Protein AF-A0A383W580-F1 (afdb_monomer_lite)

Structure (mmCIF, N/CA/C/O backbone):
data_AF-A0A383W580-F1
#
_entry.id   AF-A0A383W580-F1
#
loop_
_atom_site.group_PDB
_atom_site.id
_atom_site.type_symbol
_atom_site.label_atom_id
_atom_site.label_alt_id
_atom_site.label_comp_id
_atom_site.label_asym_id
_atom_site.label_entity_id
_atom_site.label_seq_id
_atom_site.pdbx_PDB_ins_code
_atom_site.Cartn_x
_atom_site.Cartn_y
_atom_site.Cartn_z
_atom_site.occupancy
_atom_site.B_iso_or_equiv
_atom_site.auth_seq_id
_atom_site.auth_comp_id
_atom_site.auth_asym_id
_atom_site.auth_atom_id
_atom_site.pdbx_PDB_model_num
ATOM 1 N N . MET A 1 1 ? 60.296 1.723 54.964 1.00 37.34 1 MET A N 1
ATOM 2 C CA . MET A 1 1 ? 59.946 0.292 55.108 1.00 37.34 1 MET A CA 1
ATOM 3 C C . MET A 1 1 ? 58.555 0.118 54.512 1.00 37.34 1 MET A C 1
ATOM 5 O O . MET A 1 1 ? 57.646 0.773 54.992 1.00 37.34 1 MET A O 1
ATOM 9 N N . GLN A 1 2 ? 58.470 -0.320 53.248 1.00 36.06 2 GLN A N 1
ATOM 10 C CA . GLN A 1 2 ? 58.092 -1.694 52.838 1.00 36.06 2 GLN A CA 1
ATOM 11 C C . GLN A 1 2 ? 56.723 -2.104 53.413 1.00 36.06 2 GLN A C 1
ATOM 13 O O . GLN A 1 2 ? 56.577 -2.118 54.623 1.00 36.06 2 GLN A O 1
ATOM 18 N N . GLY A 1 3 ? 55.685 -2.473 52.664 1.00 35.94 3 GLY A N 1
ATOM 19 C CA . GLY A 1 3 ? 55.455 -2.655 51.231 1.00 35.94 3 GLY A CA 1
ATOM 20 C C . GLY A 1 3 ? 54.046 -3.255 51.081 1.00 35.94 3 GLY A C 1
ATOM 21 O O . GLY A 1 3 ? 53.644 -4.058 51.917 1.00 35.94 3 GLY A O 1
ATOM 22 N N . ALA A 1 4 ? 53.280 -2.865 50.061 1.00 37.25 4 ALA A N 1
ATOM 23 C CA . ALA A 1 4 ? 51.989 -3.485 49.757 1.00 37.25 4 ALA A CA 1
ATOM 24 C C . ALA A 1 4 ? 51.909 -3.774 48.255 1.00 37.25 4 ALA A C 1
ATOM 26 O O . ALA A 1 4 ? 52.107 -2.895 47.417 1.00 37.25 4 ALA A O 1
ATOM 27 N N . ALA A 1 5 ? 51.712 -5.055 47.955 1.00 36.31 5 ALA A N 1
ATOM 28 C CA . ALA A 1 5 ? 51.831 -5.665 46.644 1.00 36.31 5 ALA A CA 1
ATOM 29 C C . ALA A 1 5 ? 50.690 -5.261 45.699 1.00 36.31 5 ALA A C 1
ATOM 31 O O . ALA A 1 5 ? 49.513 -5.302 46.048 1.00 36.31 5 ALA A O 1
ATOM 32 N N . CYS A 1 6 ? 51.072 -4.922 44.470 1.00 36.50 6 CYS A N 1
ATOM 33 C CA . CYS A 1 6 ? 50.187 -4.598 43.363 1.00 36.50 6 CYS A CA 1
ATOM 34 C C . CYS A 1 6 ? 49.924 -5.876 42.541 1.00 36.50 6 CYS A C 1
ATOM 36 O O . CYS A 1 6 ? 50.841 -6.414 41.918 1.00 36.50 6 CYS A O 1
ATOM 38 N N . CYS A 1 7 ? 48.686 -6.381 42.538 1.00 37.62 7 CYS A N 1
ATOM 39 C CA . CYS A 1 7 ? 48.268 -7.486 41.670 1.00 37.62 7 CYS A CA 1
ATOM 40 C C . CYS A 1 7 ? 47.983 -6.968 40.251 1.00 37.62 7 CYS A C 1
ATOM 42 O O . CYS A 1 7 ? 46.919 -6.420 39.972 1.00 37.62 7 CYS A O 1
ATOM 44 N N . SER A 1 8 ? 48.935 -7.175 39.338 1.00 35.12 8 SER A N 1
ATOM 45 C CA . SER A 1 8 ? 48.754 -6.961 37.898 1.00 35.12 8 SER A CA 1
ATOM 46 C C . SER A 1 8 ? 48.022 -8.145 37.261 1.00 35.12 8 SER A C 1
ATOM 48 O O . SER A 1 8 ? 48.615 -9.190 37.003 1.00 35.12 8 SER A O 1
ATOM 50 N N . SER A 1 9 ? 46.735 -7.971 36.960 1.00 36.97 9 SER A N 1
ATOM 51 C CA . SER A 1 9 ? 45.974 -8.899 36.116 1.00 36.97 9 SER A CA 1
ATOM 52 C C . SER A 1 9 ? 46.203 -8.561 34.640 1.00 36.97 9 SER A C 1
ATOM 54 O O . SER A 1 9 ? 45.591 -7.649 34.087 1.00 36.97 9 SER A O 1
ATOM 56 N N . SER A 1 10 ? 47.110 -9.298 33.995 1.00 34.72 10 SER A N 1
ATOM 57 C CA . SER A 1 10 ? 47.351 -9.227 32.549 1.00 34.72 10 SER A CA 1
ATOM 58 C C . SER A 1 10 ? 46.164 -9.799 31.766 1.00 34.72 10 SER A C 1
ATOM 60 O O . SER A 1 10 ? 46.087 -11.000 31.513 1.00 34.72 10 SER A O 1
ATOM 62 N N . SER A 1 11 ? 45.248 -8.931 31.332 1.00 37.31 11 SER A N 1
ATOM 63 C CA . SER A 1 11 ? 44.258 -9.267 30.303 1.00 37.31 11 SER A CA 1
ATOM 64 C C . SER A 1 11 ? 44.947 -9.426 28.945 1.00 37.31 11 SER A C 1
ATOM 66 O O . SER A 1 11 ? 45.274 -8.448 28.269 1.00 37.31 11 SER A O 1
ATOM 68 N N . ARG A 1 12 ? 45.159 -10.678 28.522 1.00 40.41 12 ARG A N 1
ATOM 69 C CA . ARG A 1 12 ? 45.514 -11.019 27.138 1.00 40.41 12 ARG A CA 1
ATOM 70 C C . ARG A 1 12 ? 44.391 -10.551 26.207 1.00 40.41 12 ARG A C 1
ATOM 72 O O . ARG A 1 12 ? 43.343 -11.185 26.127 1.00 40.41 12 ARG A O 1
ATOM 79 N N . ARG A 1 13 ? 44.628 -9.468 25.458 1.00 39.75 13 ARG A N 1
ATOM 80 C CA . ARG A 1 13 ? 43.838 -9.113 24.268 1.00 39.75 13 ARG A CA 1
ATOM 81 C C . ARG A 1 13 ? 44.000 -10.214 23.221 1.00 39.75 13 ARG A C 1
ATOM 83 O O . ARG A 1 13 ? 44.965 -10.224 22.460 1.00 39.75 13 ARG A O 1
ATOM 90 N N . VAL A 1 14 ? 43.039 -11.128 23.170 1.00 43.12 14 VAL A N 1
ATOM 91 C CA . VAL A 1 14 ? 42.831 -12.000 22.013 1.00 43.12 14 VAL A CA 1
ATOM 92 C C . VAL A 1 14 ? 42.316 -11.109 20.883 1.00 43.12 14 VAL A C 1
ATOM 94 O O . VAL A 1 14 ? 41.194 -10.614 20.936 1.00 43.12 14 VAL A O 1
ATOM 97 N N . ARG A 1 15 ? 43.162 -10.838 19.881 1.00 40.84 15 ARG A N 1
ATOM 98 C CA . ARG A 1 15 ? 42.728 -10.175 18.644 1.00 40.84 15 ARG A CA 1
ATOM 99 C C . ARG A 1 15 ? 41.709 -11.094 17.955 1.00 40.84 15 ARG A C 1
ATOM 101 O O . ARG A 1 15 ? 42.068 -12.239 17.668 1.00 40.84 15 ARG A O 1
ATOM 108 N N . PRO A 1 16 ? 40.473 -10.644 17.678 1.00 39.97 16 PRO A N 1
ATOM 109 C CA . PRO A 1 16 ? 39.545 -11.439 16.891 1.00 39.97 16 PRO A CA 1
ATOM 110 C C . PRO A 1 16 ? 40.156 -11.638 15.501 1.00 39.97 16 PRO A C 1
ATOM 112 O O . PRO A 1 16 ? 40.502 -10.675 14.815 1.00 39.97 16 PRO A O 1
ATOM 115 N N . ARG A 1 17 ? 40.343 -12.901 15.100 1.00 38.47 17 ARG A N 1
ATOM 116 C CA . ARG A 1 17 ? 40.681 -13.259 13.719 1.00 38.47 17 ARG A CA 1
ATOM 117 C C . ARG A 1 17 ? 39.559 -12.722 12.832 1.00 38.47 17 ARG A C 1
ATOM 119 O O . ARG A 1 17 ? 38.441 -13.230 12.893 1.00 38.47 17 ARG A O 1
ATOM 126 N N . ALA A 1 18 ? 39.864 -11.697 12.038 1.00 43.09 18 ALA A N 1
ATOM 127 C CA . ALA A 1 18 ? 38.989 -11.203 10.988 1.00 43.09 18 ALA A CA 1
ATOM 128 C C . ALA A 1 18 ? 38.678 -12.372 10.045 1.00 43.09 18 ALA A C 1
ATOM 130 O O . ALA A 1 18 ? 39.543 -12.830 9.298 1.00 43.09 18 ALA A O 1
ATOM 131 N N . ARG A 1 19 ? 37.457 -12.908 10.132 1.00 40.19 19 ARG A N 1
ATOM 132 C CA . ARG A 1 19 ? 36.934 -13.781 9.082 1.00 40.19 19 ARG A CA 1
ATOM 133 C C . ARG A 1 19 ? 36.879 -12.930 7.807 1.00 40.19 19 ARG A C 1
ATOM 135 O O . ARG A 1 19 ? 36.380 -11.807 7.895 1.00 40.19 19 ARG A O 1
ATOM 142 N N . PRO A 1 20 ? 37.395 -13.403 6.660 1.00 41.72 20 PRO A N 1
ATOM 143 C CA . PRO A 1 20 ? 37.205 -12.700 5.399 1.00 41.72 20 PRO A CA 1
ATOM 144 C C . PRO A 1 20 ? 35.697 -12.539 5.192 1.00 41.72 20 PRO A C 1
ATOM 146 O O . PRO A 1 20 ? 34.960 -13.521 5.115 1.00 41.72 20 PRO A O 1
ATOM 149 N N . SER A 1 21 ? 35.234 -11.293 5.246 1.00 45.91 21 SER A N 1
ATOM 150 C CA . SER A 1 21 ? 33.819 -10.961 5.153 1.00 45.91 21 SER A CA 1
ATOM 151 C C . SER A 1 21 ? 33.326 -11.318 3.750 1.00 45.91 21 SER A C 1
ATOM 153 O O . SER A 1 21 ? 33.978 -10.991 2.754 1.00 45.91 21 SER A O 1
ATOM 155 N N . ALA A 1 22 ? 32.167 -11.978 3.672 1.00 47.53 22 ALA A N 1
ATOM 156 C CA . ALA A 1 22 ? 31.481 -12.282 2.417 1.00 47.53 22 ALA A CA 1
ATOM 157 C C . ALA A 1 22 ? 31.261 -11.024 1.543 1.00 47.53 22 ALA A C 1
ATOM 159 O O . ALA A 1 22 ? 31.168 -11.132 0.322 1.00 47.53 22 ALA A O 1
ATOM 160 N N . ALA A 1 23 ? 31.299 -9.822 2.136 1.00 43.28 23 ALA A N 1
ATOM 161 C CA . ALA A 1 23 ? 31.167 -8.553 1.427 1.00 43.28 23 ALA A CA 1
ATOM 162 C C . ALA A 1 23 ? 32.341 -8.258 0.472 1.00 43.28 23 ALA A C 1
ATOM 164 O O . ALA A 1 23 ? 32.135 -7.653 -0.578 1.00 43.28 23 ALA A O 1
ATOM 165 N N . ALA A 1 24 ? 33.565 -8.725 0.761 1.00 44.94 24 ALA A N 1
ATOM 166 C CA . ALA A 1 24 ? 34.710 -8.505 -0.134 1.00 44.94 24 ALA A CA 1
ATOM 167 C C . ALA A 1 24 ? 34.595 -9.302 -1.451 1.00 44.94 24 ALA A C 1
ATOM 169 O O . ALA A 1 24 ? 35.096 -8.866 -2.489 1.00 44.94 24 ALA A O 1
ATOM 170 N N . ALA A 1 25 ? 33.900 -10.446 -1.428 1.00 49.88 25 ALA A N 1
ATOM 171 C CA . ALA A 1 25 ? 33.561 -11.203 -2.633 1.00 49.88 25 ALA A CA 1
ATOM 172 C C . ALA A 1 25 ? 32.428 -10.526 -3.429 1.00 49.88 25 ALA A C 1
ATOM 174 O O . ALA A 1 25 ? 32.484 -10.486 -4.658 1.00 49.88 25 ALA A O 1
ATOM 175 N N . GLY A 1 26 ? 31.454 -9.919 -2.738 1.00 46.12 26 GLY A N 1
ATOM 176 C CA . GLY A 1 26 ? 30.365 -9.151 -3.352 1.00 46.12 26 GLY A CA 1
ATOM 177 C C . GLY A 1 26 ? 30.856 -7.960 -4.182 1.00 46.12 26 GLY A C 1
ATOM 178 O O . GLY A 1 26 ? 30.461 -7.816 -5.336 1.00 46.12 26 GLY A O 1
ATOM 179 N N . VAL A 1 27 ? 31.797 -7.161 -3.662 1.00 47.72 27 VAL A N 1
ATOM 180 C CA . VAL A 1 27 ? 32.308 -5.956 -4.356 1.00 47.72 27 VAL A CA 1
ATOM 181 C C . VAL A 1 27 ? 33.020 -6.291 -5.677 1.00 47.72 27 VAL A C 1
ATOM 183 O O . VAL A 1 27 ? 32.833 -5.592 -6.674 1.00 47.72 27 VAL A O 1
ATOM 186 N N . ARG A 1 28 ? 33.792 -7.388 -5.736 1.00 55.06 28 ARG A N 1
ATOM 187 C 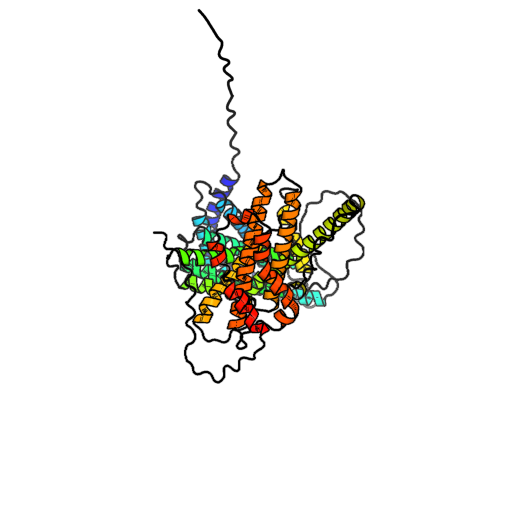CA . ARG A 1 28 ? 34.413 -7.854 -6.993 1.00 55.06 28 ARG A CA 1
ATOM 188 C C . ARG A 1 28 ? 33.378 -8.348 -8.004 1.00 55.06 28 ARG A C 1
ATOM 190 O O . ARG A 1 28 ? 33.523 -8.067 -9.192 1.00 55.06 28 ARG A O 1
ATOM 197 N N . ASN A 1 29 ? 32.334 -9.034 -7.542 1.00 53.81 29 ASN A N 1
ATOM 198 C CA . ASN A 1 29 ? 31.261 -9.514 -8.410 1.00 53.81 29 ASN A CA 1
ATOM 199 C C . ASN A 1 29 ? 30.426 -8.363 -8.976 1.00 53.81 29 ASN A C 1
ATOM 201 O O . ASN A 1 29 ? 30.101 -8.399 -10.153 1.00 53.81 29 ASN A O 1
ATOM 205 N N . VAL A 1 30 ? 30.153 -7.315 -8.194 1.00 47.91 30 VAL A N 1
ATOM 206 C CA . VAL A 1 30 ? 29.422 -6.126 -8.664 1.00 47.91 30 VAL A CA 1
ATOM 207 C C . VAL A 1 30 ? 30.235 -5.326 -9.685 1.00 47.91 30 VAL A C 1
ATOM 209 O O . VAL A 1 30 ? 29.687 -4.906 -10.699 1.00 47.91 30 VAL A O 1
ATOM 212 N N . GLY A 1 31 ? 31.546 -5.159 -9.472 1.00 50.97 31 GLY A N 1
ATOM 213 C CA . GLY A 1 31 ? 32.429 -4.512 -10.448 1.00 50.97 31 GLY A CA 1
ATOM 214 C C . GLY A 1 31 ? 32.525 -5.286 -11.768 1.00 50.97 31 GLY A C 1
ATOM 215 O O . GLY A 1 31 ? 32.418 -4.690 -12.837 1.00 50.97 31 GLY A O 1
ATOM 216 N N . MET A 1 32 ? 32.648 -6.619 -11.709 1.00 55.34 32 MET A N 1
ATOM 217 C CA . MET A 1 32 ? 32.586 -7.459 -12.912 1.00 55.34 32 MET A CA 1
ATOM 218 C C . MET A 1 32 ? 31.206 -7.434 -13.564 1.00 55.34 32 MET A C 1
ATOM 220 O O . MET A 1 32 ? 31.132 -7.403 -14.785 1.00 55.34 32 MET A O 1
ATOM 224 N N . LEU A 1 33 ? 30.127 -7.396 -12.780 1.00 49.31 33 LEU A N 1
ATOM 225 C CA . LEU A 1 33 ? 28.770 -7.284 -13.299 1.00 49.31 33 LEU A CA 1
ATOM 226 C C . LEU A 1 33 ? 28.568 -5.941 -14.010 1.00 49.31 33 LEU A C 1
ATOM 228 O O . LEU A 1 33 ? 28.047 -5.934 -15.110 1.00 49.31 33 LEU A O 1
ATOM 232 N N . LEU A 1 34 ? 29.039 -4.821 -13.457 1.00 50.88 34 LEU A N 1
ATOM 233 C CA . LEU A 1 34 ? 28.965 -3.503 -14.100 1.00 50.88 34 LEU A CA 1
ATOM 234 C C . LEU A 1 34 ? 29.758 -3.440 -15.412 1.00 50.88 34 LEU A C 1
ATOM 236 O O . LEU A 1 34 ? 29.249 -2.924 -16.405 1.00 50.88 34 LEU A O 1
ATOM 240 N N . VAL A 1 35 ? 30.968 -4.009 -15.442 1.00 53.53 35 VAL A N 1
ATOM 241 C CA . VAL A 1 35 ? 31.774 -4.123 -16.672 1.00 53.53 35 VAL A CA 1
ATOM 242 C C . VAL A 1 35 ? 31.092 -5.042 -17.693 1.00 53.53 35 VAL A C 1
ATOM 244 O O . VAL A 1 35 ? 31.034 -4.714 -18.878 1.00 53.53 35 VAL A O 1
ATOM 247 N N . TRP A 1 36 ? 30.517 -6.158 -17.239 1.00 59.47 36 TRP A N 1
ATOM 248 C CA . TRP A 1 36 ? 29.754 -7.091 -18.071 1.00 59.47 36 TRP A CA 1
ATOM 249 C C . TRP A 1 36 ? 28.496 -6.430 -18.658 1.00 59.47 36 TRP A C 1
ATOM 251 O O . TRP A 1 36 ? 28.223 -6.540 -19.851 1.00 59.47 36 TRP A O 1
ATOM 261 N N . LEU A 1 37 ? 27.777 -5.663 -17.843 1.00 48.72 37 LEU A N 1
ATOM 262 C CA . LEU A 1 37 ? 26.560 -4.942 -18.199 1.00 48.72 37 LEU A CA 1
ATOM 263 C C . LEU A 1 37 ? 26.804 -3.770 -19.160 1.00 48.72 37 LEU A C 1
ATOM 265 O O . LEU A 1 37 ? 25.969 -3.524 -20.029 1.00 48.72 37 LEU A O 1
ATOM 269 N N . GLN A 1 38 ? 27.938 -3.071 -19.047 1.00 53.47 38 GLN A N 1
ATOM 270 C CA . GLN A 1 38 ? 28.317 -1.994 -19.971 1.00 53.47 38 GLN A CA 1
ATOM 271 C C . GLN A 1 38 ? 28.732 -2.501 -21.361 1.00 53.47 38 GLN A C 1
ATOM 273 O O . GLN A 1 38 ? 28.515 -1.798 -22.345 1.00 53.47 38 GLN A O 1
ATOM 278 N N . GLN A 1 39 ? 29.317 -3.699 -21.472 1.00 52.50 39 GLN A N 1
ATOM 279 C CA . GLN A 1 39 ? 29.837 -4.215 -22.750 1.00 52.50 39 GLN A CA 1
ATOM 280 C C . GLN A 1 39 ? 28.814 -5.020 -23.571 1.00 52.50 39 GLN A C 1
ATOM 282 O O . GLN A 1 39 ? 28.957 -5.143 -24.786 1.00 52.50 39 GLN A O 1
ATOM 287 N N . GLN A 1 40 ? 27.760 -5.551 -22.950 1.00 51.31 40 GLN A N 1
ATOM 288 C CA . GLN A 1 40 ? 26.873 -6.531 -23.583 1.00 51.31 40 GLN A CA 1
ATOM 289 C C . GLN A 1 40 ? 25.638 -6.030 -24.369 1.00 51.31 40 GLN A C 1
ATOM 291 O O . GLN A 1 40 ? 25.112 -6.846 -25.125 1.00 51.31 40 GLN A O 1
ATOM 296 N N . PRO A 1 41 ? 25.122 -4.781 -24.307 1.00 51.38 41 PRO A N 1
ATOM 297 C CA . PRO A 1 41 ? 23.817 -4.488 -24.919 1.00 51.38 41 PRO A CA 1
ATOM 298 C C . PRO A 1 41 ? 23.826 -4.576 -26.453 1.00 51.38 41 PRO A C 1
ATOM 300 O O . PRO A 1 41 ? 22.803 -4.905 -27.052 1.00 51.38 41 PRO A O 1
ATOM 303 N N . VAL A 1 42 ? 24.971 -4.336 -27.101 1.00 48.66 42 VAL A N 1
ATOM 304 C CA . VAL A 1 42 ? 25.113 -4.474 -28.562 1.00 48.66 42 VAL A CA 1
ATOM 305 C C . VAL A 1 42 ? 25.321 -5.936 -28.957 1.00 48.66 42 VAL A C 1
ATOM 307 O O . VAL A 1 42 ? 24.703 -6.401 -29.911 1.00 48.66 42 VAL A O 1
ATOM 310 N N . GLN A 1 43 ? 26.131 -6.674 -28.194 1.00 51.72 43 GLN A N 1
ATOM 311 C CA . GLN A 1 43 ? 26.477 -8.062 -28.493 1.00 51.72 43 GLN A CA 1
ATOM 312 C C . GLN A 1 43 ? 25.310 -9.011 -28.195 1.00 51.72 43 GLN A C 1
ATOM 314 O O . GLN A 1 43 ? 24.928 -9.766 -29.075 1.00 51.72 43 GLN A O 1
ATOM 319 N N . LEU A 1 44 ? 24.611 -8.853 -27.061 1.00 51.94 44 LEU A N 1
ATOM 320 C CA . LEU A 1 44 ? 23.352 -9.563 -26.790 1.00 51.94 44 LEU A CA 1
ATOM 321 C C . LEU A 1 44 ? 22.271 -9.240 -27.812 1.00 51.94 44 LEU A C 1
ATOM 323 O O . LEU A 1 44 ? 21.483 -10.113 -28.147 1.00 51.94 44 LEU A O 1
ATOM 327 N N . ARG A 1 45 ? 22.192 -7.995 -28.300 1.00 53.25 45 ARG A N 1
ATOM 328 C CA . ARG A 1 45 ? 21.220 -7.627 -29.337 1.00 53.25 45 ARG A CA 1
ATOM 329 C C . ARG A 1 45 ? 21.554 -8.297 -30.665 1.00 53.25 45 ARG A C 1
ATOM 331 O O . ARG A 1 45 ? 20.632 -8.728 -31.351 1.00 53.25 45 ARG A O 1
ATOM 338 N N . PHE A 1 46 ? 22.837 -8.386 -31.011 1.00 69.94 46 PHE A N 1
ATOM 339 C CA . PHE A 1 46 ? 23.297 -9.085 -32.207 1.00 69.94 46 PHE A CA 1
ATOM 340 C C . PHE A 1 46 ? 23.078 -10.595 -32.082 1.00 69.94 46 PHE A C 1
ATOM 342 O O . PHE A 1 46 ? 22.482 -11.186 -32.974 1.00 69.94 46 PHE A O 1
ATOM 349 N N . ASP A 1 47 ? 23.428 -11.186 -30.941 1.00 70.44 47 ASP A N 1
ATOM 350 C CA . ASP A 1 47 ? 23.251 -12.610 -30.658 1.00 70.44 47 ASP A CA 1
ATOM 351 C C . ASP A 1 47 ? 21.765 -12.990 -30.578 1.00 70.44 47 ASP A C 1
ATOM 353 O O . ASP A 1 47 ? 21.376 -14.025 -31.109 1.00 70.44 47 ASP A O 1
ATOM 357 N N . LEU A 1 48 ? 20.896 -12.145 -30.001 1.00 65.12 48 LEU A N 1
ATOM 358 C CA . LEU A 1 48 ? 19.439 -12.353 -30.005 1.00 65.12 48 LEU A CA 1
ATOM 359 C C . LEU A 1 48 ? 18.837 -12.206 -31.401 1.00 65.12 48 LEU A C 1
ATOM 361 O O . LEU A 1 48 ? 17.952 -12.981 -31.751 1.00 65.12 48 LEU A O 1
ATOM 365 N N . LEU A 1 49 ? 19.290 -11.237 -32.204 1.00 70.94 49 LEU A N 1
ATOM 366 C CA . LEU A 1 49 ? 18.855 -11.110 -33.599 1.00 70.94 49 LEU A CA 1
ATOM 367 C C . LEU A 1 49 ? 19.322 -12.305 -34.429 1.00 70.94 49 LEU A C 1
ATOM 369 O O . LEU A 1 49 ? 18.546 -12.848 -35.210 1.00 70.94 49 LEU A O 1
ATOM 373 N N . GLN A 1 50 ? 20.557 -12.756 -34.224 1.00 83.75 50 GLN A N 1
ATOM 374 C CA . GLN A 1 50 ? 21.112 -13.928 -34.885 1.00 83.75 50 GLN A CA 1
ATOM 375 C C . GLN A 1 50 ? 20.385 -15.202 -34.445 1.00 83.75 50 GLN A C 1
ATOM 377 O O . GLN A 1 50 ? 20.038 -16.025 -35.287 1.00 83.75 50 GLN A O 1
ATOM 382 N N . GLN A 1 51 ? 20.069 -15.337 -33.156 1.00 82.12 51 GLN A N 1
ATOM 383 C CA . GLN A 1 51 ? 19.284 -16.443 -32.613 1.00 82.12 51 GLN A CA 1
ATOM 384 C C . GLN A 1 51 ? 17.842 -16.419 -33.133 1.00 82.12 51 GLN A C 1
ATOM 386 O O . GLN A 1 51 ? 17.309 -17.468 -33.491 1.00 82.12 51 GLN A O 1
ATOM 391 N N . GLN A 1 52 ? 17.216 -15.242 -33.232 1.00 78.31 52 GLN A N 1
ATOM 392 C CA . GLN A 1 52 ? 15.888 -15.081 -33.825 1.00 78.31 52 GLN A CA 1
ATOM 393 C C . GLN A 1 52 ? 15.903 -15.453 -35.312 1.00 78.31 52 GLN A C 1
ATOM 395 O O . GLN A 1 52 ? 15.011 -16.161 -35.776 1.00 78.31 52 GLN A O 1
ATOM 400 N N . GLN A 1 53 ? 16.932 -15.037 -36.054 1.00 84.94 53 GLN A N 1
ATOM 401 C CA . GLN A 1 53 ? 17.102 -15.382 -37.464 1.00 84.94 53 GLN A CA 1
ATOM 402 C C . GLN A 1 53 ? 17.340 -16.889 -37.652 1.00 84.94 53 GLN A C 1
ATOM 404 O O . GLN A 1 53 ? 16.738 -17.503 -38.534 1.00 84.94 53 GLN A O 1
ATOM 409 N N . GLN A 1 54 ? 18.143 -17.514 -36.784 1.00 88.81 54 GLN A N 1
ATOM 410 C CA . GLN A 1 54 ? 18.328 -18.967 -36.765 1.00 88.81 54 GLN A CA 1
ATOM 411 C C . GLN A 1 54 ? 17.031 -19.707 -36.425 1.00 88.81 54 GLN A C 1
ATOM 413 O O . GLN A 1 54 ? 16.722 -20.712 -37.064 1.00 88.81 54 GLN A O 1
ATOM 418 N N . GLN A 1 55 ? 16.240 -19.205 -35.472 1.00 81.62 55 GLN A N 1
ATOM 419 C CA . GLN A 1 55 ? 14.924 -19.767 -35.164 1.00 81.62 55 GLN A CA 1
ATOM 420 C C . GLN A 1 55 ? 13.957 -19.644 -36.341 1.00 81.62 55 GLN A C 1
ATOM 422 O O . GLN A 1 55 ? 13.224 -20.593 -36.610 1.00 81.62 55 GLN A O 1
ATOM 427 N N . GLN A 1 56 ? 13.971 -18.528 -37.074 1.00 85.06 56 GLN A N 1
ATOM 428 C CA . GLN A 1 56 ? 13.152 -18.364 -38.278 1.00 85.06 56 GLN A CA 1
ATOM 429 C C . GLN A 1 56 ? 13.545 -19.362 -39.375 1.00 85.06 56 GLN A C 1
ATOM 431 O O . GLN A 1 56 ? 12.670 -19.981 -39.982 1.00 85.06 56 GLN A O 1
ATOM 436 N N . GLN A 1 57 ? 14.846 -19.577 -39.592 1.00 89.50 57 GLN A N 1
ATOM 437 C CA . GLN A 1 57 ? 15.327 -20.584 -40.544 1.00 89.50 57 GLN A CA 1
ATOM 438 C C . GLN A 1 57 ? 14.969 -22.010 -40.109 1.00 89.50 57 GLN A C 1
ATOM 440 O O . GLN A 1 57 ? 14.524 -22.809 -40.934 1.00 89.50 57 GLN A O 1
ATOM 445 N N . GLN A 1 58 ? 15.093 -22.331 -38.817 1.00 89.69 58 GLN A N 1
ATOM 446 C CA . GLN A 1 58 ? 14.669 -23.631 -38.295 1.00 89.69 58 GLN A CA 1
ATOM 447 C C . GLN A 1 58 ? 13.153 -23.828 -38.391 1.00 89.69 58 GLN A C 1
ATOM 449 O O . GLN A 1 58 ? 12.718 -24.927 -38.725 1.00 89.69 58 GLN A O 1
ATOM 454 N N . GLN A 1 59 ? 12.341 -22.789 -38.168 1.00 83.69 59 GLN A N 1
ATOM 455 C CA . GLN A 1 59 ? 10.892 -22.868 -38.370 1.00 83.69 59 GLN A CA 1
ATOM 456 C C . GLN A 1 59 ? 10.527 -23.099 -39.836 1.00 83.69 59 GLN A C 1
ATOM 458 O O . GLN A 1 59 ? 9.648 -23.914 -40.104 1.00 83.69 59 GLN A O 1
ATOM 463 N N . GLN A 1 60 ? 11.208 -22.453 -40.789 1.00 88.31 60 GLN A N 1
ATOM 464 C CA . GLN A 1 60 ? 10.983 -22.723 -42.214 1.00 88.31 60 GLN A CA 1
ATOM 465 C C . GLN A 1 60 ? 11.367 -24.158 -42.595 1.00 88.31 60 GLN A C 1
ATOM 467 O O . GLN A 1 60 ? 10.606 -24.824 -43.299 1.00 88.31 60 GLN A O 1
ATOM 472 N N . GLN A 1 61 ? 12.493 -24.673 -42.090 1.00 88.44 61 GLN A N 1
ATOM 473 C CA . GLN A 1 61 ? 12.871 -26.073 -42.317 1.00 88.44 61 GLN A CA 1
ATOM 474 C C . GLN A 1 61 ? 11.893 -27.051 -41.657 1.00 88.44 61 GLN A C 1
ATOM 476 O O . GLN A 1 61 ? 11.522 -28.052 -42.268 1.00 88.44 61 GLN A O 1
ATOM 481 N N . GLN A 1 62 ? 11.421 -26.758 -40.442 1.00 83.50 62 GLN A N 1
ATOM 482 C CA . GLN A 1 62 ? 10.412 -27.582 -39.781 1.00 83.50 62 GLN A CA 1
ATOM 483 C C . GLN A 1 62 ? 9.064 -27.527 -40.495 1.00 83.50 62 GLN A C 1
ATOM 485 O O . GLN A 1 62 ? 8.426 -28.566 -40.596 1.00 83.50 62 GLN A O 1
ATOM 490 N N . GLN A 1 63 ? 8.633 -26.385 -41.038 1.00 83.44 63 GLN A N 1
ATOM 491 C CA . GLN A 1 63 ? 7.408 -26.320 -41.842 1.00 83.44 63 GLN A CA 1
ATOM 492 C C . GLN A 1 63 ? 7.525 -27.154 -43.122 1.00 83.44 63 GLN A C 1
ATOM 494 O O . GLN A 1 63 ? 6.581 -27.867 -43.462 1.00 83.44 63 GLN A O 1
ATOM 499 N N . GLN A 1 64 ? 8.685 -27.144 -43.788 1.00 83.12 64 GLN A N 1
ATOM 500 C CA . GLN A 1 64 ? 8.921 -28.012 -44.947 1.00 83.12 64 GLN A CA 1
ATOM 501 C C . GLN A 1 64 ? 8.916 -29.501 -44.569 1.00 83.12 64 GLN A C 1
ATOM 503 O O . GLN A 1 64 ? 8.334 -30.313 -45.286 1.00 83.12 64 GLN A O 1
ATOM 508 N N . GLN A 1 65 ? 9.488 -29.873 -43.420 1.00 77.75 65 GLN A N 1
ATOM 509 C CA . GLN A 1 65 ? 9.443 -31.260 -42.940 1.00 77.75 65 GLN A CA 1
ATOM 510 C C . GLN A 1 65 ? 8.055 -31.671 -42.424 1.00 77.75 65 GLN A C 1
ATOM 512 O O . GLN A 1 65 ? 7.639 -32.812 -42.619 1.00 77.75 65 GLN A O 1
ATOM 517 N N . GLN A 1 66 ? 7.298 -30.758 -41.812 1.00 67.31 66 GLN A N 1
ATOM 518 C CA . GLN A 1 66 ? 5.939 -31.022 -41.334 1.00 67.31 66 GLN A CA 1
ATOM 519 C C . GLN A 1 66 ? 4.942 -31.160 -42.485 1.00 67.31 66 GLN A C 1
ATOM 521 O O . GLN A 1 66 ? 4.068 -32.019 -42.394 1.00 67.31 66 GLN A O 1
ATOM 526 N N . GLN A 1 67 ? 5.101 -30.426 -43.594 1.00 72.06 67 GLN A N 1
ATOM 527 C CA . GLN A 1 67 ? 4.310 -30.682 -44.806 1.00 72.06 67 GLN A CA 1
ATOM 528 C C . GLN A 1 67 ? 4.543 -32.095 -45.363 1.00 72.06 67 GLN A C 1
ATOM 530 O O . GLN A 1 67 ? 3.619 -32.687 -45.913 1.00 72.06 67 GLN A O 1
ATOM 535 N N . GLN A 1 68 ? 5.728 -32.682 -45.158 1.00 65.00 68 GLN A N 1
ATOM 536 C CA . GLN A 1 68 ? 6.001 -34.072 -45.545 1.00 65.00 68 GLN A CA 1
ATOM 537 C C . GLN A 1 68 ? 5.515 -35.112 -44.517 1.00 65.00 68 GLN A C 1
ATOM 539 O O . GLN A 1 68 ? 5.346 -36.276 -44.867 1.00 65.00 68 GLN A O 1
ATOM 544 N N . GLN A 1 69 ? 5.262 -34.724 -43.260 1.00 58.59 69 GLN A N 1
ATOM 545 C CA . GLN A 1 69 ? 4.854 -35.642 -42.179 1.00 58.59 69 GLN A CA 1
ATOM 546 C C . GLN A 1 69 ? 3.387 -35.495 -41.733 1.00 58.59 69 GLN A C 1
ATOM 548 O O . GLN A 1 69 ? 2.911 -36.285 -40.912 1.00 58.59 69 GLN A O 1
ATOM 553 N N . GLN A 1 70 ? 2.636 -34.543 -42.296 1.00 53.72 70 GLN A N 1
ATOM 554 C CA . GLN A 1 70 ? 1.238 -34.260 -41.941 1.00 53.72 70 GLN A CA 1
ATOM 555 C C . GLN A 1 70 ? 0.233 -35.381 -42.255 1.00 53.72 70 GLN A C 1
ATOM 557 O O . GLN A 1 70 ? -0.946 -35.237 -41.945 1.00 53.72 70 GLN A O 1
ATOM 562 N N . THR A 1 71 ? 0.655 -36.537 -42.776 1.00 54.47 71 THR A N 1
ATOM 563 C CA . THR A 1 71 ? -0.258 -37.680 -42.912 1.00 54.47 71 THR A CA 1
ATOM 564 C C . THR A 1 71 ? -0.446 -38.475 -41.618 1.00 54.47 71 THR A C 1
ATOM 566 O O . THR A 1 71 ? -1.431 -39.198 -41.527 1.00 54.47 71 THR A O 1
ATOM 569 N N . ARG A 1 72 ? 0.421 -38.390 -40.593 1.00 56.00 72 ARG A N 1
ATOM 570 C CA . ARG A 1 72 ? 0.209 -39.188 -39.361 1.00 56.00 72 ARG A CA 1
ATOM 571 C C . ARG A 1 72 ? 1.138 -38.791 -38.207 1.00 56.00 72 ARG A C 1
ATOM 573 O O . ARG A 1 72 ? 2.139 -39.459 -37.970 1.00 56.00 72 ARG A O 1
ATOM 580 N N . ARG A 1 73 ? 0.790 -37.780 -37.404 1.00 45.41 73 ARG A N 1
ATOM 581 C CA . ARG A 1 73 ? 1.164 -37.794 -35.974 1.00 45.41 73 ARG A CA 1
ATOM 582 C C . ARG A 1 73 ? 0.350 -36.806 -35.131 1.00 45.41 73 ARG A C 1
ATOM 584 O O . ARG A 1 73 ? 0.031 -35.728 -35.624 1.00 45.41 73 ARG A O 1
ATOM 591 N N . PRO A 1 74 ? 0.022 -37.158 -33.874 1.00 53.66 74 PRO A N 1
ATOM 592 C CA . PRO A 1 74 ? -0.684 -36.273 -32.962 1.00 53.66 74 PRO A CA 1
ATOM 593 C C . PRO A 1 74 ? 0.228 -35.129 -32.503 1.00 53.66 74 PRO A C 1
ATOM 595 O O . PRO A 1 74 ? 1.447 -35.287 -32.422 1.00 53.66 74 PRO A O 1
ATOM 598 N N . ALA A 1 75 ? -0.398 -33.989 -32.214 1.00 52.50 75 ALA A N 1
ATOM 599 C CA . ALA A 1 75 ? 0.225 -32.722 -31.858 1.00 52.50 75 ALA A CA 1
ATOM 600 C C . ALA A 1 75 ? 1.235 -32.863 -30.706 1.00 52.50 75 ALA A C 1
ATOM 602 O O . ALA A 1 75 ? 0.864 -33.106 -29.559 1.00 52.50 75 ALA A O 1
ATOM 603 N N . ALA A 1 76 ? 2.520 -32.693 -31.023 1.00 52.50 76 ALA A N 1
ATOM 604 C CA . ALA A 1 76 ? 3.562 -32.519 -30.024 1.00 52.50 76 ALA A CA 1
ATOM 605 C C . ALA A 1 76 ? 3.424 -31.125 -29.399 1.00 52.50 76 ALA A C 1
ATOM 607 O O . ALA A 1 76 ? 3.346 -30.117 -30.103 1.00 52.50 76 ALA A O 1
ATOM 608 N N . THR A 1 77 ? 3.388 -31.083 -28.073 1.00 53.94 77 THR A N 1
ATOM 609 C CA . THR A 1 77 ? 3.341 -29.862 -27.270 1.00 53.94 77 THR A CA 1
ATOM 610 C C . THR A 1 77 ? 4.556 -28.983 -27.603 1.00 53.94 77 THR A C 1
ATOM 612 O O . THR A 1 77 ? 5.684 -29.482 -27.550 1.00 53.94 77 THR A O 1
ATOM 615 N N . PRO A 1 78 ? 4.376 -27.698 -27.966 1.00 56.56 78 PRO A N 1
ATOM 616 C CA . PRO A 1 78 ? 5.495 -26.816 -28.279 1.00 56.56 78 PRO A CA 1
ATOM 617 C C . PRO A 1 78 ? 6.396 -26.661 -27.049 1.00 56.56 78 PRO A C 1
ATOM 619 O O . PRO A 1 78 ? 5.914 -26.413 -25.943 1.00 56.56 78 PRO A O 1
ATOM 622 N N . ALA A 1 79 ? 7.707 -26.823 -27.243 1.00 54.03 79 ALA A N 1
ATOM 623 C CA . ALA A 1 79 ? 8.688 -26.588 -26.192 1.00 54.03 79 ALA A CA 1
ATOM 624 C C . ALA A 1 79 ? 8.537 -25.151 -25.652 1.00 54.03 79 ALA A C 1
ATOM 626 O O . ALA A 1 79 ? 8.325 -24.227 -26.447 1.00 54.03 79 ALA A O 1
ATOM 627 N N . PRO A 1 80 ? 8.635 -24.940 -24.326 1.00 56.41 80 PRO A N 1
ATOM 628 C CA . PRO A 1 80 ? 8.532 -23.608 -23.752 1.00 56.41 80 PRO A CA 1
ATOM 629 C C . PRO A 1 80 ? 9.606 -22.698 -24.367 1.00 56.41 80 PRO A C 1
ATOM 631 O O . PRO A 1 80 ? 10.742 -23.134 -24.581 1.00 56.41 80 PRO A O 1
ATOM 634 N N . PRO A 1 81 ? 9.270 -21.439 -24.679 1.00 67.25 81 PRO A N 1
ATOM 635 C CA . PRO A 1 81 ? 10.178 -20.558 -25.390 1.00 67.25 81 PRO A CA 1
ATOM 636 C C . PRO A 1 81 ? 11.398 -20.245 -24.511 1.00 67.25 81 PRO A C 1
ATOM 638 O O . PRO A 1 81 ? 11.264 -19.798 -23.373 1.00 67.25 81 PRO A O 1
ATOM 641 N N . VAL A 1 82 ? 12.600 -20.457 -25.058 1.00 72.94 82 VAL A N 1
ATOM 642 C CA . VAL A 1 82 ? 13.911 -20.190 -24.421 1.00 72.94 82 VAL A CA 1
ATOM 643 C C . VAL A 1 82 ? 13.980 -18.791 -23.782 1.00 72.94 82 VAL A C 1
ATOM 645 O O . VAL A 1 82 ? 14.626 -18.598 -22.753 1.00 72.94 82 VAL A O 1
ATOM 648 N N . THR A 1 83 ? 13.251 -17.825 -24.342 1.00 66.31 83 THR A N 1
ATOM 649 C CA . THR A 1 83 ? 13.138 -16.450 -23.841 1.00 66.31 83 THR A CA 1
ATOM 650 C C . THR A 1 83 ? 12.582 -16.359 -22.420 1.00 66.31 83 THR A C 1
ATOM 652 O O . THR A 1 83 ? 13.076 -15.548 -21.639 1.00 66.31 83 THR A O 1
ATOM 655 N N . ALA A 1 84 ? 11.618 -17.205 -22.042 1.00 64.88 84 ALA A N 1
ATOM 656 C CA . ALA A 1 84 ? 11.036 -17.188 -20.700 1.00 64.88 84 ALA A CA 1
ATOM 657 C C . ALA A 1 84 ? 12.067 -17.587 -19.633 1.00 64.88 84 ALA A C 1
ATOM 659 O O . ALA A 1 84 ? 12.159 -16.948 -18.591 1.00 64.88 84 ALA A O 1
ATOM 660 N N . HIS A 1 85 ? 12.901 -18.593 -19.913 1.00 68.56 85 HIS A N 1
ATOM 661 C CA . HIS A 1 85 ? 13.928 -19.039 -18.971 1.00 68.56 85 HIS A CA 1
ATOM 662 C C . HIS A 1 85 ? 15.035 -17.989 -18.786 1.00 68.56 85 HIS A C 1
ATOM 664 O O . HIS A 1 85 ? 15.486 -17.750 -17.664 1.00 68.56 85 HIS A O 1
ATOM 670 N N . VAL A 1 86 ? 15.486 -17.350 -19.872 1.00 72.94 86 VAL A N 1
ATOM 671 C CA . VAL A 1 86 ? 16.480 -16.263 -19.794 1.00 72.94 86 VAL A CA 1
ATOM 672 C C . VAL A 1 86 ? 15.922 -15.089 -18.990 1.00 72.94 86 VAL A C 1
ATOM 674 O O . VAL A 1 86 ? 16.614 -14.557 -18.123 1.00 72.94 86 VAL A O 1
ATOM 677 N N . TRP A 1 87 ? 14.654 -14.735 -19.216 1.00 71.38 87 TRP A N 1
ATOM 678 C CA . TRP A 1 87 ? 13.974 -13.690 -18.457 1.00 71.38 87 TRP A CA 1
ATOM 679 C C . TRP A 1 87 ? 13.901 -14.018 -16.964 1.00 71.38 87 TRP A C 1
ATOM 681 O O . TRP A 1 87 ? 14.309 -13.199 -16.143 1.00 71.38 87 TRP A O 1
ATOM 691 N N . THR A 1 88 ? 13.461 -15.224 -16.597 1.00 69.38 88 THR A N 1
ATOM 692 C CA . THR A 1 88 ? 13.402 -15.659 -15.194 1.00 69.38 88 THR A CA 1
ATOM 693 C C . THR A 1 88 ? 14.772 -15.566 -14.521 1.00 69.38 88 THR A C 1
ATOM 695 O O . THR A 1 88 ? 14.874 -14.998 -13.435 1.00 69.38 88 THR A O 1
ATOM 698 N N . ARG A 1 89 ? 15.847 -16.017 -15.185 1.00 75.44 89 ARG A N 1
ATOM 699 C CA . ARG A 1 89 ? 17.215 -15.881 -14.655 1.00 75.44 89 ARG A CA 1
ATOM 700 C C . ARG A 1 89 ? 17.645 -14.425 -14.483 1.00 75.44 89 ARG A C 1
ATOM 702 O O . ARG A 1 89 ? 18.244 -14.091 -13.466 1.00 75.44 89 ARG A O 1
ATOM 709 N N . ALA A 1 90 ? 17.323 -13.546 -15.430 1.00 75.00 90 ALA A N 1
ATOM 710 C CA . ALA A 1 90 ? 17.605 -12.118 -15.289 1.00 75.00 90 ALA A CA 1
ATOM 711 C C . ALA A 1 90 ? 16.864 -11.504 -14.085 1.00 75.00 90 ALA A C 1
ATOM 713 O O . ALA A 1 90 ? 17.437 -10.701 -13.351 1.00 75.00 90 ALA A O 1
ATOM 714 N N . CYS A 1 91 ? 15.620 -11.924 -13.840 1.00 71.75 91 CYS A N 1
ATOM 715 C CA . CYS A 1 91 ? 14.836 -11.485 -12.685 1.00 71.75 91 CYS A CA 1
ATOM 716 C C . CYS A 1 91 ? 15.446 -11.962 -11.362 1.00 71.75 91 CYS A C 1
ATOM 718 O O . CYS A 1 91 ? 15.531 -11.178 -10.422 1.00 71.75 91 CYS A O 1
ATOM 720 N N . GLU A 1 92 ? 15.925 -13.208 -11.294 1.00 76.25 92 GLU A N 1
ATOM 721 C CA . GLU A 1 92 ? 16.652 -13.727 -10.126 1.00 76.25 92 GLU A CA 1
ATOM 722 C C . GLU A 1 92 ? 17.906 -12.895 -9.822 1.00 76.25 92 GLU A C 1
ATOM 724 O O . GLU A 1 92 ? 18.138 -12.528 -8.670 1.00 76.25 92 GLU A O 1
ATOM 729 N N . PHE A 1 93 ? 18.689 -12.531 -10.843 1.00 80.19 93 PHE A N 1
ATOM 730 C CA . PHE A 1 93 ? 19.848 -11.656 -10.649 1.00 80.19 93 PHE A CA 1
ATOM 731 C C . PHE A 1 93 ? 19.448 -10.263 -10.163 1.00 80.19 93 PHE A C 1
ATOM 733 O O . PHE A 1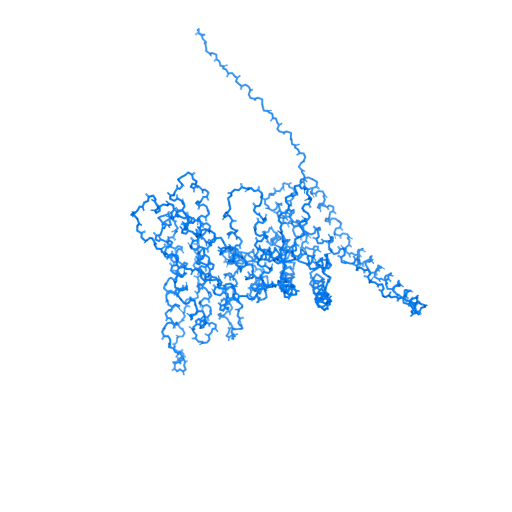 93 ? 20.080 -9.740 -9.247 1.00 80.19 93 PHE A O 1
ATOM 740 N N . LEU A 1 94 ? 18.389 -9.671 -10.722 1.00 79.62 94 LEU A N 1
ATOM 741 C CA . LEU A 1 94 ? 17.880 -8.380 -10.253 1.00 79.62 94 LEU A CA 1
ATOM 742 C C . LEU A 1 94 ? 17.419 -8.442 -8.793 1.00 79.62 94 LEU A C 1
ATOM 744 O O . LEU A 1 94 ? 17.696 -7.511 -8.042 1.00 79.62 94 LEU A O 1
ATOM 748 N N . ILE A 1 95 ? 16.777 -9.537 -8.373 1.00 75.38 95 ILE A N 1
ATOM 749 C CA . ILE A 1 95 ? 16.395 -9.760 -6.972 1.00 75.38 95 ILE A CA 1
ATOM 750 C C . ILE A 1 95 ? 17.633 -9.746 -6.077 1.00 75.38 95 ILE A C 1
ATOM 752 O O . ILE A 1 95 ? 17.672 -8.966 -5.126 1.00 75.38 95 ILE A O 1
ATOM 756 N N . ILE A 1 96 ? 18.651 -10.547 -6.405 1.00 82.62 96 ILE A N 1
ATOM 757 C CA . ILE A 1 96 ? 19.891 -10.632 -5.619 1.00 82.62 96 ILE A CA 1
ATOM 758 C C . ILE A 1 96 ? 20.562 -9.256 -5.537 1.00 82.62 96 ILE A C 1
ATOM 760 O O . ILE A 1 96 ? 20.935 -8.800 -4.460 1.00 82.62 96 ILE A O 1
ATOM 764 N N . LEU A 1 97 ? 20.671 -8.547 -6.660 1.00 81.75 97 LEU A N 1
ATOM 765 C CA . LEU A 1 97 ? 21.289 -7.221 -6.677 1.00 81.75 97 LEU A CA 1
ATOM 766 C C . LEU A 1 97 ? 20.492 -6.206 -5.863 1.00 81.75 97 LEU A C 1
ATOM 768 O O . LEU A 1 97 ? 21.082 -5.413 -5.137 1.00 81.75 97 LEU A O 1
ATOM 772 N N . SER A 1 98 ? 19.163 -6.244 -5.947 1.00 79.38 98 SER A N 1
ATOM 773 C CA . SER A 1 98 ? 18.302 -5.361 -5.163 1.00 79.38 98 SER A CA 1
ATOM 774 C C . SER A 1 98 ? 18.418 -5.631 -3.660 1.00 79.38 98 SER A C 1
ATOM 776 O O . SER A 1 98 ? 18.464 -4.680 -2.881 1.00 79.38 98 SER A O 1
ATOM 778 N N . SER A 1 99 ? 18.551 -6.896 -3.236 1.00 78.56 99 SER A N 1
ATOM 779 C CA . SER A 1 99 ? 18.739 -7.224 -1.820 1.00 78.56 99 SER A CA 1
ATOM 780 C C . SER A 1 99 ? 20.097 -6.756 -1.310 1.00 78.56 99 SER A C 1
ATOM 782 O O . SER A 1 99 ? 20.166 -6.154 -0.240 1.00 78.56 99 SER A O 1
ATOM 784 N N . GLU A 1 100 ? 21.157 -6.968 -2.093 1.00 83.94 100 GLU A N 1
ATOM 785 C CA . GLU A 1 100 ? 22.505 -6.489 -1.763 1.00 83.94 100 GLU A CA 1
ATOM 786 C C . GLU A 1 100 ? 22.548 -4.958 -1.704 1.00 83.94 100 GLU A C 1
ATOM 788 O O . GLU A 1 100 ? 23.155 -4.386 -0.800 1.00 83.94 100 GLU A O 1
ATOM 793 N N . LEU A 1 101 ? 21.844 -4.275 -2.611 1.00 84.56 101 LEU A N 1
ATOM 794 C CA . LEU A 1 101 ? 21.751 -2.817 -2.632 1.00 84.56 101 LEU A CA 1
ATOM 795 C C . LEU A 1 101 ? 21.039 -2.272 -1.380 1.00 84.56 101 LEU A C 1
ATOM 797 O O . LEU A 1 101 ? 21.532 -1.335 -0.750 1.00 84.56 101 LEU A O 1
ATOM 801 N N . VAL A 1 102 ? 19.919 -2.885 -0.979 1.00 79.62 102 VAL A N 1
ATOM 802 C CA . VAL A 1 102 ? 19.182 -2.539 0.253 1.00 79.62 102 VAL A CA 1
ATOM 803 C C . VAL A 1 102 ? 20.005 -2.846 1.507 1.00 79.62 102 VAL A C 1
ATOM 805 O O . VAL A 1 102 ? 19.940 -2.116 2.499 1.00 79.62 102 VAL A O 1
ATOM 808 N N . GLN A 1 103 ? 20.782 -3.928 1.503 1.00 83.19 103 GLN A N 1
ATOM 809 C CA . GLN A 1 103 ? 21.666 -4.249 2.619 1.00 83.19 103 GLN A CA 1
ATOM 810 C C . GLN A 1 103 ? 22.811 -3.236 2.716 1.00 83.19 103 GLN A C 1
ATOM 812 O O . GLN A 1 103 ? 23.053 -2.682 3.789 1.00 83.19 103 GLN A O 1
ATOM 817 N N . ALA A 1 104 ? 23.452 -2.918 1.593 1.00 83.81 104 ALA A N 1
ATOM 818 C CA . ALA A 1 104 ? 24.522 -1.934 1.535 1.00 83.81 104 ALA A CA 1
ATOM 819 C C . ALA A 1 104 ? 24.037 -0.526 1.926 1.00 83.81 104 ALA A C 1
ATOM 821 O O . ALA A 1 104 ? 24.792 0.226 2.539 1.00 83.81 104 ALA A O 1
ATOM 822 N N . SER A 1 105 ? 22.775 -0.168 1.645 1.00 82.31 105 SER A N 1
ATOM 823 C CA . SER A 1 105 ? 22.206 1.112 2.092 1.00 82.31 105 SER A CA 1
ATOM 824 C C . SER A 1 105 ? 22.006 1.190 3.609 1.00 82.31 105 SER A C 1
ATOM 826 O O . SER A 1 105 ? 22.017 2.283 4.168 1.00 82.31 105 SER A O 1
ATOM 828 N N . LYS A 1 106 ? 21.804 0.048 4.280 1.00 82.69 106 LYS A N 1
ATOM 829 C CA . LYS A 1 106 ? 21.676 -0.031 5.746 1.00 82.69 106 LYS A CA 1
ATOM 830 C C . LYS A 1 106 ? 23.036 -0.053 6.439 1.00 82.69 106 LYS A C 1
ATOM 832 O O . LYS A 1 106 ? 23.175 0.508 7.521 1.00 82.69 106 LYS A O 1
ATOM 837 N N . GLU A 1 107 ? 24.024 -0.683 5.812 1.00 87.12 107 GLU A N 1
ATOM 838 C CA . GLU A 1 107 ? 25.381 -0.839 6.337 1.00 87.12 107 GLU A CA 1
ATOM 839 C C . GLU A 1 107 ? 26.406 -0.320 5.316 1.00 87.12 107 GLU A C 1
ATOM 841 O O . GLU A 1 107 ? 26.971 -1.113 4.554 1.00 87.12 107 GLU A O 1
ATOM 846 N N . PRO A 1 108 ? 26.665 1.004 5.278 1.00 82.25 108 PRO A N 1
ATOM 847 C CA . PRO A 1 108 ? 27.586 1.594 4.315 1.00 82.25 108 PRO A CA 1
ATOM 848 C C . PRO A 1 108 ? 28.984 0.989 4.462 1.00 82.25 108 PRO A C 1
ATOM 850 O O . PRO A 1 108 ? 29.655 1.168 5.480 1.00 82.25 108 PRO A O 1
ATOM 853 N N . GLN A 1 109 ? 29.434 0.265 3.438 1.00 85.25 109 GLN A N 1
ATOM 854 C CA . GLN A 1 109 ? 30.767 -0.331 3.418 1.00 85.25 109 GLN A CA 1
ATOM 855 C C . GLN A 1 109 ? 31.798 0.689 2.905 1.00 85.25 109 GLN A C 1
ATOM 857 O O . GLN A 1 109 ? 31.552 1.357 1.893 1.00 85.25 109 GLN A O 1
ATOM 862 N N . PRO A 1 110 ? 32.981 0.806 3.537 1.00 86.50 110 PRO A N 1
ATOM 863 C CA . PRO A 1 110 ? 34.035 1.688 3.051 1.00 86.50 110 PRO A CA 1
ATOM 864 C C . PRO A 1 110 ? 34.498 1.245 1.655 1.00 86.50 110 PRO A C 1
ATOM 866 O O . PRO A 1 110 ? 34.887 0.097 1.450 1.00 86.50 110 PRO A O 1
ATOM 869 N N . GLY A 1 111 ? 34.454 2.166 0.689 1.00 85.88 111 GLY A N 1
ATOM 870 C CA . GLY A 1 111 ? 34.860 1.922 -0.701 1.00 85.88 111 GLY A CA 1
ATOM 871 C C . GLY A 1 111 ? 33.739 1.491 -1.654 1.00 85.88 111 GLY A C 1
ATOM 872 O O . GLY A 1 111 ? 33.986 1.413 -2.854 1.00 85.88 111 GLY A O 1
ATOM 873 N N . CYS A 1 112 ? 32.511 1.269 -1.172 1.00 83.75 112 CYS A N 1
ATOM 874 C CA . CYS A 1 112 ? 31.349 1.017 -2.026 1.00 83.75 112 CYS A CA 1
ATOM 875 C C . CYS A 1 112 ? 30.368 2.191 -1.936 1.00 83.75 112 CYS A C 1
ATOM 877 O O . CYS A 1 112 ? 29.669 2.358 -0.938 1.00 83.75 112 CYS A O 1
ATOM 879 N N . SER A 1 113 ? 30.295 3.008 -2.989 1.00 89.69 113 SER A N 1
ATOM 880 C CA . SER A 1 113 ? 29.272 4.053 -3.087 1.00 89.69 113 SER A CA 1
ATOM 881 C C . SER A 1 113 ? 27.948 3.423 -3.520 1.00 89.69 113 SER A C 1
ATOM 883 O O . SER A 1 113 ? 27.710 3.220 -4.710 1.00 89.69 113 SER A O 1
ATOM 885 N N . VAL A 1 114 ? 27.087 3.102 -2.546 1.00 86.94 114 VAL A N 1
ATOM 886 C CA . VAL A 1 114 ? 25.703 2.641 -2.785 1.00 86.94 114 VAL A CA 1
ATOM 887 C C . VAL A 1 114 ? 24.958 3.568 -3.751 1.00 86.94 114 VAL A C 1
ATOM 889 O O . VAL A 1 114 ? 24.347 3.052 -4.687 1.00 86.94 114 VAL A O 1
ATOM 892 N N . PRO A 1 115 ? 25.074 4.908 -3.629 1.00 85.50 115 PRO A N 1
ATOM 893 C CA . PRO A 1 115 ? 24.458 5.816 -4.585 1.00 85.50 115 PRO A CA 1
ATOM 894 C C . PRO A 1 115 ? 24.948 5.621 -6.027 1.00 85.50 115 PRO A C 1
ATOM 896 O O . PRO A 1 115 ? 24.148 5.594 -6.959 1.00 85.50 115 PRO A O 1
ATOM 899 N N . ALA A 1 116 ? 26.260 5.453 -6.223 1.00 86.06 116 ALA A N 1
ATOM 900 C CA . ALA A 1 116 ? 26.829 5.256 -7.556 1.00 86.06 116 ALA A CA 1
ATOM 901 C C . ALA A 1 116 ? 26.404 3.912 -8.164 1.00 86.06 116 ALA A C 1
ATOM 903 O O . ALA A 1 116 ? 26.108 3.844 -9.355 1.00 86.06 116 ALA A O 1
ATOM 904 N N . LEU A 1 117 ? 26.330 2.858 -7.344 1.00 87.44 117 LEU A N 1
ATOM 905 C CA . LEU A 1 117 ? 25.835 1.554 -7.777 1.00 87.44 117 LEU A CA 1
ATOM 906 C C . LEU A 1 117 ? 24.361 1.627 -8.193 1.00 87.44 117 LEU A C 1
ATOM 908 O O . LEU A 1 117 ? 24.015 1.158 -9.274 1.00 87.44 117 LEU A O 1
ATOM 912 N N . ALA A 1 118 ? 23.509 2.255 -7.378 1.00 86.88 118 ALA A N 1
ATOM 913 C CA . ALA A 1 118 ? 22.094 2.431 -7.698 1.00 86.88 118 ALA A CA 1
ATOM 914 C C . ALA A 1 118 ? 21.901 3.239 -8.993 1.00 86.88 118 ALA A C 1
ATOM 916 O O . ALA A 1 118 ? 21.118 2.844 -9.856 1.00 86.88 118 ALA A O 1
ATOM 917 N N . ALA A 1 119 ? 22.660 4.327 -9.169 1.00 85.81 119 ALA A N 1
ATOM 918 C CA . ALA A 1 119 ? 22.633 5.133 -10.388 1.00 85.81 119 ALA A CA 1
ATOM 919 C C . ALA A 1 119 ? 23.068 4.329 -11.625 1.00 85.81 119 ALA A C 1
ATOM 921 O O . ALA A 1 119 ? 22.403 4.386 -12.658 1.00 85.81 119 ALA A O 1
ATOM 922 N N . ALA A 1 120 ? 24.134 3.530 -11.516 1.00 87.31 120 ALA A N 1
ATOM 923 C CA . ALA A 1 120 ? 24.604 2.689 -12.613 1.00 87.31 120 ALA A CA 1
ATOM 924 C C . ALA A 1 120 ? 23.598 1.582 -12.972 1.00 87.31 120 ALA A C 1
ATOM 926 O O . ALA A 1 120 ? 23.364 1.324 -14.153 1.00 87.31 120 ALA A O 1
ATOM 927 N N . MET A 1 121 ? 22.951 0.969 -11.974 1.00 87.75 121 MET A N 1
ATOM 928 C CA . MET A 1 121 ? 21.873 0.002 -12.201 1.00 87.75 121 MET A CA 1
ATOM 929 C C . MET A 1 121 ? 20.676 0.648 -12.907 1.00 87.75 121 MET A C 1
ATOM 931 O O . MET A 1 121 ? 20.152 0.079 -13.861 1.00 87.75 121 MET A O 1
ATOM 935 N N . LEU A 1 122 ? 20.264 1.848 -12.490 1.00 87.00 122 LEU A N 1
ATOM 936 C CA . LEU A 1 122 ? 19.183 2.589 -13.145 1.00 87.00 122 LEU A CA 1
ATOM 937 C C . LEU A 1 122 ? 19.522 2.953 -14.591 1.00 87.00 122 LEU A C 1
ATOM 939 O O . LEU A 1 122 ? 18.712 2.718 -15.486 1.00 87.00 122 LEU A O 1
ATOM 943 N N . GLN A 1 123 ? 20.734 3.452 -14.830 1.00 88.44 123 GLN A N 1
ATOM 944 C CA . GLN A 1 123 ? 21.211 3.774 -16.171 1.00 88.44 123 GLN A CA 1
ATOM 945 C C . GLN A 1 123 ? 21.225 2.533 -17.069 1.00 88.44 123 GLN A C 1
ATOM 947 O O . GLN A 1 123 ? 20.832 2.596 -18.230 1.00 88.44 123 GLN A O 1
ATOM 952 N N . GLN A 1 124 ? 21.633 1.382 -16.540 1.00 88.19 124 GLN A N 1
ATOM 953 C CA . GLN A 1 124 ? 21.640 0.133 -17.290 1.00 88.19 124 GLN A CA 1
ATOM 954 C C . GLN A 1 124 ? 20.221 -0.403 -17.563 1.00 88.19 124 GLN A C 1
ATOM 956 O O . GLN A 1 124 ? 19.947 -0.922 -18.652 1.00 88.19 124 GLN A O 1
ATOM 961 N N . LEU A 1 125 ? 19.292 -0.259 -16.614 1.00 85.38 125 LEU A N 1
ATOM 962 C CA . LEU A 1 125 ? 17.877 -0.576 -16.831 1.00 85.38 125 LEU A CA 1
ATOM 963 C C . LEU A 1 125 ? 17.275 0.298 -17.943 1.00 85.38 125 LEU A C 1
ATOM 965 O O . LEU A 1 125 ? 16.543 -0.214 -18.793 1.00 85.38 125 LEU A O 1
ATOM 969 N N . GLU A 1 126 ? 17.634 1.579 -18.000 1.00 87.00 126 GLU A N 1
ATOM 970 C CA . GLU A 1 126 ? 17.223 2.483 -19.079 1.00 87.00 126 GLU A CA 1
ATOM 971 C C . GLU A 1 126 ? 17.866 2.097 -20.424 1.00 87.00 126 GLU A C 1
ATOM 973 O O . GLU A 1 126 ? 17.160 1.848 -21.400 1.00 87.00 126 GLU A O 1
ATOM 978 N N . GLN A 1 127 ? 19.194 1.949 -20.473 1.00 86.69 127 GLN A N 1
ATOM 979 C CA . GLN A 1 127 ? 19.947 1.647 -21.702 1.00 86.69 127 GLN A CA 1
ATOM 980 C C . GLN A 1 127 ? 19.585 0.300 -22.333 1.00 86.69 127 GLN A C 1
ATOM 982 O O . GLN A 1 127 ? 19.648 0.138 -23.551 1.00 86.69 127 GLN A O 1
ATOM 987 N N . SER A 1 128 ? 19.188 -0.679 -21.522 1.00 83.88 128 SER A N 1
ATOM 988 C CA . SER A 1 128 ? 18.715 -1.974 -22.023 1.00 83.88 128 SER A CA 1
ATOM 989 C C . SER A 1 128 ? 17.340 -1.894 -22.707 1.00 83.88 128 SER A C 1
ATOM 991 O O . SER A 1 128 ? 16.870 -2.893 -23.265 1.00 83.88 128 SER A O 1
ATOM 993 N N . GLY A 1 129 ? 16.678 -0.729 -22.664 1.00 81.69 129 GLY A N 1
ATOM 994 C CA . GLY A 1 129 ? 15.279 -0.575 -23.052 1.00 81.69 129 GLY A CA 1
ATOM 995 C C . GLY A 1 129 ? 14.362 -1.435 -22.185 1.00 81.69 129 GLY A C 1
ATOM 996 O O . GLY A 1 129 ? 13.261 -1.784 -22.612 1.00 81.69 129 GLY A O 1
ATOM 997 N N . SER A 1 130 ? 14.827 -1.848 -20.995 1.00 76.12 130 SER A N 1
ATOM 998 C CA . SER A 1 130 ? 14.066 -2.745 -20.126 1.00 76.12 130 SER A CA 1
ATOM 999 C C . SER A 1 130 ? 12.795 -2.082 -19.623 1.00 76.12 130 SER A C 1
ATOM 1001 O O . SER A 1 130 ? 11.847 -2.788 -19.318 1.00 76.12 130 SER A O 1
ATOM 1003 N N . ASN A 1 131 ? 12.728 -0.750 -19.589 1.00 72.81 131 ASN A N 1
ATOM 1004 C CA . ASN A 1 131 ? 11.532 -0.045 -19.149 1.00 72.81 131 ASN A CA 1
ATOM 1005 C C . ASN A 1 131 ? 10.339 -0.347 -20.065 1.00 72.81 131 ASN A C 1
ATOM 1007 O O . ASN A 1 131 ? 9.355 -0.924 -19.598 1.00 72.81 131 ASN A O 1
ATOM 1011 N N . ASP A 1 132 ? 10.494 -0.083 -21.361 1.00 78.56 132 ASP A N 1
ATOM 1012 C CA . ASP A 1 132 ? 9.455 -0.324 -22.366 1.00 78.56 132 ASP A CA 1
ATOM 1013 C C . ASP A 1 132 ? 9.259 -1.821 -22.623 1.00 78.56 132 ASP A C 1
ATOM 1015 O O . ASP A 1 132 ? 8.134 -2.320 -22.704 1.00 78.56 132 ASP A O 1
ATOM 1019 N N . ARG A 1 133 ? 10.364 -2.577 -22.701 1.00 78.25 133 ARG A N 1
ATOM 1020 C CA . ARG A 1 133 ? 10.315 -4.018 -22.969 1.00 78.25 133 ARG A CA 1
ATOM 1021 C C . ARG A 1 133 ? 9.749 -4.811 -21.807 1.00 78.25 133 ARG A C 1
ATOM 1023 O O . ARG A 1 133 ? 9.058 -5.782 -22.068 1.00 78.25 133 ARG A O 1
ATOM 1030 N N . ALA A 1 134 ? 10.016 -4.442 -20.554 1.00 70.56 134 ALA A N 1
ATOM 1031 C CA . ALA A 1 134 ? 9.438 -5.134 -19.405 1.00 70.56 134 ALA A CA 1
ATOM 1032 C C . ALA A 1 134 ? 7.950 -4.846 -19.282 1.00 70.56 134 ALA A C 1
ATOM 1034 O O . ALA A 1 134 ? 7.210 -5.772 -18.984 1.00 70.56 134 ALA A O 1
ATOM 1035 N N . ALA A 1 135 ? 7.494 -3.622 -19.563 1.00 73.75 135 ALA A N 1
ATOM 1036 C CA . ALA A 1 135 ? 6.063 -3.339 -19.616 1.00 73.75 135 ALA A CA 1
ATOM 1037 C C . ALA A 1 135 ? 5.382 -4.166 -20.722 1.00 73.75 135 ALA A C 1
ATOM 1039 O O . ALA A 1 135 ? 4.375 -4.827 -20.466 1.00 73.75 135 ALA A O 1
ATOM 1040 N N . ALA A 1 136 ? 5.973 -4.213 -21.921 1.00 77.62 136 ALA A N 1
ATOM 1041 C CA . ALA A 1 136 ? 5.466 -5.022 -23.028 1.00 77.62 136 ALA A CA 1
ATOM 1042 C C . ALA A 1 136 ? 5.530 -6.535 -22.744 1.00 77.62 136 ALA A C 1
ATOM 1044 O O . ALA A 1 136 ? 4.582 -7.257 -23.037 1.00 77.62 136 ALA A O 1
ATOM 1045 N N . ALA A 1 137 ? 6.619 -7.024 -22.148 1.00 72.69 137 ALA A N 1
ATOM 1046 C CA . ALA A 1 137 ? 6.799 -8.429 -21.790 1.00 72.69 137 ALA A CA 1
ATOM 1047 C C . ALA A 1 137 ? 5.876 -8.844 -20.643 1.00 72.69 137 ALA A C 1
ATOM 1049 O O . ALA A 1 137 ? 5.313 -9.931 -20.697 1.00 72.69 137 ALA A O 1
ATOM 1050 N N . ALA A 1 138 ? 5.672 -7.983 -19.642 1.00 70.25 138 ALA A N 1
ATOM 1051 C CA . ALA A 1 138 ? 4.697 -8.191 -18.578 1.00 70.25 138 ALA A CA 1
ATOM 1052 C C . ALA A 1 138 ? 3.282 -8.260 -19.154 1.00 70.25 138 ALA A C 1
ATOM 1054 O O . ALA A 1 138 ? 2.561 -9.202 -18.849 1.00 70.25 138 ALA A O 1
ATOM 1055 N N . ALA A 1 139 ? 2.916 -7.338 -20.051 1.00 75.31 139 ALA A N 1
ATOM 1056 C CA . ALA A 1 139 ? 1.627 -7.363 -20.737 1.00 75.31 139 ALA A CA 1
ATOM 1057 C C . ALA A 1 139 ? 1.453 -8.628 -21.599 1.00 75.31 139 ALA A C 1
ATOM 1059 O O . ALA A 1 139 ? 0.395 -9.253 -21.573 1.00 75.31 139 ALA A O 1
ATOM 1060 N N . ALA A 1 140 ? 2.492 -9.048 -22.326 1.00 77.31 140 ALA A N 1
ATOM 1061 C CA . ALA A 1 140 ? 2.465 -10.265 -23.135 1.00 77.31 140 ALA A CA 1
ATOM 1062 C C . ALA A 1 140 ? 2.386 -11.536 -22.274 1.00 77.31 140 ALA A C 1
ATOM 1064 O O . ALA A 1 140 ? 1.624 -12.443 -22.595 1.00 77.31 140 ALA A O 1
ATOM 1065 N N . ALA A 1 141 ? 3.134 -11.601 -21.170 1.00 72.00 141 ALA A N 1
ATOM 1066 C CA . ALA A 1 141 ? 3.090 -12.707 -20.219 1.00 72.00 141 ALA A CA 1
ATOM 1067 C C . ALA A 1 141 ? 1.729 -12.782 -19.518 1.00 72.00 141 ALA A C 1
ATOM 1069 O O . ALA A 1 141 ? 1.167 -13.866 -19.404 1.00 72.00 141 ALA A O 1
ATOM 1070 N N . ALA A 1 142 ? 1.174 -11.635 -19.123 1.00 70.88 142 ALA A N 1
ATOM 1071 C CA . ALA A 1 142 ? -0.170 -11.509 -18.578 1.00 70.88 142 ALA A CA 1
ATOM 1072 C C . ALA A 1 142 ? -1.225 -12.006 -19.580 1.00 70.88 142 ALA A C 1
ATOM 1074 O O . ALA A 1 142 ? -2.048 -12.847 -19.230 1.00 70.88 142 ALA A O 1
ATOM 1075 N N . ALA A 1 143 ? -1.160 -11.575 -20.844 1.00 78.50 143 ALA A N 1
ATOM 1076 C CA . ALA A 1 143 ? -2.074 -12.024 -21.895 1.00 78.50 143 ALA A CA 1
ATOM 1077 C C . ALA A 1 143 ? -1.938 -13.527 -22.196 1.00 78.50 143 ALA A C 1
ATOM 1079 O O . ALA A 1 143 ? -2.940 -14.237 -22.290 1.00 78.50 143 ALA A O 1
ATOM 1080 N N . ALA A 1 144 ? -0.706 -14.032 -22.305 1.00 75.38 144 ALA A N 1
ATOM 1081 C CA . ALA A 1 144 ? -0.442 -15.452 -22.520 1.00 75.38 144 ALA A CA 1
ATOM 1082 C C . ALA A 1 144 ? -0.980 -16.294 -21.363 1.00 75.38 144 ALA A C 1
ATOM 1084 O O . ALA A 1 144 ? -1.556 -17.357 -21.578 1.00 75.38 144 ALA A O 1
ATOM 1085 N N . ALA A 1 145 ? -0.824 -15.807 -20.139 1.00 70.44 145 ALA A N 1
ATOM 1086 C CA . ALA A 1 145 ? -1.234 -16.545 -18.970 1.00 70.44 145 ALA A CA 1
ATOM 1087 C C . ALA A 1 145 ? -2.746 -16.416 -18.680 1.00 70.44 145 ALA A C 1
ATOM 1089 O O . ALA A 1 145 ? -3.355 -17.359 -18.187 1.00 70.44 145 ALA A O 1
ATOM 1090 N N . ALA A 1 146 ? -3.399 -15.338 -19.126 1.00 75.19 146 ALA A N 1
ATOM 1091 C CA . ALA A 1 146 ? -4.857 -15.264 -19.215 1.00 75.19 146 ALA A CA 1
ATOM 1092 C C . ALA A 1 146 ? -5.408 -16.298 -20.216 1.00 75.19 146 ALA A C 1
ATOM 1094 O O . ALA A 1 146 ? -6.402 -16.979 -19.948 1.00 75.19 146 ALA A O 1
ATOM 1095 N N . ALA A 1 147 ? -4.733 -16.470 -21.357 1.00 80.00 147 ALA A N 1
ATOM 1096 C CA . ALA A 1 147 ? -5.082 -17.494 -22.338 1.00 80.00 147 ALA A CA 1
ATOM 1097 C C . ALA A 1 147 ? -4.871 -18.918 -21.788 1.00 80.00 147 ALA A C 1
ATOM 1099 O O . ALA A 1 147 ? -5.706 -19.793 -22.012 1.00 80.00 147 ALA A O 1
ATOM 1100 N N . THR A 1 148 ? -3.805 -19.172 -21.017 1.00 76.75 148 THR A N 1
ATOM 1101 C CA . THR A 1 148 ? -3.632 -20.481 -20.366 1.00 76.75 148 THR A CA 1
ATOM 1102 C C . THR A 1 148 ? -4.612 -20.695 -19.219 1.00 76.75 148 THR A C 1
ATOM 1104 O O . THR A 1 148 ? -5.091 -21.812 -19.066 1.00 76.75 148 THR A O 1
ATOM 1107 N N . ALA A 1 149 ? -4.960 -19.664 -18.445 1.00 72.81 149 ALA A N 1
ATOM 1108 C CA . ALA A 1 149 ? -5.946 -19.758 -17.371 1.00 72.81 149 ALA A CA 1
ATOM 1109 C C . ALA A 1 149 ? -7.347 -20.069 -17.917 1.00 72.81 149 ALA A C 1
ATOM 1111 O O . ALA A 1 149 ? -8.022 -20.953 -17.397 1.00 72.81 149 ALA A O 1
ATOM 1112 N N . THR A 1 150 ? -7.760 -19.412 -19.004 1.00 78.75 150 THR A N 1
ATOM 1113 C CA . THR A 1 150 ? -9.032 -19.705 -19.689 1.00 78.75 150 THR A CA 1
ATOM 1114 C C . THR A 1 150 ? -9.042 -21.107 -20.302 1.00 78.75 150 THR A C 1
ATOM 1116 O O . THR A 1 150 ? -10.018 -21.839 -20.137 1.00 78.75 150 THR A O 1
ATOM 1119 N N . ALA A 1 151 ? -7.938 -21.538 -20.923 1.00 79.25 151 ALA A N 1
ATOM 1120 C CA . ALA A 1 151 ? -7.798 -22.903 -21.431 1.00 79.25 151 ALA A CA 1
ATOM 1121 C C . ALA A 1 151 ? -7.803 -23.959 -20.307 1.00 79.25 151 ALA A C 1
ATOM 1123 O O . ALA A 1 151 ? -8.435 -25.004 -20.441 1.00 79.25 151 ALA A O 1
ATOM 1124 N N . ALA A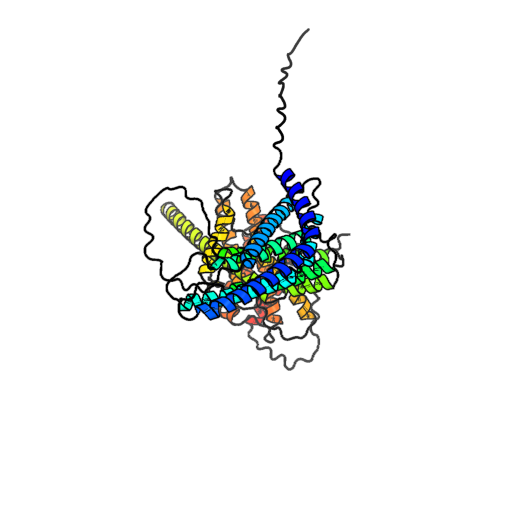 1 152 ? -7.139 -23.688 -19.180 1.00 71.69 152 ALA A N 1
ATOM 1125 C CA . ALA A 1 152 ? -7.104 -24.574 -18.018 1.00 71.69 152 ALA A CA 1
ATOM 1126 C C . ALA A 1 152 ? -8.466 -24.654 -17.313 1.00 71.69 152 ALA A C 1
ATOM 1128 O O . ALA A 1 152 ? -8.876 -25.743 -16.914 1.00 71.69 152 ALA A O 1
ATOM 1129 N N . ALA A 1 153 ? -9.192 -23.535 -17.214 1.00 72.62 153 ALA A N 1
ATOM 1130 C CA . ALA A 1 153 ? -10.562 -23.507 -16.707 1.00 72.62 153 ALA A CA 1
ATOM 1131 C C . ALA A 1 153 ? -11.498 -24.354 -17.584 1.00 72.62 153 ALA A C 1
ATOM 1133 O O . ALA A 1 153 ? -12.325 -25.097 -17.060 1.00 72.62 153 ALA A O 1
ATOM 1134 N N . ALA A 1 154 ? -11.316 -24.317 -18.909 1.00 77.38 154 ALA A N 1
ATOM 1135 C CA . ALA A 1 154 ? -12.051 -25.176 -19.836 1.00 77.38 154 ALA A CA 1
ATOM 1136 C C . ALA A 1 154 ? -11.656 -26.664 -19.728 1.00 77.38 154 ALA A C 1
ATOM 1138 O O . ALA A 1 154 ? -12.478 -27.539 -19.992 1.00 77.38 154 ALA A O 1
ATOM 1139 N N . ALA A 1 155 ? -10.420 -26.968 -19.321 1.00 75.31 155 ALA A N 1
ATOM 1140 C CA . ALA A 1 155 ? -9.896 -28.333 -19.238 1.00 75.31 155 ALA A CA 1
ATOM 1141 C C . ALA A 1 155 ? -10.195 -29.072 -17.914 1.00 75.31 155 ALA A C 1
ATOM 1143 O O . ALA A 1 155 ? -9.782 -30.221 -17.775 1.00 75.31 155 ALA A O 1
ATOM 1144 N N . ALA A 1 156 ? -10.894 -28.435 -16.966 1.00 56.94 156 ALA A N 1
ATOM 1145 C CA . ALA A 1 156 ? -11.574 -28.950 -15.762 1.00 56.94 156 ALA A CA 1
ATOM 1146 C C . ALA A 1 156 ? -10.909 -30.000 -14.826 1.00 56.94 156 ALA A C 1
ATOM 1148 O O . ALA A 1 156 ? -11.468 -30.239 -13.760 1.00 56.94 156 ALA A O 1
ATOM 1149 N N . ALA A 1 157 ? -9.763 -30.629 -15.118 1.00 55.78 157 ALA A N 1
ATOM 1150 C CA . ALA A 1 157 ? -9.352 -31.826 -14.364 1.00 55.78 157 ALA A CA 1
ATOM 1151 C C . ALA A 1 157 ? -7.851 -32.018 -14.095 1.00 55.78 157 ALA A C 1
ATOM 1153 O O . ALA A 1 157 ? -7.503 -32.920 -13.337 1.00 55.78 157 ALA A O 1
ATOM 1154 N N . VAL A 1 158 ? -6.942 -31.209 -14.648 1.00 62.81 158 VAL A N 1
ATOM 1155 C CA . VAL A 1 158 ? -5.500 -31.418 -14.411 1.00 62.81 158 VAL A CA 1
ATOM 1156 C C . VAL A 1 158 ? -4.817 -30.103 -14.057 1.00 62.81 158 VAL A C 1
ATOM 1158 O O . VAL A 1 158 ? -4.345 -29.367 -14.921 1.00 62.81 158 VAL A O 1
ATOM 1161 N N . GLN A 1 159 ? -4.745 -29.808 -12.756 1.00 60.97 159 GLN A N 1
ATOM 1162 C CA . GLN A 1 159 ? -3.829 -28.789 -12.252 1.00 60.97 159 GLN A CA 1
ATOM 1163 C C . GLN A 1 159 ? -2.401 -29.310 -12.420 1.00 60.97 159 GLN A C 1
ATOM 1165 O O . GLN A 1 159 ? -1.951 -30.150 -11.647 1.00 60.97 159 GLN A O 1
ATOM 1170 N N . VAL A 1 160 ? -1.689 -28.836 -13.443 1.00 60.03 160 VAL A N 1
ATOM 1171 C CA . VAL A 1 160 ? -0.255 -29.108 -13.594 1.00 60.03 160 VAL A CA 1
ATOM 1172 C C . VAL A 1 160 ? 0.505 -28.177 -12.640 1.00 60.03 160 VAL A C 1
ATOM 1174 O O . VAL A 1 160 ? 0.475 -26.954 -12.835 1.00 60.03 160 VAL A O 1
ATOM 1177 N N . PRO A 1 161 ? 1.193 -28.702 -11.609 1.00 58.53 161 PRO A N 1
ATOM 1178 C CA . PRO A 1 161 ? 2.022 -27.891 -10.727 1.00 58.53 161 PRO A CA 1
ATOM 1179 C C . PRO A 1 161 ? 3.145 -27.249 -11.555 1.00 58.53 161 PRO A C 1
ATOM 1181 O O . PRO A 1 161 ? 3.974 -27.952 -12.125 1.00 58.53 161 PRO A O 1
ATOM 1184 N N . GLY A 1 162 ? 3.149 -25.917 -11.671 1.00 64.44 162 GLY A N 1
ATOM 1185 C CA . GLY A 1 162 ? 4.182 -25.167 -12.405 1.00 64.44 162 GLY A CA 1
ATOM 1186 C C . GLY A 1 162 ? 3.674 -24.186 -13.466 1.00 64.44 162 GLY A C 1
ATOM 1187 O O . GLY A 1 162 ? 4.442 -23.330 -13.903 1.00 64.44 162 GLY A O 1
ATOM 1188 N N . ALA A 1 163 ? 2.384 -24.216 -13.823 1.00 61.88 163 ALA A N 1
ATOM 1189 C CA . ALA A 1 163 ? 1.801 -23.281 -14.801 1.00 61.88 163 ALA A CA 1
ATOM 1190 C C . ALA A 1 163 ? 1.871 -21.790 -14.382 1.00 61.88 163 ALA A C 1
ATOM 1192 O O . ALA A 1 163 ? 1.693 -20.903 -15.213 1.00 61.88 163 ALA A O 1
ATOM 1193 N N . TRP A 1 164 ? 2.183 -21.506 -13.112 1.00 65.62 164 TRP A N 1
ATOM 1194 C CA . TRP A 1 164 ? 2.270 -20.157 -12.530 1.00 65.62 164 TRP A CA 1
ATOM 1195 C C . TRP A 1 164 ? 3.621 -19.458 -12.724 1.00 65.62 164 TRP A C 1
ATOM 1197 O O . TRP A 1 164 ? 3.742 -18.271 -12.428 1.00 65.62 164 TRP A O 1
ATOM 1207 N N . CYS A 1 165 ? 4.633 -20.169 -13.235 1.00 67.81 165 CYS A N 1
ATOM 1208 C CA . CYS A 1 165 ? 5.997 -19.659 -13.386 1.00 67.81 165 CYS A CA 1
ATOM 1209 C C . CYS A 1 165 ? 6.108 -18.269 -14.065 1.00 67.81 165 CYS A C 1
ATOM 1211 O O . CYS A 1 165 ? 6.847 -17.433 -13.536 1.00 67.81 165 CYS A O 1
ATOM 1213 N N . PRO A 1 166 ? 5.381 -17.950 -15.162 1.00 70.56 166 PRO A N 1
ATOM 1214 C CA . PRO A 1 166 ? 5.539 -16.650 -15.818 1.00 70.56 166 PRO A CA 1
ATOM 1215 C C . PRO A 1 166 ? 4.991 -15.478 -14.990 1.00 70.56 166 PRO A C 1
ATOM 1217 O O . PRO A 1 166 ? 5.637 -14.432 -14.942 1.00 70.56 166 PRO A O 1
ATOM 1220 N N . TYR A 1 167 ? 3.860 -15.641 -14.289 1.00 74.50 167 TYR A N 1
ATOM 1221 C CA . TYR A 1 167 ? 3.317 -14.591 -13.413 1.00 74.50 167 TYR A CA 1
ATOM 1222 C C . TYR A 1 167 ? 4.282 -14.270 -12.282 1.00 74.50 167 TYR A C 1
ATOM 1224 O O . TYR A 1 167 ? 4.622 -13.111 -12.052 1.00 74.50 167 TYR A O 1
ATOM 1232 N N . THR A 1 168 ? 4.762 -15.313 -11.607 1.00 79.56 168 THR A N 1
ATOM 1233 C CA . THR A 1 168 ? 5.696 -15.174 -10.495 1.00 79.56 168 THR A CA 1
ATOM 1234 C C . THR A 1 168 ? 6.968 -14.456 -10.949 1.00 79.56 168 THR A C 1
ATOM 1236 O O . THR A 1 168 ? 7.405 -13.524 -10.279 1.00 79.56 168 THR A O 1
ATOM 1239 N N . ALA A 1 169 ? 7.510 -14.786 -12.128 1.00 78.00 169 ALA A N 1
ATOM 1240 C CA . ALA A 1 169 ? 8.672 -14.095 -12.688 1.00 78.00 169 ALA A CA 1
ATOM 1241 C C . ALA A 1 169 ? 8.414 -12.598 -12.952 1.00 78.00 169 ALA A C 1
ATOM 1243 O O . ALA A 1 169 ? 9.238 -11.769 -12.569 1.00 78.00 169 ALA A O 1
ATOM 1244 N N . VAL A 1 170 ? 7.273 -12.228 -13.550 1.00 78.94 170 VAL A N 1
ATOM 1245 C CA . VAL A 1 170 ? 6.905 -10.818 -13.804 1.00 78.94 170 VAL A CA 1
ATOM 1246 C C . VAL A 1 170 ? 6.751 -10.034 -12.502 1.00 78.94 170 VAL A C 1
ATOM 1248 O O . VAL A 1 170 ? 7.253 -8.913 -12.380 1.00 78.94 170 VAL A O 1
ATOM 1251 N N . ILE A 1 171 ? 6.092 -10.629 -11.510 1.00 84.00 171 ILE A N 1
ATOM 1252 C CA . ILE A 1 171 ? 5.881 -10.026 -10.194 1.00 84.00 171 ILE A CA 1
ATOM 1253 C C . ILE A 1 171 ? 7.226 -9.801 -9.488 1.00 84.00 171 ILE A C 1
ATOM 1255 O O . ILE A 1 171 ? 7.487 -8.707 -8.989 1.00 84.00 171 ILE A O 1
ATOM 1259 N N . HIS A 1 172 ? 8.117 -10.794 -9.507 1.00 81.81 172 HIS A N 1
ATOM 1260 C CA . HIS A 1 172 ? 9.456 -10.676 -8.931 1.00 81.81 172 HIS A CA 1
ATOM 1261 C C . HIS A 1 172 ? 10.332 -9.647 -9.654 1.00 81.81 172 HIS A C 1
ATOM 1263 O O . HIS A 1 172 ? 11.040 -8.886 -8.996 1.00 81.81 172 HIS A O 1
ATOM 1269 N N . ALA A 1 173 ? 10.257 -9.577 -10.985 1.00 80.44 173 ALA A N 1
ATOM 1270 C CA . ALA A 1 173 ? 10.941 -8.552 -11.771 1.00 80.44 173 ALA A CA 1
ATOM 1271 C C . ALA A 1 173 ? 10.476 -7.146 -11.378 1.00 80.44 173 ALA A C 1
ATOM 1273 O O . ALA A 1 173 ? 11.287 -6.239 -11.187 1.00 80.44 173 ALA A O 1
ATOM 1274 N N . THR A 1 174 ? 9.157 -6.986 -11.237 1.00 84.75 174 THR A N 1
ATOM 1275 C CA . THR A 1 174 ? 8.521 -5.728 -10.845 1.00 84.75 174 THR A CA 1
ATOM 1276 C C . THR A 1 174 ? 8.975 -5.317 -9.450 1.00 84.75 174 THR A C 1
ATOM 1278 O O . THR A 1 174 ? 9.440 -4.195 -9.268 1.00 84.75 174 THR A O 1
ATOM 1281 N N . TRP A 1 175 ? 8.937 -6.244 -8.491 1.00 85.38 175 TRP A N 1
ATOM 1282 C CA . TRP A 1 175 ? 9.443 -6.039 -7.134 1.00 85.38 175 TRP A CA 1
ATOM 1283 C C . TRP A 1 175 ? 10.916 -5.604 -7.125 1.00 85.38 175 TRP A C 1
ATOM 1285 O O . TRP A 1 175 ? 11.245 -4.564 -6.559 1.00 85.38 175 TRP A O 1
ATOM 1295 N N . ALA A 1 176 ? 11.795 -6.341 -7.811 1.00 82.88 176 ALA A N 1
ATOM 1296 C CA . ALA A 1 176 ? 13.226 -6.044 -7.830 1.00 82.88 176 ALA A CA 1
ATOM 1297 C C . ALA A 1 176 ? 13.512 -4.664 -8.436 1.00 82.88 176 ALA A C 1
ATOM 1299 O O . ALA A 1 176 ? 14.327 -3.902 -7.914 1.00 82.88 176 ALA A O 1
ATOM 1300 N N . ARG A 1 177 ? 12.803 -4.306 -9.513 1.00 84.88 177 ARG A N 1
ATOM 1301 C CA . ARG A 1 177 ? 12.935 -2.992 -10.144 1.00 84.88 177 ARG A CA 1
ATOM 1302 C C . ARG A 1 177 ? 12.437 -1.869 -9.237 1.00 84.88 177 ARG A C 1
ATOM 1304 O O . ARG A 1 177 ? 13.139 -0.871 -9.116 1.00 84.88 177 ARG A O 1
ATOM 1311 N N . LEU A 1 178 ? 11.303 -2.042 -8.556 1.00 86.50 178 LEU A N 1
ATOM 1312 C CA . LEU A 1 178 ? 10.817 -1.080 -7.559 1.00 86.50 178 LEU A CA 1
ATOM 1313 C C . LEU A 1 178 ? 11.853 -0.847 -6.453 1.00 86.50 178 LEU A C 1
ATOM 1315 O O . LEU A 1 178 ? 12.086 0.298 -6.082 1.00 86.50 178 LEU A O 1
ATOM 1319 N N . CYS A 1 179 ? 12.529 -1.898 -5.981 1.00 82.75 179 CYS A N 1
ATOM 1320 C CA . CYS A 1 179 ? 13.598 -1.769 -4.989 1.00 82.75 179 CYS A CA 1
ATOM 1321 C C . CYS A 1 179 ? 14.811 -0.985 -5.515 1.00 82.75 179 CYS A C 1
ATOM 1323 O O . CYS A 1 179 ? 15.329 -0.121 -4.813 1.00 82.75 179 CYS A O 1
ATOM 1325 N N . VAL A 1 180 ? 15.263 -1.250 -6.746 1.00 85.56 180 VAL A N 1
ATOM 1326 C CA . VAL A 1 180 ? 16.391 -0.514 -7.351 1.00 85.56 180 VAL A CA 1
ATOM 1327 C C . VAL A 1 180 ? 16.047 0.964 -7.533 1.00 85.56 180 VAL A C 1
ATOM 1329 O O . VAL A 1 180 ? 16.860 1.829 -7.207 1.00 85.56 180 VAL A O 1
ATOM 1332 N N . VAL A 1 181 ? 14.836 1.254 -8.016 1.00 87.75 181 VAL A N 1
ATOM 1333 C CA . VAL A 1 181 ? 14.347 2.625 -8.185 1.00 87.75 181 VAL A CA 1
ATOM 1334 C C . VAL A 1 181 ? 14.233 3.318 -6.826 1.00 87.75 181 VAL A C 1
ATOM 1336 O O . VAL A 1 181 ? 14.791 4.399 -6.668 1.00 87.75 181 VAL A O 1
ATOM 1339 N N . ASP A 1 182 ? 13.630 2.685 -5.817 1.00 86.75 182 ASP A N 1
ATOM 1340 C CA . ASP A 1 182 ? 13.522 3.234 -4.456 1.00 86.75 182 ASP A CA 1
ATOM 1341 C C . ASP A 1 182 ? 14.884 3.606 -3.866 1.00 86.75 182 ASP A C 1
ATOM 1343 O O . ASP A 1 182 ? 15.094 4.745 -3.442 1.00 86.75 182 ASP A O 1
ATOM 1347 N N . VAL A 1 183 ? 15.846 2.679 -3.893 1.00 83.81 183 VAL A N 1
ATOM 1348 C CA . VAL A 1 183 ? 17.184 2.954 -3.358 1.00 83.81 183 VAL A CA 1
ATOM 1349 C C . VAL A 1 183 ? 17.882 4.042 -4.173 1.00 83.81 183 VAL A C 1
ATOM 1351 O O . VAL A 1 183 ? 18.524 4.915 -3.586 1.00 83.81 183 VAL A O 1
ATOM 1354 N N . GLY A 1 184 ? 17.723 4.049 -5.499 1.00 86.00 184 GLY A N 1
ATOM 1355 C CA . GLY A 1 184 ? 18.245 5.103 -6.365 1.00 86.00 184 GLY A CA 1
ATOM 1356 C C . GLY A 1 184 ? 17.715 6.486 -5.990 1.00 86.00 184 GLY A C 1
ATOM 1357 O O . GLY A 1 184 ? 18.508 7.395 -5.750 1.00 86.00 184 GLY A O 1
ATOM 1358 N N . PHE A 1 185 ? 16.399 6.638 -5.841 1.00 86.44 185 PHE A N 1
ATOM 1359 C CA . PHE A 1 185 ? 15.788 7.909 -5.445 1.00 86.44 185 PHE A CA 1
ATOM 1360 C C . PHE A 1 185 ? 16.208 8.355 -4.041 1.00 86.44 185 PHE A C 1
ATOM 1362 O O . PHE A 1 185 ? 16.546 9.521 -3.844 1.00 86.44 185 PHE A O 1
ATOM 1369 N N . ARG A 1 186 ? 16.247 7.435 -3.070 1.00 84.62 186 ARG A N 1
ATOM 1370 C CA . ARG A 1 186 ? 16.587 7.764 -1.675 1.00 84.62 186 ARG A CA 1
ATOM 1371 C C . ARG A 1 186 ? 18.062 8.091 -1.467 1.00 84.62 186 ARG A C 1
ATOM 1373 O O . ARG A 1 186 ? 18.385 8.943 -0.647 1.00 84.62 186 ARG A O 1
ATOM 1380 N N . THR A 1 187 ? 18.959 7.383 -2.151 1.00 83.38 187 THR A N 1
ATOM 1381 C CA . THR A 1 187 ? 20.404 7.450 -1.862 1.00 83.38 187 THR A CA 1
ATOM 1382 C C . THR A 1 187 ? 21.196 8.219 -2.911 1.00 83.38 187 THR A C 1
ATOM 1384 O O . THR A 1 187 ? 22.223 8.809 -2.584 1.00 83.38 187 THR A O 1
ATOM 1387 N N . ALA A 1 188 ? 20.726 8.248 -4.158 1.00 82.19 188 ALA A N 1
ATOM 1388 C CA . ALA A 1 188 ? 21.462 8.774 -5.301 1.00 82.19 188 ALA A CA 1
ATOM 1389 C C . ALA A 1 188 ? 20.762 9.940 -6.003 1.00 82.19 188 ALA A C 1
ATOM 1391 O O . ALA A 1 188 ? 21.201 10.326 -7.082 1.00 82.19 188 ALA A O 1
ATOM 1392 N N . GLY A 1 189 ? 19.725 10.539 -5.406 1.00 76.81 189 GLY A N 1
ATOM 1393 C CA . GLY A 1 189 ? 18.957 11.620 -6.037 1.00 76.81 189 GLY A CA 1
ATOM 1394 C C . GLY A 1 189 ? 19.814 12.780 -6.571 1.00 76.81 189 GLY A C 1
ATOM 1395 O O . GLY A 1 189 ? 19.502 13.337 -7.616 1.00 76.81 189 GLY A O 1
ATOM 1396 N N . ALA A 1 190 ? 20.941 13.096 -5.924 1.00 80.00 190 ALA A N 1
ATOM 1397 C CA . ALA A 1 190 ? 21.877 14.124 -6.399 1.00 80.00 190 ALA A CA 1
ATOM 1398 C C . ALA A 1 190 ? 22.818 13.662 -7.535 1.00 80.00 190 ALA A C 1
ATOM 1400 O O . ALA A 1 190 ? 23.403 14.496 -8.220 1.00 80.00 190 ALA A O 1
ATOM 1401 N N . LEU A 1 191 ? 23.003 12.352 -7.719 1.00 84.44 191 LEU A N 1
ATOM 1402 C CA . LEU A 1 191 ? 23.905 11.763 -8.717 1.00 84.44 191 LEU A CA 1
ATOM 1403 C C . LEU A 1 191 ? 23.177 11.310 -9.987 1.00 84.44 191 LEU A C 1
ATOM 1405 O O . LEU A 1 191 ? 23.800 11.200 -11.040 1.00 84.44 191 LEU A O 1
ATOM 1409 N N . ILE A 1 192 ? 21.880 11.009 -9.891 1.00 85.25 192 ILE A N 1
ATOM 1410 C CA . ILE A 1 192 ? 21.081 10.531 -11.020 1.00 85.25 192 ILE A CA 1
ATOM 1411 C C . ILE A 1 192 ? 20.668 11.736 -11.882 1.00 85.25 192 ILE A C 1
ATOM 1413 O O . ILE A 1 192 ? 20.006 12.640 -11.367 1.00 85.25 192 ILE A O 1
ATOM 1417 N N . PRO A 1 193 ? 20.979 11.756 -13.191 1.00 88.75 193 PRO A N 1
ATOM 1418 C CA . PRO A 1 193 ? 20.503 12.799 -14.094 1.00 88.75 193 PRO A CA 1
ATOM 1419 C C . PRO A 1 193 ? 18.972 12.900 -14.111 1.00 88.75 193 PRO A C 1
ATOM 1421 O O . PRO A 1 193 ? 18.280 11.883 -14.109 1.00 88.75 193 PRO A O 1
ATOM 1424 N N . VAL A 1 194 ? 18.441 14.123 -14.207 1.00 90.75 194 VAL A N 1
ATOM 1425 C CA . VAL A 1 194 ? 16.989 14.398 -14.262 1.00 90.75 194 VAL A CA 1
ATOM 1426 C C . VAL A 1 194 ? 16.244 13.534 -15.296 1.00 90.75 194 VAL A C 1
ATOM 1428 O O . VAL A 1 194 ? 15.215 12.969 -14.926 1.00 90.75 194 VAL A O 1
ATOM 1431 N N . PRO A 1 195 ? 16.744 13.332 -16.537 1.00 90.62 195 PRO A N 1
ATOM 1432 C CA . PRO A 1 195 ? 16.061 12.474 -17.509 1.00 90.62 195 PRO A CA 1
ATOM 1433 C C . PRO A 1 195 ? 15.902 11.025 -17.037 1.00 90.62 195 PRO A C 1
ATOM 1435 O O . PRO A 1 195 ? 14.837 10.441 -17.209 1.00 90.62 195 PRO A O 1
ATOM 1438 N N . LEU A 1 196 ? 16.919 10.471 -16.366 1.00 89.81 196 LEU A N 1
ATOM 1439 C CA . LEU A 1 196 ? 16.879 9.108 -15.836 1.00 89.81 196 LEU A CA 1
ATOM 1440 C C . LEU A 1 196 ? 15.923 9.002 -14.632 1.00 89.81 196 LEU A C 1
ATOM 1442 O O . LEU A 1 196 ? 15.235 7.992 -14.470 1.00 89.81 196 LEU A O 1
ATOM 1446 N N . GLN A 1 197 ? 15.812 10.053 -13.808 1.00 91.25 197 GLN A N 1
ATOM 1447 C CA . GLN A 1 197 ? 14.784 10.125 -12.757 1.00 91.25 197 GLN A CA 1
ATOM 1448 C C . GLN A 1 197 ? 13.374 10.139 -13.365 1.00 91.25 197 GLN A C 1
ATOM 1450 O O . GLN A 1 197 ? 12.507 9.375 -12.948 1.00 91.25 197 GLN A O 1
ATOM 1455 N N . LEU A 1 198 ? 13.148 10.945 -14.403 1.00 92.12 198 LEU A N 1
ATOM 1456 C CA . LEU A 1 198 ? 11.852 11.010 -15.075 1.00 92.12 198 LEU A CA 1
ATOM 1457 C C . LEU A 1 198 ? 11.491 9.673 -15.746 1.00 92.12 198 LEU A C 1
ATOM 1459 O O . LEU A 1 198 ? 10.400 9.147 -15.524 1.00 92.12 198 LEU A O 1
ATOM 1463 N N . ALA A 1 199 ? 12.427 9.076 -16.490 1.00 89.25 199 ALA A N 1
ATOM 1464 C CA . ALA A 1 199 ? 12.241 7.786 -17.152 1.00 89.25 199 ALA A CA 1
ATOM 1465 C C . ALA A 1 199 ? 11.982 6.648 -16.149 1.00 89.25 199 ALA A C 1
ATOM 1467 O O . ALA A 1 199 ? 11.163 5.759 -16.401 1.00 89.25 199 ALA A O 1
ATOM 1468 N N . SER A 1 200 ? 12.651 6.669 -14.992 1.00 90.44 200 SER A N 1
ATOM 1469 C CA . SER A 1 200 ? 12.422 5.682 -13.932 1.00 90.44 200 SER A CA 1
ATOM 1470 C C . SER A 1 200 ? 11.076 5.870 -13.232 1.00 90.44 200 SER A C 1
ATOM 1472 O O . SER A 1 200 ? 10.402 4.864 -13.004 1.00 90.44 200 SER A O 1
ATOM 1474 N N . LEU A 1 201 ? 10.625 7.103 -12.971 1.00 92.44 201 LEU A N 1
ATOM 1475 C CA . LEU A 1 201 ? 9.272 7.365 -12.461 1.00 92.44 201 LEU A CA 1
ATOM 1476 C C . LEU A 1 201 ? 8.203 6.901 -13.450 1.00 92.44 201 LEU A C 1
ATOM 1478 O O . LEU A 1 201 ? 7.338 6.111 -13.079 1.00 92.44 201 LEU A O 1
ATOM 1482 N N . GLN A 1 202 ? 8.300 7.314 -14.715 1.00 92.31 202 GLN A N 1
ATOM 1483 C CA . GLN A 1 202 ? 7.343 6.932 -15.755 1.00 92.31 202 GLN A CA 1
ATOM 1484 C C . GLN A 1 202 ? 7.291 5.410 -15.939 1.00 92.31 202 GLN A C 1
ATOM 1486 O O . GLN A 1 202 ? 6.215 4.808 -15.957 1.00 92.31 202 GLN A O 1
ATOM 1491 N N . GLY A 1 203 ? 8.460 4.768 -16.018 1.00 88.31 203 GLY A N 1
ATOM 1492 C CA . GLY A 1 203 ? 8.559 3.317 -16.102 1.00 88.31 203 GLY A CA 1
ATOM 1493 C C . GLY A 1 203 ? 7.989 2.616 -14.867 1.00 88.31 203 GLY A C 1
ATOM 1494 O O . GLY A 1 203 ? 7.431 1.529 -14.989 1.00 88.31 203 GLY A O 1
ATOM 1495 N N . THR A 1 204 ? 8.086 3.234 -13.689 1.00 90.38 204 THR A N 1
ATOM 1496 C CA . THR A 1 204 ? 7.510 2.691 -12.456 1.00 90.38 204 THR A CA 1
ATOM 1497 C C . THR A 1 204 ? 5.990 2.793 -12.441 1.00 90.38 204 THR A C 1
ATOM 1499 O O . THR A 1 204 ? 5.333 1.808 -12.115 1.00 90.38 204 THR A O 1
ATOM 1502 N N . THR A 1 205 ? 5.415 3.919 -12.869 1.00 91.81 205 THR A N 1
ATOM 1503 C CA . THR A 1 205 ? 3.958 4.056 -13.028 1.00 91.81 205 THR A CA 1
ATOM 1504 C C . THR A 1 205 ? 3.402 2.951 -13.925 1.00 91.81 205 THR A C 1
ATOM 1506 O O . THR A 1 205 ? 2.455 2.262 -13.550 1.00 91.81 205 THR A O 1
ATOM 1509 N N . GLN A 1 206 ? 4.042 2.705 -15.073 1.00 91.06 206 GLN A N 1
ATOM 1510 C CA . GLN A 1 206 ? 3.633 1.633 -15.984 1.00 91.06 206 GLN A CA 1
ATOM 1511 C C . GLN A 1 206 ? 3.730 0.249 -15.336 1.00 91.06 206 GLN A C 1
ATOM 1513 O O . GLN A 1 206 ? 2.820 -0.563 -15.493 1.00 91.06 206 GLN A O 1
ATOM 1518 N N . LEU A 1 207 ? 4.805 -0.031 -14.593 1.00 88.94 207 LEU A N 1
ATOM 1519 C CA . LEU A 1 207 ? 4.955 -1.300 -13.880 1.00 88.94 207 LEU A CA 1
ATOM 1520 C C . LEU A 1 207 ? 3.866 -1.515 -12.831 1.00 88.94 207 LEU A C 1
ATOM 1522 O O . LEU A 1 207 ? 3.350 -2.622 -12.729 1.00 88.94 207 LEU A O 1
ATOM 1526 N N . LEU A 1 208 ? 3.498 -0.483 -12.072 1.00 91.69 208 LEU A N 1
ATOM 1527 C CA . LEU A 1 208 ? 2.430 -0.574 -11.075 1.00 91.69 208 LEU A CA 1
ATOM 1528 C C . LEU A 1 208 ? 1.063 -0.791 -11.729 1.00 91.69 208 LEU A C 1
ATOM 1530 O O . LEU A 1 208 ? 0.274 -1.601 -11.247 1.00 91.69 208 LEU A O 1
ATOM 1534 N N . GLN A 1 209 ? 0.817 -0.156 -12.875 1.00 91.75 209 GLN A N 1
ATOM 1535 C CA . GLN A 1 209 ? -0.375 -0.425 -13.676 1.00 91.75 209 GLN A CA 1
ATOM 1536 C C . GLN A 1 209 ? -0.404 -1.872 -14.195 1.00 91.75 209 GLN A C 1
ATOM 1538 O O . GLN A 1 209 ? -1.453 -2.514 -14.161 1.00 91.75 209 GLN A O 1
ATOM 1543 N N . GLN A 1 210 ? 0.733 -2.418 -14.646 1.00 88.38 210 GLN A N 1
ATOM 1544 C CA . GLN A 1 210 ? 0.815 -3.831 -15.042 1.00 88.38 210 GLN A CA 1
ATOM 1545 C C . GLN A 1 210 ? 0.656 -4.772 -13.851 1.00 88.38 210 GLN A C 1
ATOM 1547 O O . GLN A 1 210 ? -0.006 -5.796 -13.983 1.00 88.38 210 GLN A O 1
ATOM 1552 N N . LEU A 1 211 ? 1.228 -4.433 -12.692 1.00 90.50 211 LEU A N 1
ATOM 1553 C CA . LEU A 1 211 ? 1.054 -5.205 -11.468 1.00 90.50 211 LEU A CA 1
ATOM 1554 C C . LEU A 1 211 ? -0.438 -5.311 -11.141 1.00 90.50 211 LEU A C 1
ATOM 1556 O O . LEU A 1 211 ? -0.935 -6.420 -10.996 1.00 90.50 211 LEU A O 1
ATOM 1560 N N . GLN A 1 212 ? -1.172 -4.197 -11.147 1.00 92.12 212 GLN A N 1
ATOM 1561 C CA . GLN A 1 212 ? -2.617 -4.219 -10.915 1.00 92.12 212 GLN A CA 1
ATOM 1562 C C . GLN A 1 212 ? -3.358 -5.129 -11.907 1.00 92.12 212 GLN A C 1
ATOM 1564 O O . GLN A 1 212 ? -4.137 -5.978 -11.484 1.00 92.12 212 GLN A O 1
ATOM 1569 N N . ARG A 1 213 ? -3.052 -5.028 -13.209 1.00 88.56 213 ARG A N 1
ATOM 1570 C CA . ARG A 1 213 ? -3.645 -5.903 -14.240 1.00 88.56 213 ARG A CA 1
ATOM 1571 C C . ARG A 1 213 ? -3.308 -7.376 -14.024 1.00 88.56 213 ARG A C 1
ATOM 1573 O O . ARG A 1 213 ? -4.143 -8.236 -14.275 1.00 88.56 213 ARG A O 1
ATOM 1580 N N . CYS A 1 214 ? -2.096 -7.688 -13.566 1.00 87.44 214 CYS A N 1
ATOM 1581 C CA . CYS A 1 214 ? -1.733 -9.052 -13.191 1.00 87.44 214 CYS A CA 1
ATOM 1582 C C . CYS A 1 214 ? -2.616 -9.560 -12.048 1.00 87.44 214 CYS A C 1
ATOM 1584 O O . CYS A 1 214 ? -2.989 -10.726 -12.080 1.00 87.44 214 CYS A O 1
ATOM 1586 N N . GLY A 1 215 ? -2.980 -8.697 -11.093 1.00 89.44 215 GLY A N 1
ATOM 1587 C CA . GLY A 1 215 ? -3.940 -9.006 -10.033 1.00 89.44 215 GLY A CA 1
ATOM 1588 C C . GLY A 1 215 ? -5.300 -9.438 -10.585 1.00 89.44 215 GLY A C 1
ATOM 1589 O O . GLY A 1 215 ? -5.806 -10.485 -10.192 1.00 89.44 215 GLY A O 1
ATOM 1590 N N . ASP A 1 216 ? -5.843 -8.705 -11.557 1.00 88.25 216 ASP A N 1
ATOM 1591 C CA . ASP A 1 216 ? -7.140 -9.023 -12.183 1.00 88.25 216 ASP A CA 1
ATOM 1592 C C . ASP A 1 216 ? -7.137 -10.368 -12.931 1.00 88.25 216 ASP A C 1
ATOM 1594 O O . ASP A 1 216 ? -8.179 -10.996 -13.116 1.00 88.25 216 ASP A O 1
ATOM 1598 N N . LEU A 1 217 ? -5.956 -10.816 -13.364 1.00 85.12 217 LEU A 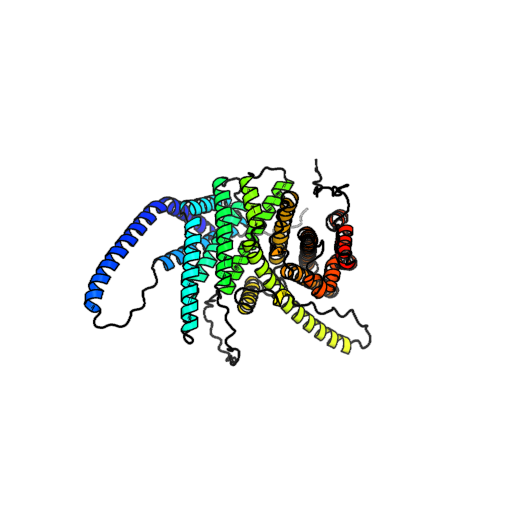N 1
ATOM 1599 C CA . LEU A 1 217 ? -5.755 -12.085 -14.061 1.00 85.12 217 LEU A CA 1
ATOM 1600 C C . LEU A 1 217 ? -5.410 -13.248 -13.133 1.00 85.12 217 LEU A C 1
ATOM 1602 O O . LEU A 1 217 ? -5.413 -14.397 -13.585 1.00 85.12 217 LEU A O 1
ATOM 1606 N N . LEU A 1 218 ? -5.084 -12.981 -11.864 1.00 84.88 218 LEU A N 1
ATOM 1607 C CA . LEU A 1 218 ? -4.924 -14.058 -10.899 1.00 84.88 218 LEU A CA 1
ATOM 1608 C C . LEU A 1 218 ? -6.266 -14.787 -10.815 1.00 84.88 218 LEU A C 1
ATOM 1610 O O . LEU A 1 218 ? -7.303 -14.139 -10.660 1.00 84.88 218 LEU A O 1
ATOM 1614 N N . PRO A 1 219 ? -6.271 -16.123 -10.950 1.00 76.94 219 PRO A N 1
ATOM 1615 C CA . PRO A 1 219 ? -7.509 -16.879 -10.979 1.00 76.94 219 PRO A CA 1
ATOM 1616 C C . PRO A 1 219 ? -8.328 -16.526 -9.744 1.00 76.94 219 PRO A C 1
ATOM 1618 O O . PRO A 1 219 ? -7.828 -16.590 -8.616 1.00 76.94 219 PRO A O 1
ATOM 1621 N N . SER A 1 220 ? -9.608 -16.225 -9.936 1.00 69.38 220 SER A N 1
ATOM 1622 C CA . SER A 1 220 ? -10.564 -16.436 -8.863 1.00 69.38 220 SER A CA 1
ATOM 1623 C C . SER A 1 220 ? -10.604 -17.941 -8.643 1.00 69.38 220 SER A C 1
ATOM 1625 O O . SER A 1 220 ? -11.347 -18.680 -9.284 1.00 69.38 220 SER A O 1
ATOM 1627 N N . VAL A 1 221 ? -9.706 -18.440 -7.792 1.00 58.56 221 VAL A N 1
ATOM 1628 C CA . VAL A 1 221 ? -9.803 -19.808 -7.315 1.00 58.56 221 VAL A CA 1
ATOM 1629 C C . VAL A 1 221 ? -11.087 -19.818 -6.508 1.00 58.56 221 VAL A C 1
ATOM 1631 O O . VAL A 1 221 ? -11.094 -19.463 -5.332 1.00 58.56 221 VAL A O 1
ATOM 1634 N N . THR A 1 222 ? -12.202 -20.180 -7.147 1.00 55.34 222 THR A N 1
ATOM 1635 C CA . THR A 1 222 ? -13.351 -20.688 -6.410 1.00 55.34 222 THR A CA 1
ATOM 1636 C C . THR A 1 222 ? -12.772 -21.776 -5.527 1.00 55.34 222 THR A C 1
ATOM 1638 O O . THR A 1 222 ? -12.117 -22.664 -6.085 1.00 55.34 222 THR A O 1
ATOM 1641 N N . PRO A 1 223 ? -12.904 -21.678 -4.194 1.00 54.66 223 PRO A N 1
ATOM 1642 C CA . PRO A 1 223 ? -12.355 -22.662 -3.284 1.00 54.66 223 PRO A CA 1
ATOM 1643 C C . PRO A 1 223 ? -13.004 -23.996 -3.636 1.00 54.66 223 PRO A C 1
ATOM 1645 O O . PRO A 1 223 ? -14.102 -24.311 -3.186 1.00 54.66 223 PRO A O 1
ATOM 1648 N N . ALA A 1 224 ? -12.353 -24.759 -4.516 1.00 50.28 224 ALA A N 1
ATOM 1649 C CA . ALA A 1 224 ? -12.718 -26.125 -4.794 1.00 50.28 224 ALA A CA 1
ATOM 1650 C C . ALA A 1 224 ? -12.617 -26.794 -3.434 1.00 50.28 224 ALA A C 1
ATOM 1652 O O . ALA A 1 224 ? -11.548 -26.755 -2.824 1.00 50.28 224 ALA A O 1
ATOM 1653 N N . THR A 1 225 ? -13.758 -27.272 -2.946 1.00 51.81 225 THR A N 1
ATOM 1654 C CA . THR A 1 225 ? -14.091 -27.825 -1.626 1.00 51.81 225 THR A CA 1
ATOM 1655 C C . THR A 1 225 ? -13.173 -28.972 -1.192 1.00 51.81 225 THR A C 1
ATOM 1657 O O . THR A 1 225 ? -13.605 -30.074 -0.881 1.00 51.81 225 THR A O 1
ATOM 1660 N N . SER A 1 226 ? -11.876 -28.701 -1.127 1.00 49.25 226 SER A N 1
ATOM 1661 C CA . SER A 1 226 ? -10.802 -29.613 -0.739 1.00 49.25 226 SER A CA 1
ATOM 1662 C C . SER A 1 226 ? -10.653 -29.657 0.787 1.00 49.25 226 SER A C 1
ATOM 1664 O O . SER A 1 226 ? -9.734 -30.274 1.309 1.00 49.25 226 SER A O 1
ATOM 1666 N N . ALA A 1 227 ? -11.569 -29.006 1.515 1.00 46.25 227 ALA A N 1
ATOM 1667 C CA . ALA A 1 227 ? -11.596 -28.896 2.971 1.00 46.25 227 ALA A CA 1
ATOM 1668 C C . ALA A 1 227 ? -11.958 -30.206 3.702 1.00 46.25 227 ALA A C 1
ATOM 1670 O O . ALA A 1 227 ? -12.112 -30.199 4.919 1.00 46.25 227 ALA A O 1
ATOM 1671 N N . ALA A 1 228 ? -12.077 -31.338 3.008 1.00 45.00 228 ALA A N 1
ATOM 1672 C CA . ALA A 1 228 ? -12.371 -32.618 3.636 1.00 45.00 228 ALA A CA 1
ATOM 1673 C C . ALA A 1 228 ? -11.208 -33.598 3.432 1.00 45.00 228 ALA A C 1
ATOM 1675 O O . ALA A 1 228 ? -11.159 -34.299 2.426 1.00 45.00 228 ALA A O 1
ATOM 1676 N N . GLY A 1 229 ? -10.295 -33.686 4.407 1.00 45.59 229 GLY A N 1
ATOM 1677 C CA . GLY A 1 229 ? -9.582 -34.952 4.628 1.00 45.59 229 GLY A CA 1
ATOM 1678 C C . GLY A 1 229 ? -8.067 -34.944 4.819 1.00 45.59 229 GLY A C 1
ATOM 1679 O O . GLY A 1 229 ? -7.475 -36.014 4.712 1.00 45.59 229 GLY A O 1
ATOM 1680 N N . SER A 1 230 ? -7.415 -33.828 5.153 1.00 42.84 230 SER A N 1
ATOM 1681 C CA . SER A 1 230 ? -6.006 -33.873 5.586 1.00 42.84 230 SER A CA 1
ATOM 1682 C C . SER A 1 230 ? -5.898 -34.363 7.035 1.00 42.84 230 SER A C 1
ATOM 1684 O O . SER A 1 230 ? -5.571 -33.603 7.944 1.00 42.84 230 SER A O 1
ATOM 1686 N N . ASN A 1 231 ? -6.214 -35.641 7.260 1.00 47.50 231 ASN A N 1
ATOM 1687 C CA . ASN A 1 231 ? -5.943 -36.307 8.526 1.00 47.50 231 ASN A CA 1
ATOM 1688 C C . ASN A 1 231 ? -4.428 -36.411 8.725 1.00 47.50 231 ASN A C 1
ATOM 1690 O O . ASN A 1 231 ? -3.693 -36.984 7.925 1.00 47.50 231 ASN A O 1
ATOM 1694 N N . SER A 1 232 ? -3.993 -35.836 9.835 1.00 46.91 232 SER A N 1
ATOM 1695 C CA . SER A 1 232 ? -2.643 -35.820 10.370 1.00 46.91 232 SER A CA 1
ATOM 1696 C C . SER A 1 232 ? -2.077 -37.227 10.586 1.00 46.91 232 SER A C 1
ATOM 1698 O O . SER A 1 232 ? -2.342 -37.862 11.607 1.00 46.91 232 SER A O 1
ATOM 1700 N N . SER A 1 233 ? -1.233 -37.694 9.671 1.00 45.69 233 SER A N 1
ATOM 1701 C CA . SER A 1 233 ? -0.270 -38.762 9.945 1.00 45.69 233 SER A CA 1
ATOM 1702 C C . SER A 1 233 ? 1.109 -38.146 10.190 1.00 45.69 233 SER A C 1
ATOM 1704 O O . SER A 1 233 ? 1.818 -37.775 9.255 1.00 45.69 233 SER A O 1
ATOM 1706 N N . ASN A 1 234 ? 1.464 -38.036 11.476 1.00 51.81 234 ASN A N 1
ATOM 1707 C CA . ASN A 1 234 ? 2.790 -37.683 11.985 1.00 51.81 234 ASN A CA 1
ATOM 1708 C C . ASN A 1 234 ? 3.878 -38.519 11.296 1.00 51.81 234 ASN A C 1
ATOM 1710 O O . ASN A 1 234 ? 4.090 -39.675 11.649 1.00 51.81 234 ASN A O 1
ATOM 1714 N N . SER A 1 235 ? 4.586 -37.924 10.341 1.00 45.09 235 SER A N 1
ATOM 1715 C CA . SER A 1 235 ? 5.816 -38.481 9.778 1.00 45.09 235 SER A CA 1
ATOM 1716 C C . SER A 1 235 ? 6.861 -37.376 9.760 1.00 45.09 235 SER A C 1
ATOM 1718 O O . SER A 1 235 ? 6.917 -36.546 8.858 1.00 45.09 235 SER A O 1
ATOM 1720 N N . SER A 1 236 ? 7.664 -37.336 10.817 1.00 51.78 236 SER A N 1
ATOM 1721 C CA . SER A 1 236 ? 8.857 -36.508 10.957 1.00 51.78 236 SER A CA 1
ATOM 1722 C C . SER A 1 236 ? 9.891 -36.918 9.907 1.00 51.78 236 SER A C 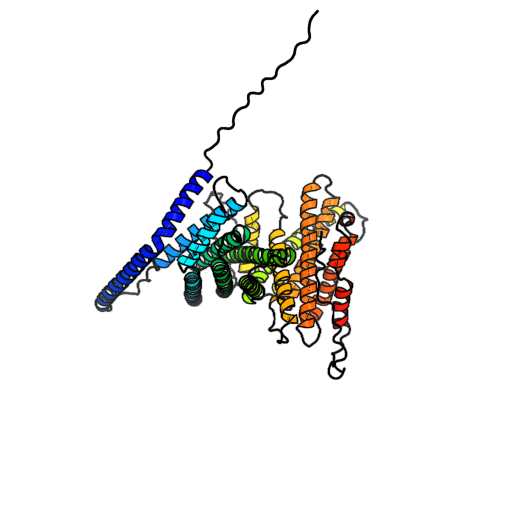1
ATOM 1724 O O . SER A 1 236 ? 10.668 -37.844 10.119 1.00 51.78 236 SER A O 1
ATOM 1726 N N . SER A 1 237 ? 9.876 -36.270 8.748 1.00 46.78 237 SER A N 1
ATOM 1727 C CA . SER A 1 237 ? 10.921 -36.408 7.732 1.00 46.78 237 SER A CA 1
ATOM 1728 C C . SER A 1 237 ? 11.312 -35.020 7.255 1.00 46.78 237 SER A C 1
ATOM 1730 O O . SER A 1 237 ? 10.549 -34.355 6.556 1.00 46.78 237 SER A O 1
ATOM 1732 N N . SER A 1 238 ? 12.495 -34.587 7.690 1.00 50.22 238 SER A N 1
ATOM 1733 C CA . SER A 1 238 ? 13.194 -33.356 7.326 1.00 50.22 238 SER A CA 1
ATOM 1734 C C . SER A 1 238 ? 13.259 -33.202 5.808 1.00 50.22 238 SER A C 1
ATOM 1736 O O . SER A 1 238 ? 14.177 -33.695 5.161 1.00 50.22 238 SER A O 1
ATOM 1738 N N . SER A 1 239 ? 12.251 -32.557 5.235 1.00 39.44 239 SER A N 1
ATOM 1739 C CA . SER A 1 239 ? 12.121 -32.397 3.793 1.00 39.44 239 SER A CA 1
ATOM 1740 C C . SER A 1 239 ? 12.317 -30.930 3.477 1.00 39.44 239 SER A C 1
ATOM 1742 O O . SER A 1 239 ? 11.609 -30.076 4.006 1.00 39.44 239 SER A O 1
ATOM 1744 N N . SER A 1 240 ? 13.337 -30.664 2.669 1.00 45.78 240 SER A N 1
ATOM 1745 C CA . SER A 1 240 ? 13.725 -29.359 2.158 1.00 45.78 240 SER A CA 1
ATOM 1746 C C . SER A 1 240 ? 12.495 -28.535 1.810 1.00 45.78 240 SER A C 1
ATOM 1748 O O . SER A 1 240 ? 11.730 -28.905 0.921 1.00 45.78 240 SER A O 1
ATOM 1750 N N . SER A 1 241 ? 12.303 -27.440 2.543 1.00 45.59 241 SER A N 1
ATOM 1751 C CA . SER A 1 241 ? 11.227 -26.476 2.354 1.00 45.59 241 SER A CA 1
ATOM 1752 C C . SER A 1 241 ? 11.398 -25.783 1.004 1.00 45.59 241 SER A C 1
ATOM 1754 O O . SER A 1 241 ? 11.837 -24.638 0.918 1.00 45.59 241 SER A O 1
ATOM 1756 N N . SER A 1 242 ? 11.076 -26.484 -0.080 1.00 48.44 242 SER A N 1
ATOM 1757 C CA . SER A 1 242 ? 10.753 -25.876 -1.361 1.00 48.44 242 SER A CA 1
ATOM 1758 C C . SER A 1 242 ? 9.413 -25.183 -1.170 1.00 48.44 242 SER A C 1
ATOM 1760 O O . SER A 1 242 ? 8.368 -25.684 -1.573 1.00 48.44 242 SER A O 1
ATOM 1762 N N . SER A 1 243 ? 9.460 -24.055 -0.462 1.00 55.56 243 SER A N 1
ATOM 1763 C CA . SER A 1 243 ? 8.362 -23.127 -0.268 1.00 55.56 243 SER A CA 1
ATOM 1764 C C . SER A 1 243 ? 7.989 -22.600 -1.642 1.00 55.56 243 SER A C 1
ATOM 1766 O O . SER A 1 243 ? 8.507 -21.580 -2.088 1.00 55.56 243 SER A O 1
ATOM 1768 N N . SER A 1 244 ? 7.140 -23.331 -2.358 1.00 56.75 244 SER A N 1
ATOM 1769 C CA . SER A 1 244 ? 6.473 -22.814 -3.539 1.00 56.75 244 SER A CA 1
ATOM 1770 C C . SER A 1 244 ? 5.607 -21.659 -3.053 1.00 56.75 244 SER A C 1
ATOM 1772 O O . SER A 1 244 ? 4.497 -21.873 -2.560 1.00 56.75 244 SER A O 1
ATOM 1774 N N . SER A 1 245 ? 6.155 -20.443 -3.085 1.00 66.44 245 SER A N 1
ATOM 1775 C CA . SER A 1 245 ? 5.407 -19.244 -2.747 1.00 66.44 245 SER A CA 1
ATOM 1776 C C . SER A 1 245 ? 4.206 -19.196 -3.677 1.00 66.44 245 SER A C 1
ATOM 1778 O O . SER A 1 245 ? 4.342 -19.318 -4.899 1.00 66.44 245 SER A O 1
ATOM 1780 N N . SER A 1 246 ? 3.010 -19.088 -3.101 1.00 85.81 246 SER A N 1
ATOM 1781 C CA . SER A 1 246 ? 1.815 -18.936 -3.917 1.00 85.81 246 SER A CA 1
ATOM 1782 C C . SER A 1 246 ? 1.963 -17.667 -4.771 1.00 85.81 246 SER A C 1
ATOM 1784 O O . SER A 1 246 ? 2.570 -16.689 -4.317 1.00 85.81 246 SER A O 1
ATOM 1786 N N . PRO A 1 247 ? 1.428 -17.640 -6.004 1.00 86.06 247 PRO A N 1
ATOM 1787 C CA . PRO A 1 247 ? 1.486 -16.444 -6.846 1.00 86.06 247 PRO A CA 1
ATOM 1788 C C . PRO A 1 247 ? 0.869 -15.227 -6.140 1.00 86.06 247 PRO A C 1
ATOM 1790 O O . PRO A 1 247 ? 1.377 -14.119 -6.282 1.00 86.06 247 PRO A O 1
ATOM 1793 N N . PHE A 1 248 ? -0.147 -15.445 -5.298 1.00 90.81 248 PHE A N 1
ATOM 1794 C CA . PHE A 1 248 ? -0.731 -14.426 -4.426 1.00 90.81 248 PHE A CA 1
ATOM 1795 C C . PHE A 1 248 ? 0.253 -13.868 -3.388 1.00 90.81 248 PHE A C 1
ATOM 1797 O O . PHE A 1 248 ? 0.287 -12.660 -3.186 1.00 90.81 248 PHE A O 1
ATOM 1804 N N . ALA A 1 249 ? 1.084 -14.706 -2.759 1.00 90.19 249 ALA A N 1
ATOM 1805 C CA . ALA A 1 249 ? 2.097 -14.234 -1.814 1.00 90.19 249 ALA A CA 1
ATOM 1806 C C . ALA A 1 249 ? 3.173 -13.395 -2.521 1.00 90.19 249 ALA A C 1
ATOM 1808 O O . ALA A 1 249 ? 3.553 -12.331 -2.033 1.00 90.19 249 ALA A O 1
ATOM 1809 N N . SER A 1 250 ? 3.634 -13.832 -3.699 1.00 87.94 250 SER A N 1
ATOM 1810 C CA . SER A 1 250 ? 4.548 -13.029 -4.521 1.00 87.94 250 SER A CA 1
ATOM 1811 C C . SER A 1 250 ? 3.899 -11.702 -4.927 1.00 87.94 250 SER A C 1
ATOM 1813 O O . SER A 1 250 ? 4.547 -10.659 -4.838 1.00 87.94 250 SER A O 1
ATOM 1815 N N . PHE A 1 251 ? 2.625 -11.727 -5.338 1.00 91.69 251 PHE A N 1
ATOM 1816 C CA . PHE A 1 251 ? 1.861 -10.539 -5.718 1.00 91.69 251 PHE A CA 1
ATOM 1817 C C . PHE A 1 251 ? 1.762 -9.538 -4.563 1.00 91.69 251 PHE A C 1
ATOM 1819 O O . PHE A 1 251 ? 2.175 -8.389 -4.714 1.00 91.69 251 PHE A O 1
ATOM 1826 N N . PHE A 1 252 ? 1.336 -9.997 -3.386 1.00 92.88 252 PHE A N 1
ATOM 1827 C CA . PHE A 1 252 ? 1.287 -9.194 -2.167 1.00 92.88 252 PHE A CA 1
ATOM 1828 C C . PHE A 1 252 ? 2.650 -8.563 -1.837 1.00 92.88 252 PHE A C 1
ATOM 1830 O O . PHE A 1 252 ? 2.742 -7.359 -1.602 1.00 92.88 252 PHE A O 1
ATOM 1837 N N . ASN A 1 253 ? 3.739 -9.337 -1.900 1.00 89.31 253 ASN A N 1
ATOM 1838 C CA . ASN A 1 253 ? 5.088 -8.821 -1.652 1.00 89.31 253 ASN A CA 1
ATOM 1839 C C . ASN A 1 253 ? 5.489 -7.715 -2.643 1.00 89.31 253 ASN A C 1
ATOM 1841 O O . ASN A 1 253 ? 6.112 -6.725 -2.244 1.00 89.31 253 ASN A O 1
ATOM 1845 N N . ALA A 1 254 ? 5.108 -7.840 -3.918 1.00 89.75 254 ALA A N 1
ATOM 1846 C CA . ALA A 1 254 ? 5.309 -6.782 -4.905 1.00 89.75 254 ALA A CA 1
ATOM 1847 C C . ALA A 1 254 ? 4.516 -5.512 -4.561 1.00 89.75 254 ALA A C 1
ATOM 1849 O O . ALA A 1 254 ? 5.069 -4.417 -4.653 1.00 89.75 254 ALA A O 1
ATOM 1850 N N . GLN A 1 255 ? 3.275 -5.636 -4.082 1.00 93.69 255 GLN A N 1
ATOM 1851 C CA . GLN A 1 255 ? 2.476 -4.486 -3.642 1.00 93.69 255 GLN A CA 1
ATOM 1852 C C . GLN A 1 255 ? 3.039 -3.812 -2.382 1.00 93.69 255 GLN A C 1
ATOM 1854 O O . GLN A 1 255 ? 3.022 -2.585 -2.263 1.00 93.69 255 GLN A O 1
ATOM 1859 N N . VAL A 1 256 ? 3.601 -4.581 -1.447 1.00 90.81 256 VAL A N 1
ATOM 1860 C CA . VAL A 1 256 ? 4.278 -4.025 -0.264 1.00 90.81 256 VAL A CA 1
ATOM 1861 C C . VAL A 1 256 ? 5.537 -3.242 -0.662 1.00 90.81 256 VAL A C 1
ATOM 1863 O O . VAL A 1 256 ? 5.786 -2.154 -0.129 1.00 90.81 256 VAL A O 1
ATOM 1866 N N . ALA A 1 257 ? 6.315 -3.741 -1.627 1.00 88.31 257 ALA A N 1
ATOM 1867 C CA . ALA A 1 257 ? 7.458 -3.000 -2.162 1.00 88.31 257 ALA A CA 1
ATOM 1868 C C . ALA A 1 257 ? 7.027 -1.745 -2.926 1.00 88.31 257 ALA A C 1
ATOM 1870 O O . ALA A 1 257 ? 7.606 -0.683 -2.709 1.00 88.31 257 ALA A O 1
ATOM 1871 N N . ALA A 1 258 ? 5.969 -1.839 -3.737 1.00 92.50 258 ALA A N 1
ATOM 1872 C CA . ALA A 1 258 ? 5.355 -0.690 -4.396 1.00 92.50 258 ALA A CA 1
ATOM 1873 C C . ALA A 1 258 ? 4.960 0.390 -3.386 1.00 92.50 258 ALA A C 1
ATOM 1875 O O . ALA A 1 258 ? 5.330 1.549 -3.538 1.00 92.50 258 ALA A O 1
ATOM 1876 N N . THR A 1 259 ? 4.294 -0.004 -2.301 1.00 92.50 259 THR A N 1
ATOM 1877 C CA . THR A 1 259 ? 3.917 0.903 -1.210 1.00 92.50 259 THR A CA 1
ATOM 1878 C C . THR A 1 259 ? 5.134 1.595 -0.601 1.00 92.50 259 THR A C 1
ATOM 1880 O O . THR A 1 259 ? 5.119 2.802 -0.375 1.00 92.50 259 THR A O 1
ATOM 1883 N N . THR A 1 260 ? 6.212 0.849 -0.360 1.00 89.88 260 THR A N 1
ATOM 1884 C CA . THR A 1 260 ? 7.452 1.396 0.214 1.00 89.88 260 THR A CA 1
ATOM 1885 C C . THR A 1 260 ? 8.129 2.390 -0.731 1.00 89.88 260 THR A C 1
ATOM 1887 O O . THR A 1 260 ? 8.582 3.447 -0.284 1.00 89.88 260 THR A O 1
ATOM 1890 N N . PHE A 1 261 ? 8.147 2.084 -2.030 1.00 92.06 261 PHE A N 1
ATOM 1891 C CA . PHE A 1 261 ? 8.662 2.974 -3.065 1.00 92.06 261 PHE A CA 1
ATOM 1892 C C . PHE A 1 261 ? 7.851 4.272 -3.152 1.00 92.06 261 PHE A C 1
ATOM 1894 O O . PHE A 1 261 ? 8.402 5.363 -3.012 1.00 92.06 261 PHE A O 1
ATOM 1901 N N . VAL A 1 262 ? 6.528 4.164 -3.318 1.00 93.94 262 VAL A N 1
ATOM 1902 C CA . VAL A 1 262 ? 5.645 5.333 -3.430 1.00 93.94 262 VAL A CA 1
ATOM 1903 C C . VAL A 1 262 ? 5.717 6.180 -2.156 1.00 93.94 262 VAL A C 1
ATOM 1905 O O . VAL A 1 262 ? 5.692 7.408 -2.231 1.00 93.94 262 VAL A O 1
ATOM 1908 N N . ARG A 1 263 ? 5.908 5.553 -0.985 1.00 92.75 263 ARG A N 1
ATOM 1909 C CA . ARG A 1 263 ? 6.162 6.279 0.265 1.00 92.75 263 ARG A CA 1
ATOM 1910 C C . ARG A 1 263 ? 7.442 7.101 0.199 1.00 92.75 263 ARG A C 1
ATOM 1912 O O . ARG A 1 263 ? 7.422 8.255 0.606 1.00 92.75 263 ARG A O 1
ATOM 1919 N N . GLY A 1 264 ? 8.522 6.528 -0.329 1.00 90.69 264 GLY A N 1
ATOM 1920 C CA . GLY A 1 264 ? 9.779 7.243 -0.542 1.00 90.69 264 GLY A CA 1
ATOM 1921 C C . GLY A 1 264 ? 9.601 8.468 -1.438 1.00 90.69 264 GLY A C 1
ATOM 1922 O O . GLY A 1 264 ? 10.087 9.542 -1.101 1.00 90.69 264 GLY A O 1
ATOM 1923 N N . ILE A 1 265 ? 8.840 8.336 -2.527 1.00 92.12 265 ILE A N 1
ATOM 1924 C CA . ILE A 1 265 ? 8.518 9.460 -3.417 1.00 92.12 265 ILE A CA 1
ATOM 1925 C C . ILE A 1 265 ? 7.702 10.541 -2.695 1.00 92.12 265 ILE A C 1
ATOM 1927 O O . ILE A 1 265 ? 8.042 11.719 -2.779 1.00 92.12 265 ILE A O 1
ATOM 1931 N N . ALA A 1 266 ? 6.670 10.156 -1.942 1.00 93.00 266 ALA A N 1
ATOM 1932 C CA . ALA A 1 266 ? 5.877 11.095 -1.150 1.00 93.00 266 ALA A CA 1
ATOM 1933 C C . ALA A 1 266 ? 6.723 11.840 -0.103 1.00 93.00 266 ALA A C 1
ATOM 1935 O O . ALA A 1 266 ? 6.608 13.057 0.038 1.00 93.00 266 ALA A O 1
ATOM 1936 N N . ASP A 1 267 ? 7.604 11.128 0.605 1.00 91.06 267 ASP A N 1
ATOM 1937 C CA . ASP A 1 267 ? 8.511 11.724 1.587 1.00 91.06 267 ASP A CA 1
ATOM 1938 C C . ASP A 1 267 ? 9.492 12.707 0.923 1.00 91.06 267 ASP A C 1
ATOM 1940 O O . ASP A 1 267 ? 9.752 13.772 1.480 1.00 91.06 267 ASP A O 1
ATOM 1944 N N . LEU A 1 268 ? 9.983 12.405 -0.287 1.00 90.06 268 LEU A N 1
ATOM 1945 C CA . LEU A 1 268 ? 10.832 13.317 -1.061 1.00 90.06 268 LEU A CA 1
ATOM 1946 C C . LEU A 1 268 ? 10.092 14.599 -1.466 1.00 90.06 268 LEU A C 1
ATOM 1948 O O . LEU A 1 268 ? 10.654 15.686 -1.321 1.00 90.06 268 LEU A O 1
ATOM 1952 N N . LEU A 1 269 ? 8.841 14.500 -1.931 1.00 91.44 269 LEU A N 1
ATOM 1953 C CA . LEU A 1 269 ? 8.019 15.672 -2.262 1.00 91.44 269 LEU A CA 1
ATOM 1954 C C . LEU A 1 269 ? 7.761 16.548 -1.029 1.00 91.44 269 LEU A C 1
ATOM 1956 O O . LEU A 1 269 ? 7.952 17.764 -1.079 1.00 91.44 269 LEU A O 1
ATOM 1960 N N . LEU A 1 270 ? 7.402 15.931 0.100 1.00 90.69 270 LEU A N 1
ATOM 1961 C CA . LEU A 1 270 ? 7.180 16.635 1.365 1.00 90.69 270 LEU A CA 1
ATOM 1962 C C . LEU A 1 270 ? 8.460 17.299 1.882 1.00 90.69 270 LEU A C 1
ATOM 1964 O O . LEU A 1 270 ? 8.442 18.467 2.276 1.00 90.69 270 LEU A O 1
ATOM 1968 N N . GLN A 1 271 ? 9.585 16.581 1.869 1.00 90.38 271 GLN A N 1
ATOM 1969 C CA . GLN A 1 271 ? 10.876 17.126 2.281 1.00 90.38 271 GLN A CA 1
ATOM 1970 C C . GLN A 1 271 ? 11.279 18.304 1.392 1.00 90.38 271 GLN A C 1
ATOM 1972 O O . GLN A 1 271 ? 11.784 19.310 1.896 1.00 90.38 271 GLN A O 1
ATOM 1977 N N . GLN A 1 272 ? 11.028 18.207 0.087 1.00 87.00 272 GLN A N 1
ATOM 1978 C CA . GLN A 1 272 ? 11.312 19.286 -0.842 1.00 87.00 272 GLN A CA 1
ATOM 1979 C C . GLN A 1 272 ? 10.505 20.543 -0.506 1.00 87.00 272 GLN A C 1
ATOM 1981 O O . GLN A 1 272 ? 11.081 21.624 -0.345 1.00 87.00 272 GLN A O 1
ATOM 1986 N N . GLN A 1 273 ? 9.196 20.376 -0.302 1.00 88.69 273 GLN A N 1
ATOM 1987 C CA . GLN A 1 273 ? 8.301 21.470 0.054 1.00 88.69 273 GLN A CA 1
ATOM 1988 C C . GLN A 1 273 ? 8.756 22.170 1.346 1.00 88.69 273 GLN A C 1
ATOM 1990 O O . GLN A 1 273 ? 8.682 23.395 1.456 1.00 88.69 273 GLN A O 1
ATOM 1995 N N . GLN A 1 274 ? 9.274 21.407 2.315 1.00 88.88 274 GLN A N 1
ATOM 1996 C CA . GLN A 1 274 ? 9.798 21.941 3.574 1.00 88.88 274 GLN A CA 1
ATOM 1997 C C . GLN A 1 274 ? 11.144 22.662 3.420 1.00 88.88 274 GLN A C 1
ATOM 1999 O O . GLN A 1 274 ? 11.366 23.681 4.073 1.00 88.88 274 GLN A O 1
ATOM 2004 N N . GLN A 1 275 ? 12.049 22.150 2.581 1.00 90.00 275 GLN A N 1
ATOM 2005 C CA . GLN A 1 275 ? 13.408 22.685 2.433 1.00 90.00 275 GLN A CA 1
ATOM 2006 C C . GLN A 1 275 ? 13.515 23.849 1.439 1.00 90.00 275 GLN A C 1
ATOM 2008 O O . GLN A 1 275 ? 14.593 24.426 1.312 1.00 90.00 275 GLN A O 1
ATOM 2013 N N . GLN A 1 276 ? 12.432 24.202 0.734 1.00 86.94 276 GLN A N 1
ATOM 2014 C CA . GLN A 1 276 ? 12.426 25.198 -0.352 1.00 86.94 276 GLN A CA 1
ATOM 2015 C C . GLN A 1 276 ? 13.437 24.904 -1.474 1.00 86.94 276 GLN A C 1
ATOM 2017 O O . GLN A 1 276 ? 13.724 25.774 -2.298 1.00 86.94 276 GLN A O 1
ATOM 2022 N N . GLN A 1 277 ? 13.988 23.690 -1.526 1.00 86.25 277 GLN A N 1
ATOM 2023 C CA . GLN A 1 277 ? 14.810 23.269 -2.650 1.00 86.25 277 GLN A CA 1
ATOM 2024 C C . GLN A 1 277 ? 13.884 23.033 -3.839 1.00 86.25 277 GLN A C 1
ATOM 2026 O O . GLN A 1 277 ? 12.812 22.467 -3.691 1.00 86.25 277 GLN A O 1
ATOM 2031 N N . GLN A 1 278 ? 14.249 23.488 -5.030 1.00 82.38 278 GLN A N 1
ATOM 2032 C CA . GLN A 1 278 ? 13.416 23.250 -6.203 1.00 82.38 278 GLN A CA 1
ATOM 2033 C C . GLN A 1 278 ? 13.747 21.861 -6.756 1.00 82.38 278 GLN A C 1
ATOM 2035 O O . GLN A 1 278 ? 14.781 21.678 -7.395 1.00 82.38 278 GLN A O 1
ATOM 2040 N N . LEU A 1 279 ? 12.878 20.874 -6.509 1.00 87.25 279 LEU A N 1
ATOM 2041 C CA . LEU A 1 279 ? 12.846 19.686 -7.371 1.00 87.25 279 LEU A CA 1
ATOM 2042 C C . LEU A 1 279 ? 12.469 20.176 -8.773 1.00 87.25 279 LEU A C 1
ATOM 2044 O O . LEU A 1 279 ? 11.571 21.020 -8.874 1.00 87.25 279 LEU A O 1
ATOM 2048 N N . PRO A 1 280 ? 13.109 19.675 -9.840 1.00 92.75 280 PRO A N 1
ATOM 2049 C CA . PRO A 1 280 ? 12.673 19.972 -11.195 1.00 92.75 280 PRO A CA 1
ATOM 2050 C C . PRO A 1 280 ? 11.162 19.757 -11.322 1.00 92.75 280 PRO A C 1
ATOM 2052 O O . PRO A 1 280 ? 10.649 18.714 -10.906 1.00 92.75 280 PRO A O 1
ATOM 2055 N N . ALA A 1 281 ? 10.457 20.757 -11.858 1.00 92.38 281 ALA A N 1
ATOM 2056 C CA . ALA A 1 281 ? 8.995 20.771 -11.921 1.00 92.38 281 ALA A CA 1
ATOM 2057 C C . ALA A 1 281 ? 8.435 19.516 -12.612 1.00 92.38 281 ALA A C 1
ATOM 2059 O O . ALA A 1 281 ? 7.420 18.983 -12.177 1.00 92.38 281 ALA A O 1
ATOM 2060 N N . ASP A 1 282 ? 9.154 18.992 -13.608 1.00 95.00 282 ASP A N 1
ATOM 2061 C CA . ASP A 1 282 ? 8.787 17.773 -14.333 1.00 95.00 282 ASP A CA 1
ATOM 2062 C C . ASP A 1 282 ? 8.789 16.529 -13.431 1.00 95.00 282 ASP A C 1
ATOM 2064 O O . ASP A 1 282 ? 7.870 15.714 -13.490 1.00 95.00 282 ASP A O 1
ATOM 2068 N N . ILE A 1 283 ? 9.788 16.391 -12.548 1.00 92.56 283 ILE A N 1
ATOM 2069 C CA . ILE A 1 283 ? 9.863 15.268 -11.599 1.00 92.56 283 ILE A CA 1
ATOM 2070 C C . ILE A 1 283 ? 8.738 15.391 -10.571 1.00 92.56 283 ILE A C 1
ATOM 2072 O O . ILE A 1 283 ? 8.070 14.401 -10.278 1.00 92.56 283 ILE A O 1
ATOM 2076 N N . ALA A 1 284 ? 8.507 16.599 -10.046 1.00 93.50 284 ALA A N 1
ATOM 2077 C CA . ALA A 1 284 ? 7.422 16.848 -9.101 1.00 93.50 284 ALA A CA 1
ATOM 2078 C C . ALA A 1 284 ? 6.051 16.540 -9.724 1.00 93.50 284 ALA A C 1
ATOM 2080 O O . ALA A 1 284 ? 5.250 15.833 -9.117 1.00 93.50 284 ALA A O 1
ATOM 2081 N N . GLY A 1 285 ? 5.816 16.987 -10.961 1.00 94.00 285 GLY A N 1
ATOM 2082 C CA . GLY A 1 285 ? 4.596 16.699 -11.710 1.00 94.00 285 GLY A CA 1
ATOM 2083 C C . GLY A 1 285 ? 4.405 15.203 -11.959 1.00 94.00 285 GLY A C 1
ATOM 2084 O O . GLY A 1 285 ? 3.323 14.674 -11.713 1.00 94.00 285 GLY A O 1
ATOM 2085 N N . GLN A 1 286 ? 5.460 14.488 -12.364 1.00 95.06 286 GLN A N 1
ATOM 2086 C CA . GLN A 1 286 ? 5.383 13.045 -12.609 1.00 95.06 286 GLN A CA 1
ATOM 2087 C C . GLN A 1 286 ? 5.147 12.241 -11.322 1.00 95.06 286 GLN A C 1
ATOM 2089 O O . GLN A 1 286 ? 4.411 11.251 -11.337 1.00 95.06 286 GLN A O 1
ATOM 2094 N N . ALA A 1 287 ? 5.752 12.660 -10.210 1.00 94.38 287 ALA A N 1
ATOM 2095 C CA . ALA A 1 287 ? 5.542 12.065 -8.896 1.00 94.38 287 ALA A CA 1
ATOM 2096 C C . ALA A 1 287 ? 4.120 12.332 -8.365 1.00 94.38 287 ALA A C 1
ATOM 2098 O O . ALA A 1 287 ? 3.472 11.411 -7.868 1.00 94.38 287 ALA A O 1
ATOM 2099 N N . GLY A 1 288 ? 3.600 13.551 -8.540 1.00 94.38 288 GLY A N 1
ATOM 2100 C CA . GLY A 1 288 ? 2.205 13.889 -8.244 1.00 94.38 288 GLY A CA 1
ATOM 2101 C C . GLY A 1 288 ? 1.223 13.076 -9.094 1.00 94.38 288 GLY A C 1
ATOM 2102 O O . GLY A 1 288 ? 0.249 12.528 -8.575 1.00 94.38 288 GLY A O 1
ATOM 2103 N N . GLN A 1 289 ? 1.518 12.887 -10.385 1.00 94.50 289 GLN A N 1
ATOM 2104 C CA . GLN A 1 289 ? 0.729 12.023 -11.267 1.00 94.50 289 GLN A CA 1
ATOM 2105 C C . GLN A 1 289 ? 0.735 10.565 -10.788 1.00 94.50 289 GLN A C 1
ATOM 2107 O O . GLN A 1 289 ? -0.313 9.929 -10.747 1.00 94.50 289 GLN A O 1
ATOM 2112 N N . LEU A 1 290 ? 1.894 10.038 -10.382 1.00 94.94 290 LEU A N 1
ATOM 2113 C CA . LEU A 1 290 ? 2.004 8.688 -9.827 1.00 94.94 290 LEU A CA 1
ATOM 2114 C C . LEU A 1 290 ? 1.133 8.516 -8.568 1.00 94.94 290 LEU A C 1
ATOM 2116 O O . LEU A 1 290 ? 0.461 7.498 -8.426 1.00 94.94 290 LEU A O 1
ATOM 2120 N N . LEU A 1 291 ? 1.132 9.503 -7.668 1.00 94.56 291 LEU A N 1
ATOM 2121 C CA . LEU A 1 291 ? 0.338 9.489 -6.432 1.00 94.56 291 LEU A CA 1
ATOM 2122 C C . LEU A 1 291 ? -1.172 9.636 -6.687 1.00 94.56 291 LEU A C 1
ATOM 2124 O O . LEU A 1 291 ? -1.999 9.144 -5.917 1.00 94.56 291 LEU A O 1
ATOM 2128 N N . THR A 1 292 ? -1.555 10.314 -7.767 1.00 93.44 292 THR A N 1
ATOM 2129 C CA . THR A 1 292 ? -2.962 10.560 -8.118 1.00 93.44 292 THR A CA 1
ATOM 2130 C C . THR A 1 292 ? -3.555 9.523 -9.075 1.00 93.44 292 THR A C 1
ATOM 2132 O O . THR A 1 292 ? -4.782 9.496 -9.229 1.00 93.44 292 THR A O 1
ATOM 2135 N N . ASP A 1 293 ? -2.724 8.649 -9.656 1.00 94.31 293 ASP A N 1
ATOM 2136 C CA . ASP A 1 293 ? -3.129 7.551 -10.536 1.00 94.31 293 ASP A CA 1
ATOM 2137 C C . ASP A 1 293 ? -4.042 6.551 -9.802 1.00 94.31 293 ASP A C 1
ATOM 2139 O O . ASP A 1 293 ? -3.701 5.989 -8.759 1.00 94.31 293 ASP A O 1
ATOM 2143 N N . GLN A 1 294 ? -5.230 6.316 -10.363 1.00 93.06 294 GLN A N 1
ATOM 2144 C CA . GLN A 1 294 ? -6.257 5.461 -9.758 1.00 93.06 294 GLN A CA 1
ATOM 2145 C C . GLN A 1 294 ? -5.817 3.997 -9.632 1.00 93.06 294 GLN A C 1
ATOM 2147 O O . GLN A 1 294 ? -6.167 3.323 -8.665 1.00 93.06 294 GLN A O 1
ATOM 2152 N N . THR A 1 295 ? -5.035 3.509 -10.595 1.00 92.25 295 THR A N 1
ATOM 2153 C CA . THR A 1 295 ? -4.560 2.123 -10.640 1.00 92.25 295 THR A CA 1
ATOM 2154 C C . THR A 1 295 ? -3.525 1.893 -9.547 1.00 92.25 295 THR A C 1
ATOM 2156 O O . THR A 1 295 ? -3.567 0.885 -8.843 1.00 92.25 295 THR A O 1
ATOM 2159 N N . VAL A 1 296 ? -2.631 2.867 -9.355 1.00 91.31 296 VAL A N 1
ATOM 2160 C CA . VAL A 1 296 ? -1.666 2.876 -8.253 1.00 91.31 296 VAL A CA 1
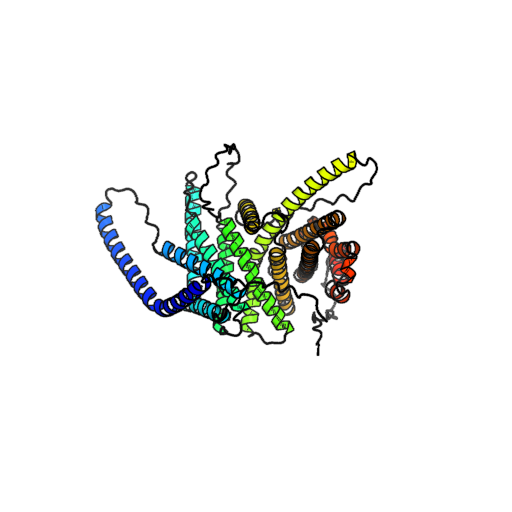ATOM 2161 C C . VAL A 1 296 ? -2.401 2.922 -6.917 1.00 91.31 296 VAL A C 1
ATOM 2163 O O . VAL A 1 296 ? -2.133 2.093 -6.054 1.00 91.31 296 VAL A O 1
ATOM 2166 N N . GLN A 1 297 ? -3.384 3.809 -6.750 1.00 93.62 297 GLN A N 1
ATOM 2167 C CA . GLN A 1 297 ? -4.178 3.882 -5.517 1.00 93.62 297 GLN A CA 1
ATOM 2168 C C . GLN A 1 297 ? -4.911 2.567 -5.206 1.00 93.62 297 GLN A C 1
ATOM 2170 O O . GLN A 1 297 ? -4.875 2.110 -4.064 1.00 93.62 297 GLN A O 1
ATOM 2175 N N . ALA A 1 298 ? -5.518 1.922 -6.207 1.00 92.62 298 ALA A N 1
ATOM 2176 C CA . ALA A 1 298 ? -6.149 0.611 -6.048 1.00 92.62 298 ALA A CA 1
ATOM 2177 C C . ALA A 1 298 ? -5.135 -0.461 -5.613 1.00 92.62 298 ALA A C 1
ATOM 2179 O O . ALA A 1 298 ? -5.375 -1.187 -4.646 1.00 92.62 298 ALA A O 1
ATOM 2180 N N . CYS A 1 299 ? -3.966 -0.497 -6.260 1.00 92.12 299 CYS A N 1
ATOM 2181 C CA . CYS A 1 299 ? -2.871 -1.405 -5.920 1.00 92.12 299 CYS A CA 1
ATOM 2182 C C . CYS A 1 299 ? -2.358 -1.201 -4.483 1.00 92.12 299 CYS A C 1
ATOM 2184 O O . CYS A 1 299 ? -1.875 -2.146 -3.863 1.00 92.12 299 CYS A O 1
ATOM 2186 N N . LEU A 1 300 ? -2.447 0.016 -3.942 1.00 90.75 300 LEU A N 1
ATOM 2187 C CA . LEU A 1 300 ? -2.013 0.354 -2.582 1.00 90.75 300 LEU A CA 1
ATOM 2188 C C . LEU A 1 300 ? -3.086 0.091 -1.514 1.00 90.75 300 LEU A C 1
ATOM 2190 O O . LEU A 1 300 ? -2.751 -0.173 -0.358 1.00 90.75 300 LEU A O 1
ATOM 2194 N N . LEU A 1 301 ? -4.369 0.131 -1.883 1.00 94.19 301 LEU A N 1
ATOM 2195 C CA . LEU A 1 301 ? -5.481 -0.204 -0.987 1.00 94.19 301 LEU A CA 1
ATOM 2196 C C . LEU A 1 301 ? -5.584 -1.715 -0.724 1.00 94.19 301 LEU A C 1
ATOM 2198 O O . LEU A 1 301 ? -5.930 -2.125 0.381 1.00 94.19 301 LEU A O 1
ATOM 2202 N N . GLN A 1 302 ? -5.244 -2.558 -1.701 1.00 94.62 302 GLN A N 1
ATOM 2203 C CA . GLN A 1 302 ? -5.346 -4.018 -1.569 1.00 94.62 302 GLN A CA 1
ATOM 2204 C C . GLN A 1 302 ? -4.477 -4.615 -0.438 1.00 94.62 302 GLN A C 1
ATOM 2206 O O . GLN A 1 302 ? -4.973 -5.471 0.301 1.00 94.62 302 GLN A O 1
ATOM 2211 N N . PRO A 1 303 ? -3.220 -4.181 -0.214 1.00 94.00 303 PRO A N 1
ATOM 2212 C CA . PRO A 1 303 ? -2.454 -4.595 0.959 1.00 94.00 303 PRO A CA 1
ATOM 2213 C C . PRO A 1 303 ? -3.090 -4.178 2.285 1.00 94.00 303 PRO A C 1
ATOM 2215 O O . PRO A 1 303 ? -3.022 -4.938 3.247 1.00 94.00 303 PRO A O 1
ATOM 2218 N N . LEU A 1 304 ? -3.722 -2.999 2.354 1.00 94.81 304 LEU A N 1
ATOM 2219 C CA . LEU A 1 304 ? -4.410 -2.544 3.570 1.00 94.81 304 LEU A CA 1
ATOM 2220 C C . LEU A 1 304 ? -5.551 -3.471 3.959 1.00 94.81 304 LEU A C 1
ATOM 2222 O O . LEU A 1 304 ? -5.697 -3.764 5.141 1.00 94.81 304 LEU A O 1
ATOM 2226 N N . VAL A 1 305 ? -6.293 -3.991 2.984 1.00 95.75 305 VAL A N 1
ATOM 2227 C CA . VAL A 1 305 ? -7.318 -5.005 3.239 1.00 95.75 305 VAL A CA 1
ATOM 2228 C C . VAL A 1 305 ? -6.708 -6.251 3.884 1.00 95.75 305 VAL A C 1
ATOM 2230 O O . VAL A 1 305 ? -7.191 -6.690 4.924 1.00 95.75 305 VAL A O 1
ATOM 2233 N N . ALA A 1 306 ? -5.596 -6.765 3.351 1.00 94.00 306 ALA A N 1
ATOM 2234 C CA . ALA A 1 306 ? -4.907 -7.907 3.952 1.00 94.00 306 ALA A CA 1
ATOM 2235 C C . ALA A 1 306 ? -4.418 -7.614 5.385 1.00 94.00 306 ALA A C 1
ATOM 2237 O O . ALA A 1 306 ? -4.575 -8.452 6.275 1.00 94.00 306 ALA A O 1
ATOM 2238 N N . TYR A 1 307 ? -3.874 -6.417 5.638 1.00 94.00 307 TYR A N 1
ATOM 2239 C CA . TYR A 1 307 ? -3.481 -6.000 6.987 1.00 94.00 307 TYR A CA 1
ATOM 2240 C C . TYR A 1 307 ? -4.673 -5.952 7.948 1.00 94.00 307 TYR A C 1
ATOM 2242 O O . TYR A 1 307 ? -4.576 -6.471 9.059 1.00 94.00 307 TYR A O 1
ATOM 2250 N N . VAL A 1 308 ? -5.796 -5.373 7.521 1.00 94.81 308 VAL A N 1
ATOM 2251 C CA . VAL A 1 308 ? -7.036 -5.294 8.303 1.00 94.81 308 VAL A CA 1
ATOM 2252 C C . VAL A 1 308 ? -7.578 -6.689 8.616 1.00 94.81 308 VAL A C 1
ATOM 2254 O O . VAL A 1 308 ? -7.899 -6.964 9.771 1.00 94.81 308 VAL A O 1
ATOM 2257 N N . THR A 1 309 ? -7.587 -7.610 7.647 1.00 93.38 309 THR A N 1
ATOM 2258 C CA . THR A 1 309 ? -7.989 -9.007 7.874 1.00 93.38 309 THR A CA 1
ATOM 2259 C C . THR A 1 309 ? -7.115 -9.684 8.932 1.00 93.38 309 THR A C 1
ATOM 2261 O O . THR A 1 309 ? -7.638 -10.313 9.852 1.00 93.38 309 THR A O 1
ATOM 2264 N N . VAL A 1 310 ? -5.787 -9.525 8.860 1.00 91.62 310 VAL A N 1
ATOM 2265 C CA . VAL A 1 310 ? -4.872 -10.083 9.873 1.00 91.62 310 VAL A CA 1
ATOM 2266 C C . VAL A 1 310 ? -5.103 -9.440 11.243 1.00 91.62 310 VAL A C 1
ATOM 2268 O O . VAL A 1 310 ? -5.122 -10.143 12.254 1.00 91.62 310 VAL A O 1
ATOM 2271 N N . MET A 1 311 ? -5.331 -8.125 11.299 1.00 91.44 311 MET A N 1
ATOM 2272 C CA . MET A 1 311 ? -5.671 -7.433 12.545 1.00 91.44 311 MET A CA 1
ATOM 2273 C C . MET A 1 311 ? -6.997 -7.926 13.137 1.00 91.44 311 MET A C 1
ATOM 2275 O O . MET A 1 311 ? -7.082 -8.082 14.352 1.00 91.44 311 MET A O 1
ATOM 2279 N N . HIS A 1 312 ? -7.997 -8.242 12.311 1.00 93.38 312 HIS A N 1
ATOM 2280 C CA . HIS A 1 312 ? -9.256 -8.843 12.753 1.00 93.38 312 HIS A CA 1
ATOM 2281 C C . HIS A 1 312 ? -9.061 -10.232 13.358 1.00 93.38 312 HIS A C 1
ATOM 2283 O O . HIS A 1 312 ? -9.478 -10.467 14.491 1.00 93.38 312 HIS A O 1
ATOM 2289 N N . GLN A 1 313 ? -8.366 -11.131 12.653 1.00 91.88 313 GLN A N 1
ATOM 2290 C CA . GLN A 1 313 ? -8.055 -12.475 13.163 1.00 91.88 313 GLN A CA 1
ATOM 2291 C C . GLN A 1 313 ? -7.344 -12.402 14.519 1.00 91.88 313 GLN A C 1
ATOM 2293 O O . GLN A 1 313 ? -7.585 -13.190 15.441 1.00 91.88 313 GLN A O 1
ATOM 2298 N N . HIS A 1 314 ? -6.465 -11.416 14.650 1.00 88.88 314 HIS A N 1
ATOM 2299 C CA . HIS A 1 314 ? -5.733 -11.175 15.870 1.00 88.88 314 HIS A CA 1
ATOM 2300 C C . HIS A 1 314 ? -6.600 -10.622 16.997 1.00 88.88 314 HIS A C 1
ATOM 2302 O O . HIS A 1 314 ? -6.544 -11.139 18.113 1.00 88.88 314 HIS A O 1
ATOM 2308 N N . HIS A 1 315 ? -7.428 -9.623 16.692 1.00 90.75 315 HIS A N 1
ATOM 2309 C CA . HIS A 1 315 ? -8.411 -9.058 17.604 1.00 90.75 315 HIS A CA 1
ATOM 2310 C C . HIS A 1 315 ? -9.338 -10.150 18.149 1.00 90.75 315 HIS A C 1
ATOM 2312 O O . HIS A 1 315 ? -9.500 -10.269 19.361 1.00 90.75 315 HIS A O 1
ATOM 2318 N N . GLU A 1 316 ? -9.874 -11.011 17.283 1.00 91.81 316 GLU A N 1
ATOM 2319 C CA . GLU A 1 316 ? -10.740 -12.129 17.672 1.00 91.81 316 GLU A CA 1
ATOM 2320 C C . GLU A 1 316 ? -10.013 -13.128 18.579 1.00 91.81 316 GLU A C 1
ATOM 2322 O O . GLU A 1 316 ? -10.523 -13.503 19.638 1.00 91.81 316 GLU A O 1
ATOM 2327 N N . THR A 1 317 ? -8.788 -13.520 18.213 1.00 90.75 317 THR A N 1
ATOM 2328 C CA . THR A 1 317 ? -7.961 -14.423 19.029 1.00 90.75 317 THR A CA 1
ATOM 2329 C C . THR A 1 317 ? -7.693 -13.820 20.409 1.00 90.75 317 THR A C 1
ATOM 2331 O O . THR A 1 317 ? -7.811 -14.498 21.435 1.00 90.75 317 THR A O 1
ATOM 2334 N N . GLN A 1 318 ? -7.364 -12.530 20.460 1.00 88.25 318 GLN A N 1
ATOM 2335 C CA . GLN A 1 318 ? -7.076 -11.820 21.699 1.00 88.25 318 GLN A CA 1
ATOM 2336 C C . GLN A 1 318 ? -8.335 -11.649 22.558 1.00 88.25 318 GLN A C 1
ATOM 2338 O O . GLN A 1 318 ? -8.290 -11.875 23.770 1.00 88.25 318 GLN A O 1
ATOM 2343 N N . GLN A 1 319 ? -9.478 -11.342 21.946 1.00 88.44 319 GLN A N 1
ATOM 2344 C CA . GLN A 1 319 ? -10.764 -11.240 22.627 1.00 88.44 319 GLN A CA 1
ATOM 2345 C C . GLN A 1 319 ? -11.165 -12.587 23.249 1.00 88.44 319 GLN A C 1
ATOM 2347 O O . GLN A 1 319 ? -11.562 -12.634 24.418 1.00 88.44 319 GLN A O 1
ATOM 2352 N N . GLN A 1 320 ? -10.980 -13.700 22.530 1.00 90.94 320 GLN A N 1
ATOM 2353 C CA . GLN A 1 320 ? -11.215 -15.047 23.060 1.00 90.94 320 GLN A CA 1
ATOM 2354 C C . GLN A 1 320 ? -10.294 -15.367 24.250 1.00 90.94 320 GLN A C 1
ATOM 2356 O O . GLN A 1 320 ? -10.745 -15.921 25.260 1.00 90.94 320 GLN A O 1
ATOM 2361 N N . GLN A 1 321 ? -9.014 -14.986 24.183 1.00 88.69 321 GLN A N 1
ATOM 2362 C CA . GLN A 1 321 ? -8.077 -15.160 25.299 1.00 88.69 321 GLN A CA 1
ATOM 2363 C C . GLN A 1 321 ? -8.478 -14.330 26.527 1.00 88.69 321 GLN A C 1
ATOM 2365 O O . GLN A 1 321 ? -8.464 -14.845 27.650 1.00 88.69 321 GLN A O 1
ATOM 2370 N N . GLN A 1 322 ? -8.890 -13.073 26.335 1.00 85.56 322 GLN A N 1
ATOM 2371 C CA . GLN A 1 322 ? -9.352 -12.213 27.426 1.00 85.56 322 GLN A CA 1
ATOM 2372 C C . GLN A 1 322 ? -10.624 -12.748 28.085 1.00 85.56 322 GLN A C 1
ATOM 2374 O O . GLN A 1 322 ? -10.717 -12.746 29.313 1.00 85.56 322 GLN A O 1
ATOM 2379 N N . GLN A 1 323 ? -11.579 -13.263 27.306 1.00 87.69 323 GLN A N 1
ATOM 2380 C CA . GLN A 1 323 ? -12.787 -13.882 27.853 1.00 87.69 323 GLN A CA 1
ATOM 2381 C C . GLN A 1 323 ? -12.453 -15.106 28.718 1.00 87.69 323 GLN A C 1
ATOM 2383 O O . GLN A 1 323 ? -12.992 -15.240 29.819 1.00 87.69 323 GLN A O 1
ATOM 2388 N N . ARG A 1 324 ? -11.504 -15.954 28.292 1.00 89.44 324 ARG A N 1
ATOM 2389 C CA . ARG A 1 324 ? -11.038 -17.099 29.098 1.00 89.44 324 ARG A CA 1
ATOM 2390 C C . ARG A 1 324 ? -10.382 -16.654 30.408 1.00 89.44 324 ARG A C 1
ATOM 2392 O O . ARG A 1 324 ? -10.688 -17.206 31.466 1.00 89.44 324 ARG A O 1
ATOM 2399 N N . GLN A 1 325 ? -9.533 -15.625 30.375 1.00 86.38 325 GLN A N 1
ATOM 2400 C CA . GLN A 1 325 ? -8.912 -15.086 31.591 1.00 86.38 325 GLN A CA 1
ATOM 2401 C C . GLN A 1 325 ? -9.930 -14.415 32.521 1.00 86.38 325 GLN A C 1
ATOM 2403 O O . GLN A 1 325 ? -9.857 -14.583 33.741 1.00 86.38 325 GLN A O 1
ATOM 2408 N N . GLN A 1 326 ? -10.906 -13.683 31.976 1.00 83.88 326 GLN A N 1
ATOM 2409 C CA . GLN A 1 326 ? -11.973 -13.077 32.769 1.00 83.88 326 GLN A CA 1
ATOM 2410 C C . GLN A 1 326 ? -12.878 -14.130 33.407 1.00 83.88 326 GLN A C 1
ATOM 2412 O O . GLN A 1 326 ? -13.268 -13.945 34.555 1.00 83.88 326 GLN A O 1
ATOM 2417 N N . GLN A 1 327 ? -13.180 -15.244 32.735 1.00 87.12 327 GLN A N 1
ATOM 2418 C CA . GLN A 1 327 ? -13.931 -16.345 33.348 1.00 87.12 327 GLN A CA 1
ATOM 2419 C C . GLN A 1 327 ? -13.165 -16.964 34.525 1.00 87.12 327 GLN A C 1
ATOM 2421 O O . GLN A 1 327 ? -13.740 -17.137 35.601 1.00 87.12 327 GLN A O 1
ATOM 2426 N N . GLN A 1 328 ? -11.855 -17.195 34.381 1.00 88.06 328 GLN A N 1
ATOM 2427 C CA . GLN A 1 328 ? -11.016 -17.668 35.490 1.00 88.06 328 GLN A CA 1
ATOM 2428 C C . GLN A 1 328 ? -10.938 -16.646 36.638 1.00 88.06 328 GLN A C 1
ATOM 2430 O O . GLN A 1 328 ? -11.022 -17.016 37.812 1.00 88.06 328 GLN A O 1
ATOM 2435 N N . ARG A 1 329 ? -10.831 -15.345 36.328 1.00 84.50 329 ARG A N 1
ATOM 2436 C CA . ARG A 1 329 ? -10.841 -14.281 37.345 1.00 84.50 329 ARG A CA 1
ATOM 2437 C C . ARG A 1 329 ? -12.200 -14.123 38.017 1.00 84.50 329 ARG A C 1
ATOM 2439 O O . ARG A 1 329 ? -12.224 -13.951 39.227 1.00 84.50 329 ARG A O 1
ATOM 2446 N N . ARG A 1 330 ? -13.317 -14.237 37.294 1.00 82.25 330 ARG A N 1
ATOM 2447 C CA . ARG A 1 330 ? -14.678 -14.182 37.858 1.00 82.25 330 ARG A CA 1
ATOM 2448 C C . ARG A 1 330 ? -14.950 -15.340 38.811 1.00 82.25 330 ARG A C 1
ATOM 2450 O O . ARG A 1 330 ? -15.587 -15.129 39.838 1.00 82.25 330 ARG A O 1
ATOM 2457 N N . GLN A 1 331 ? -14.421 -16.534 38.533 1.00 85.12 331 GLN A N 1
ATOM 2458 C CA . GLN A 1 331 ? -14.485 -17.642 39.491 1.00 85.12 331 GLN A CA 1
ATOM 2459 C C . GLN A 1 331 ? -13.702 -17.335 40.777 1.00 85.12 331 GLN A C 1
ATOM 2461 O O . GLN A 1 331 ? -14.141 -17.703 41.865 1.00 85.12 331 GLN A O 1
ATOM 2466 N N . ARG A 1 332 ? -12.580 -16.610 40.673 1.00 80.94 332 ARG A N 1
ATOM 2467 C CA . ARG A 1 332 ? -11.773 -16.189 41.832 1.00 80.94 332 ARG A CA 1
ATOM 2468 C C . ARG A 1 332 ? -12.301 -14.936 42.538 1.00 80.94 332 ARG A C 1
ATOM 2470 O O . ARG A 1 332 ? -12.040 -14.755 43.721 1.00 80.94 332 ARG A O 1
ATOM 2477 N N . GLN A 1 333 ? -13.039 -14.075 41.844 1.00 74.50 333 GLN A N 1
ATOM 2478 C CA . GLN A 1 333 ? -13.538 -12.799 42.350 1.00 74.50 333 GLN A CA 1
ATOM 2479 C C . GLN A 1 333 ? -15.031 -12.672 42.028 1.00 74.50 333 GLN A C 1
ATOM 2481 O O . GLN A 1 333 ? -15.423 -12.111 41.008 1.00 74.50 333 GLN A O 1
ATOM 2486 N N . LYS A 1 334 ? -15.884 -13.158 42.941 1.00 74.31 334 LYS A N 1
ATOM 2487 C CA . LYS A 1 334 ? -17.360 -13.088 42.846 1.00 74.31 334 LYS A CA 1
ATOM 2488 C C . LYS A 1 334 ? -17.941 -11.658 42.843 1.00 74.31 334 LYS A C 1
ATOM 2490 O O . LYS A 1 334 ? -19.156 -11.502 42.782 1.00 74.31 334 LYS A O 1
ATOM 2495 N N . LYS A 1 335 ? -17.116 -10.610 42.925 1.00 67.88 335 LYS A N 1
ATOM 2496 C CA . LYS A 1 335 ? -17.542 -9.203 42.970 1.00 67.88 335 LYS A CA 1
ATOM 2497 C C . LYS A 1 335 ? -16.513 -8.305 42.278 1.00 67.88 335 LYS A C 1
ATOM 2499 O O . LYS A 1 335 ? -15.615 -7.794 42.934 1.00 67.88 335 LYS A O 1
ATOM 2504 N N . ALA A 1 336 ? -16.642 -8.093 40.972 1.00 53.69 336 ALA A N 1
ATOM 2505 C CA . ALA A 1 336 ? -16.044 -6.937 40.300 1.00 53.69 336 ALA A CA 1
ATOM 2506 C C . ALA A 1 336 ? -16.828 -6.626 39.018 1.00 53.69 336 ALA A C 1
ATOM 2508 O O . ALA A 1 336 ? -17.239 -7.538 38.303 1.00 53.69 336 ALA A O 1
ATOM 2509 N N . GLY A 1 337 ? -17.092 -5.335 38.809 1.00 60.69 337 GLY A N 1
ATOM 2510 C CA . GLY A 1 337 ? -18.156 -4.801 37.959 1.00 60.69 337 GLY A CA 1
ATOM 2511 C C . GLY A 1 337 ? -18.029 -5.078 36.461 1.00 60.69 337 GLY A C 1
ATOM 2512 O O . GLY A 1 337 ? -16.990 -5.503 35.956 1.00 60.69 337 GLY A O 1
ATOM 2513 N N . ALA A 1 338 ? -19.131 -4.817 35.756 1.00 59.72 338 ALA A N 1
ATOM 2514 C CA . ALA A 1 338 ? -19.217 -4.862 34.304 1.00 59.72 338 ALA A CA 1
ATOM 2515 C C . ALA A 1 338 ? -18.300 -3.788 33.699 1.00 59.72 338 ALA A C 1
ATOM 2517 O O . ALA A 1 338 ? -18.659 -2.617 33.611 1.00 59.72 338 ALA A O 1
ATOM 2518 N N . LEU A 1 339 ? -17.080 -4.184 33.338 1.00 59.81 339 LEU A N 1
ATOM 2519 C CA . LEU A 1 339 ? -16.214 -3.367 32.499 1.00 59.81 339 LEU A CA 1
ATOM 2520 C C . LEU A 1 339 ? -16.817 -3.292 31.094 1.00 59.81 339 LEU A C 1
ATOM 2522 O O . LEU A 1 339 ? -17.362 -4.279 30.600 1.00 59.81 339 LEU A O 1
ATOM 2526 N N . LEU A 1 340 ? -16.722 -2.099 30.504 1.00 59.66 340 LEU A N 1
ATOM 2527 C CA . LEU A 1 340 ? -17.195 -1.727 29.171 1.00 59.66 340 LEU A CA 1
ATOM 2528 C C . LEU A 1 340 ? -16.953 -2.853 28.163 1.00 59.66 340 LEU A C 1
ATOM 2530 O O . LEU A 1 340 ? -15.814 -3.140 27.798 1.00 59.66 340 LEU A O 1
ATOM 2534 N N . GLN A 1 341 ? -18.037 -3.492 27.734 1.00 67.81 341 GLN A N 1
ATOM 2535 C CA . GLN A 1 341 ? -17.996 -4.453 26.647 1.00 67.81 341 GLN A CA 1
ATOM 2536 C C . GLN A 1 341 ? -17.736 -3.665 25.363 1.00 67.81 341 GLN A C 1
ATOM 2538 O O . GLN A 1 341 ? -18.551 -2.829 24.972 1.00 67.81 341 GLN A O 1
ATOM 2543 N N . LEU A 1 342 ? -16.566 -3.872 24.759 1.00 69.38 342 LEU A N 1
ATOM 2544 C CA . LEU A 1 342 ? -16.235 -3.259 23.481 1.00 69.38 342 LEU A CA 1
ATOM 2545 C C . LEU A 1 342 ? -17.223 -3.772 22.427 1.00 69.38 342 LEU A C 1
ATOM 2547 O O . LEU A 1 342 ? -17.466 -4.978 22.338 1.00 69.38 342 LEU A O 1
ATOM 2551 N N . LEU A 1 343 ? -17.817 -2.851 21.670 1.00 80.12 343 LEU A N 1
ATOM 2552 C CA . LEU A 1 343 ? -18.693 -3.198 20.556 1.00 80.12 343 LEU A CA 1
ATOM 2553 C C . LEU A 1 343 ? -17.894 -3.994 19.507 1.00 80.12 343 LEU A C 1
ATOM 2555 O O . LEU A 1 343 ? -16.722 -3.677 19.291 1.00 80.12 343 LEU A O 1
ATOM 2559 N N . PRO A 1 344 ? -18.501 -5.001 18.852 1.00 87.81 344 PRO A N 1
ATOM 2560 C CA . PRO A 1 344 ? -17.864 -5.695 17.740 1.00 87.81 344 PRO A CA 1
ATOM 2561 C C . PRO A 1 344 ? -17.463 -4.699 16.648 1.00 87.81 344 PRO A C 1
ATOM 2563 O O . PRO A 1 344 ? -18.285 -3.885 16.218 1.00 87.81 344 PRO A O 1
ATOM 2566 N N . ILE A 1 345 ? -16.207 -4.759 16.210 1.00 90.62 345 ILE A N 1
ATOM 2567 C CA . ILE A 1 345 ? -15.718 -3.949 15.092 1.00 90.62 345 ILE A CA 1
ATOM 2568 C C . ILE A 1 345 ? -16.243 -4.592 13.795 1.00 90.62 345 ILE A C 1
ATOM 2570 O O . ILE A 1 345 ? -16.019 -5.788 13.601 1.00 90.62 345 ILE A O 1
ATOM 2574 N N . PRO A 1 346 ? -16.970 -3.864 12.927 1.00 90.19 346 PRO A N 1
ATOM 2575 C CA . PRO A 1 346 ? -17.465 -4.427 11.673 1.00 90.19 346 PRO A CA 1
ATOM 2576 C C . PRO A 1 346 ? -16.327 -4.725 10.693 1.00 90.19 346 PRO A C 1
ATOM 2578 O O . PRO A 1 346 ? -15.437 -3.899 10.525 1.00 90.19 346 PRO A O 1
ATOM 2581 N N . ALA A 1 347 ? -16.414 -5.861 10.002 1.00 92.31 347 ALA A N 1
ATOM 2582 C CA . ALA A 1 347 ? -15.450 -6.290 8.992 1.00 92.31 347 ALA A CA 1
ATOM 2583 C C . ALA A 1 347 ? -15.772 -5.694 7.603 1.00 92.31 347 ALA A C 1
ATOM 2585 O O . ALA A 1 347 ? -16.174 -6.414 6.686 1.00 92.31 347 ALA A O 1
ATOM 2586 N N . PHE A 1 348 ? -15.663 -4.372 7.446 1.00 91.06 348 PHE A N 1
ATOM 2587 C CA . PHE A 1 348 ? -16.000 -3.679 6.193 1.00 91.06 348 PHE A CA 1
ATOM 2588 C C . PHE A 1 348 ? -15.154 -4.138 4.998 1.00 91.06 348 PHE A C 1
ATOM 2590 O O . PHE A 1 348 ? -15.643 -4.138 3.867 1.00 91.06 348 PHE A O 1
ATOM 2597 N N . HIS A 1 349 ? -13.925 -4.591 5.237 1.00 90.56 349 HIS A N 1
ATOM 2598 C CA . HIS A 1 349 ? -13.028 -5.121 4.215 1.00 90.56 349 HIS A CA 1
ATOM 2599 C C . HIS A 1 349 ? -13.623 -6.278 3.394 1.00 90.56 349 HIS A C 1
ATOM 2601 O O . HIS A 1 349 ? -13.203 -6.489 2.259 1.00 90.56 349 HIS A O 1
ATOM 2607 N N . GLN A 1 350 ? -14.621 -6.999 3.922 1.00 91.12 350 GLN A N 1
ATOM 2608 C CA . GLN A 1 350 ? -15.308 -8.085 3.209 1.00 91.12 350 GLN A CA 1
ATOM 2609 C C . GLN A 1 350 ? -16.080 -7.605 1.971 1.00 91.12 350 GLN A C 1
ATOM 2611 O O . GLN A 1 350 ? -16.349 -8.403 1.076 1.00 91.12 350 GLN A O 1
ATOM 2616 N N . ALA A 1 351 ? -16.438 -6.318 1.907 1.00 88.56 351 ALA A N 1
ATOM 2617 C CA . ALA A 1 351 ? -17.114 -5.731 0.753 1.00 88.56 351 ALA A CA 1
ATOM 2618 C C . ALA A 1 351 ? -16.148 -5.358 -0.385 1.00 88.56 351 ALA A C 1
ATOM 2620 O O . ALA A 1 351 ? -16.588 -5.149 -1.515 1.00 88.56 351 ALA A O 1
ATOM 2621 N N . MET A 1 352 ? -14.838 -5.278 -0.118 1.00 90.00 352 MET A N 1
ATOM 2622 C CA . MET A 1 352 ? -13.865 -4.898 -1.137 1.00 90.00 352 MET A CA 1
ATOM 2623 C C . MET A 1 352 ? -13.561 -6.059 -2.080 1.00 90.00 352 MET A C 1
ATOM 2625 O O . MET A 1 352 ? -13.206 -7.161 -1.663 1.00 90.00 352 MET A O 1
ATOM 2629 N N . LEU A 1 353 ? -13.638 -5.781 -3.380 1.00 87.56 353 LEU A N 1
ATOM 2630 C CA . LEU A 1 353 ? -13.219 -6.719 -4.412 1.00 87.56 353 LEU A CA 1
ATOM 2631 C C . LEU A 1 353 ? -11.692 -6.851 -4.394 1.00 87.56 353 LEU A C 1
ATOM 2633 O O . LEU A 1 353 ? -10.965 -5.897 -4.676 1.00 87.56 353 LEU A O 1
ATOM 2637 N N . LEU A 1 354 ? -11.211 -8.048 -4.060 1.00 90.62 354 LEU A N 1
ATOM 2638 C CA . LEU A 1 354 ? -9.790 -8.382 -4.036 1.00 90.62 354 LEU A CA 1
ATOM 2639 C C . LEU A 1 354 ? -9.422 -9.314 -5.194 1.00 90.62 354 LEU A C 1
ATOM 2641 O O . LEU A 1 354 ? -10.210 -10.208 -5.522 1.00 90.62 354 LEU A O 1
ATOM 2645 N N . PRO A 1 355 ? -8.204 -9.187 -5.752 1.00 86.94 355 PRO A N 1
ATOM 2646 C CA . PRO A 1 355 ? -7.638 -10.166 -6.675 1.00 86.94 355 PRO A CA 1
ATOM 2647 C C . PRO A 1 355 ? -7.719 -11.571 -6.082 1.00 86.94 355 PRO A C 1
ATOM 2649 O O . PRO A 1 355 ? -7.153 -11.821 -5.028 1.00 86.94 355 PRO A O 1
ATOM 2652 N N . GLY A 1 356 ? -8.449 -12.493 -6.707 1.00 87.38 356 GLY A N 1
ATOM 2653 C CA . GLY A 1 356 ? -8.596 -13.862 -6.194 1.00 87.38 356 GLY A CA 1
ATOM 2654 C C . GLY A 1 356 ? -9.354 -14.019 -4.862 1.00 87.38 356 GLY A C 1
ATOM 2655 O O . GLY A 1 356 ? -9.375 -15.123 -4.314 1.00 87.38 356 GLY A O 1
ATOM 2656 N N . GLY A 1 357 ? -9.988 -12.964 -4.336 1.00 91.31 357 GLY A N 1
ATOM 2657 C CA . GLY A 1 357 ? -10.822 -13.020 -3.130 1.00 91.31 357 GLY A CA 1
ATOM 2658 C C . GLY A 1 357 ? -10.093 -13.561 -1.891 1.00 91.31 357 GLY A C 1
ATOM 2659 O O . GLY A 1 357 ? -9.022 -13.080 -1.520 1.00 91.31 357 GLY A O 1
ATOM 2660 N N . GLN A 1 358 ? -10.671 -14.583 -1.250 1.00 90.00 358 GLN A N 1
ATOM 2661 C CA . GLN A 1 358 ? -10.136 -15.169 -0.013 1.00 90.00 358 GLN A CA 1
ATOM 2662 C C . GLN A 1 358 ? -8.743 -15.795 -0.193 1.00 90.00 358 GLN A C 1
ATOM 2664 O O . GLN A 1 358 ? -7.916 -15.705 0.709 1.00 90.00 358 GLN A O 1
ATOM 2669 N N . ALA A 1 359 ? -8.438 -16.368 -1.364 1.00 89.50 359 ALA A N 1
ATOM 2670 C CA . ALA A 1 359 ? -7.139 -17.000 -1.610 1.00 89.50 359 ALA A CA 1
ATOM 2671 C C . ALA A 1 359 ? -5.976 -15.996 -1.521 1.00 89.50 359 ALA A C 1
ATOM 2673 O O . ALA A 1 359 ? -4.890 -16.335 -1.046 1.00 89.50 359 ALA A O 1
ATOM 2674 N N . TYR A 1 360 ? -6.210 -14.748 -1.939 1.00 92.44 360 TYR A N 1
ATOM 2675 C CA . TYR A 1 360 ? -5.249 -13.665 -1.761 1.00 92.44 360 TYR A CA 1
ATOM 2676 C C . TYR A 1 360 ? -5.097 -13.274 -0.294 1.00 92.44 360 TYR A C 1
ATOM 2678 O O . TYR A 1 360 ? -3.967 -13.093 0.157 1.00 92.44 360 TYR A O 1
ATOM 2686 N N . LEU A 1 361 ? -6.195 -13.188 0.462 1.00 92.88 361 LEU A N 1
ATOM 2687 C CA . LEU A 1 361 ? -6.146 -12.884 1.893 1.00 92.88 361 LEU A CA 1
ATOM 2688 C C . LEU A 1 361 ? -5.364 -13.943 2.670 1.00 92.88 361 LEU A C 1
ATOM 2690 O O . LEU A 1 361 ? -4.469 -13.592 3.437 1.00 92.88 361 LEU A O 1
ATOM 2694 N N . ASP A 1 362 ? -5.634 -15.222 2.419 1.00 91.06 362 ASP A N 1
ATOM 2695 C CA . ASP A 1 362 ? -4.953 -16.336 3.082 1.00 91.06 362 ASP A CA 1
ATOM 2696 C C . ASP A 1 362 ? -3.453 -16.346 2.753 1.00 91.06 362 ASP A C 1
ATOM 2698 O O . ASP A 1 362 ? -2.605 -16.481 3.639 1.00 91.06 362 ASP A O 1
ATOM 2702 N N . ALA A 1 363 ? -3.103 -16.142 1.479 1.00 91.38 363 ALA A N 1
ATOM 2703 C CA . ALA A 1 363 ? -1.714 -16.065 1.039 1.00 91.38 363 ALA A CA 1
ATOM 2704 C C . ALA A 1 363 ? -0.978 -14.844 1.610 1.00 91.38 363 ALA A C 1
ATOM 2706 O O . ALA A 1 363 ? 0.185 -14.956 1.998 1.00 91.38 363 ALA A O 1
ATOM 2707 N N . SER A 1 364 ? -1.650 -13.694 1.679 1.00 92.25 364 SER A N 1
ATOM 2708 C CA . SER A 1 364 ? -1.099 -12.461 2.246 1.00 92.25 364 SER A CA 1
ATOM 2709 C C . SER A 1 364 ? -0.894 -12.597 3.753 1.00 92.25 364 SER A C 1
ATOM 2711 O O . SER A 1 364 ? 0.167 -12.247 4.264 1.00 92.25 364 SER A O 1
ATOM 2713 N N . ALA A 1 365 ? -1.856 -13.188 4.466 1.00 90.25 365 ALA A N 1
ATOM 2714 C CA . ALA A 1 365 ? -1.731 -13.495 5.887 1.00 90.25 365 ALA A CA 1
ATOM 2715 C C . ALA A 1 365 ? -0.556 -14.449 6.157 1.00 90.25 365 ALA A C 1
ATOM 2717 O O . ALA A 1 365 ? 0.257 -14.191 7.046 1.00 90.25 365 ALA A O 1
ATOM 2718 N N . ALA A 1 366 ? -0.405 -15.505 5.350 1.00 89.75 366 ALA A N 1
ATOM 2719 C CA . ALA A 1 366 ? 0.735 -16.414 5.444 1.00 89.75 366 ALA A CA 1
ATOM 2720 C C . ALA A 1 366 ? 2.071 -15.701 5.165 1.00 89.75 366 ALA A C 1
ATOM 2722 O O . ALA A 1 366 ? 3.039 -15.901 5.901 1.00 89.75 366 ALA A O 1
ATOM 2723 N N . ALA A 1 367 ? 2.131 -14.834 4.148 1.00 89.69 367 ALA A N 1
ATOM 2724 C CA . ALA A 1 367 ? 3.324 -14.046 3.832 1.00 89.69 367 ALA A CA 1
ATOM 2725 C C . ALA A 1 367 ? 3.715 -13.106 4.987 1.00 89.69 367 ALA A C 1
ATOM 2727 O O . ALA A 1 367 ? 4.890 -13.026 5.354 1.00 89.69 367 ALA A O 1
ATOM 2728 N N . LEU A 1 368 ? 2.729 -12.457 5.614 1.00 88.94 368 LEU A N 1
ATOM 2729 C CA . LEU A 1 368 ? 2.934 -11.594 6.778 1.00 88.94 368 LEU A CA 1
ATOM 2730 C C . LEU A 1 368 ? 3.464 -12.357 7.997 1.00 88.94 368 LEU A C 1
ATOM 2732 O O . LEU A 1 368 ? 4.309 -11.837 8.724 1.00 88.94 368 LEU A O 1
ATOM 2736 N N . GLN A 1 369 ? 3.026 -13.600 8.202 1.00 86.62 369 GLN A N 1
ATOM 2737 C CA . GLN A 1 369 ? 3.523 -14.450 9.289 1.00 86.62 369 GLN A CA 1
ATOM 2738 C C . GLN A 1 369 ? 4.955 -14.949 9.036 1.00 86.62 369 GLN A C 1
ATOM 2740 O O . GLN A 1 369 ? 5.763 -15.001 9.964 1.00 86.62 369 GLN A O 1
ATOM 2745 N N . GLN A 1 370 ? 5.306 -15.272 7.786 1.00 85.31 370 GLN A N 1
ATOM 2746 C CA . GLN A 1 370 ? 6.635 -15.790 7.436 1.00 85.31 370 GLN A CA 1
ATOM 2747 C C . GLN A 1 370 ? 7.755 -14.769 7.672 1.00 85.31 370 GLN A C 1
ATOM 2749 O O . GLN A 1 370 ? 8.835 -15.149 8.136 1.00 85.31 370 GLN A O 1
ATOM 2754 N N . GLY A 1 371 ? 7.491 -13.481 7.430 1.00 74.00 371 GLY A N 1
ATOM 2755 C CA . GLY A 1 371 ? 8.461 -12.399 7.633 1.00 74.00 371 GLY A CA 1
ATOM 2756 C C . GLY A 1 371 ? 8.959 -12.234 9.078 1.00 74.00 371 GLY A C 1
ATOM 2757 O O . GLY A 1 371 ? 10.004 -11.624 9.290 1.00 74.00 371 GLY A O 1
ATOM 2758 N N . GLY A 1 372 ? 8.261 -12.799 10.072 1.00 64.12 372 GLY A N 1
ATOM 2759 C CA . GLY A 1 372 ? 8.617 -12.698 11.495 1.00 64.12 372 GLY A CA 1
ATOM 2760 C C . GLY A 1 372 ? 9.561 -13.785 12.030 1.00 64.12 372 GLY A C 1
ATOM 2761 O O . GLY A 1 372 ? 9.910 -13.766 13.209 1.00 64.12 372 GLY A O 1
ATOM 2762 N N . SER A 1 373 ? 9.974 -14.749 11.203 1.00 52.28 373 SER A N 1
ATOM 2763 C CA . SER A 1 373 ? 10.488 -16.044 11.685 1.00 52.28 373 SER A CA 1
ATOM 2764 C C . SER A 1 373 ? 11.931 -16.056 12.225 1.00 52.28 373 SER A C 1
ATOM 2766 O O . SER A 1 373 ? 12.375 -17.096 12.703 1.00 52.28 373 SER A O 1
ATOM 2768 N N . SER A 1 374 ? 12.691 -14.952 12.190 1.00 52.75 374 SER A N 1
ATOM 2769 C CA . SER A 1 374 ? 14.108 -14.974 12.610 1.00 52.75 374 SER A CA 1
ATOM 2770 C C . SER A 1 374 ? 14.372 -14.673 14.093 1.00 52.75 374 SER A C 1
ATOM 2772 O O . SER A 1 374 ? 15.516 -14.790 14.526 1.00 52.75 374 SER A O 1
ATOM 2774 N N . SER A 1 375 ? 13.365 -14.334 14.905 1.00 45.62 375 SER A N 1
ATOM 2775 C CA . SER A 1 375 ? 13.516 -14.340 16.370 1.00 45.62 375 SER A CA 1
ATOM 2776 C C . SER A 1 375 ? 12.185 -14.658 17.051 1.00 45.62 375 SER A C 1
ATOM 2778 O O . SER A 1 375 ? 11.350 -13.779 17.275 1.00 45.62 375 SER A O 1
ATOM 2780 N N . SER A 1 376 ? 11.971 -15.938 17.347 1.00 45.06 376 SER A N 1
ATOM 2781 C CA . SER A 1 376 ? 10.820 -16.433 18.098 1.00 45.06 376 SER A CA 1
ATOM 2782 C C . SER A 1 376 ? 10.667 -15.689 19.429 1.00 45.06 376 SER A C 1
ATOM 2784 O O . SER A 1 376 ? 11.598 -15.700 20.226 1.00 45.06 376 SER A O 1
ATOM 2786 N N . GLU A 1 377 ? 9.514 -15.043 19.639 1.00 44.00 377 GLU A N 1
ATOM 2787 C CA . GLU A 1 377 ? 8.672 -15.131 20.858 1.00 44.00 377 GLU A CA 1
ATOM 2788 C C . GLU A 1 377 ? 7.707 -13.948 21.035 1.00 44.00 377 GLU A C 1
ATOM 2790 O O . GLU A 1 377 ? 6.835 -14.003 21.893 1.00 44.00 377 GLU A O 1
ATOM 2795 N N . HIS A 1 378 ? 7.776 -12.887 20.228 1.00 49.09 378 HIS A N 1
ATOM 2796 C CA . HIS A 1 378 ? 6.901 -11.718 20.424 1.00 49.09 378 HIS A CA 1
ATOM 2797 C C . HIS A 1 378 ? 5.861 -11.621 19.301 1.00 49.09 378 HIS A C 1
ATOM 2799 O O . HIS A 1 378 ? 5.957 -10.789 18.400 1.00 49.09 378 HIS A O 1
ATOM 2805 N N . GLY A 1 379 ? 4.869 -12.517 19.363 1.00 51.53 379 GLY A N 1
ATOM 2806 C CA . GLY A 1 379 ? 3.796 -12.744 18.379 1.00 51.53 379 GLY A CA 1
ATOM 2807 C C . GLY A 1 379 ? 2.785 -11.606 18.168 1.00 51.53 379 GLY A C 1
ATOM 2808 O O . GLY A 1 379 ? 1.614 -11.880 17.938 1.00 51.53 379 GLY A O 1
ATOM 2809 N N . PHE A 1 380 ? 3.215 -10.348 18.252 1.00 55.41 380 PHE A N 1
ATOM 2810 C CA . PHE A 1 380 ? 2.373 -9.159 18.070 1.00 55.41 380 PHE A CA 1
ATOM 2811 C C . PHE A 1 380 ? 3.072 -8.026 17.311 1.00 55.41 380 PHE A C 1
ATOM 2813 O O . PHE A 1 380 ? 2.516 -6.934 17.192 1.00 55.41 380 PHE A O 1
ATOM 2820 N N . ASN A 1 381 ? 4.265 -8.260 16.750 1.00 63.84 381 ASN A N 1
ATOM 2821 C CA . ASN A 1 381 ? 4.834 -7.345 15.758 1.00 63.84 381 ASN A CA 1
ATOM 2822 C C . ASN A 1 381 ? 4.089 -7.526 14.421 1.00 63.84 381 ASN A C 1
ATOM 2824 O O . ASN A 1 381 ? 4.691 -7.804 13.385 1.00 63.84 381 ASN A O 1
ATOM 2828 N N . ILE A 1 382 ? 2.756 -7.347 14.452 1.00 63.25 382 ILE A N 1
ATOM 2829 C CA . ILE A 1 382 ? 2.013 -6.860 13.293 1.00 63.25 382 ILE A CA 1
ATOM 2830 C C . ILE A 1 382 ? 2.863 -5.735 12.737 1.00 63.25 382 ILE A C 1
ATOM 2832 O O . ILE A 1 382 ? 3.387 -4.907 13.488 1.00 63.25 382 ILE A O 1
ATOM 2836 N N . SER A 1 383 ? 3.068 -5.757 11.432 1.00 78.19 383 SER A N 1
ATOM 2837 C CA . SER A 1 383 ? 4.017 -4.900 10.760 1.00 78.19 383 SER A CA 1
ATOM 2838 C C . SER A 1 383 ? 3.478 -3.460 10.683 1.00 78.19 383 SER A C 1
ATOM 2840 O O . SER A 1 383 ? 3.271 -2.927 9.594 1.00 78.19 383 SER A O 1
ATOM 2842 N N . TRP A 1 384 ? 3.258 -2.817 11.840 1.00 85.19 384 TRP A N 1
ATOM 2843 C CA . TRP A 1 384 ? 2.856 -1.422 12.008 1.00 85.19 384 TRP A CA 1
ATOM 2844 C C . TRP A 1 384 ? 3.621 -0.488 11.075 1.00 85.19 384 TRP A C 1
ATOM 2846 O O . TRP A 1 384 ? 2.971 0.378 10.494 1.00 85.19 384 TRP A O 1
ATOM 2856 N N . PRO A 1 385 ? 4.941 -0.660 10.836 1.00 87.62 385 PRO A N 1
ATOM 2857 C CA . PRO A 1 385 ? 5.649 0.161 9.860 1.00 87.62 385 PRO A CA 1
ATOM 2858 C C . PRO A 1 385 ? 5.062 0.072 8.447 1.00 87.62 385 PRO A C 1
ATOM 2860 O O . PRO A 1 385 ? 4.910 1.091 7.787 1.00 87.62 385 PRO A O 1
ATOM 2863 N N . HIS A 1 386 ? 4.674 -1.118 7.987 1.00 88.94 386 HIS A N 1
ATOM 2864 C CA . HIS A 1 386 ? 4.130 -1.299 6.642 1.00 88.94 386 HIS A CA 1
ATOM 2865 C C . HIS A 1 386 ? 2.721 -0.717 6.515 1.00 88.94 386 HIS A C 1
ATOM 2867 O O . HIS A 1 386 ? 2.431 -0.043 5.529 1.00 88.94 386 HIS A O 1
ATOM 2873 N N . ILE A 1 387 ? 1.875 -0.909 7.532 1.00 92.00 387 ILE A N 1
ATOM 2874 C CA . ILE A 1 387 ? 0.537 -0.303 7.564 1.00 92.00 387 ILE A CA 1
ATOM 2875 C C . ILE A 1 387 ? 0.659 1.226 7.622 1.00 92.00 387 ILE A C 1
ATOM 2877 O O . ILE A 1 387 ? -0.015 1.936 6.881 1.00 92.00 387 ILE A O 1
ATOM 2881 N N . THR A 1 388 ? 1.577 1.740 8.447 1.00 91.75 388 THR A N 1
ATOM 2882 C CA . THR A 1 388 ? 1.877 3.177 8.546 1.00 91.75 388 THR A CA 1
ATOM 2883 C C . THR A 1 388 ? 2.351 3.734 7.207 1.00 91.75 388 THR A C 1
ATOM 2885 O O . THR A 1 388 ? 1.892 4.799 6.804 1.00 91.75 388 THR A O 1
ATOM 2888 N N . ASN A 1 389 ? 3.218 3.012 6.489 1.00 90.25 389 ASN A N 1
ATOM 2889 C CA . ASN A 1 389 ? 3.669 3.412 5.158 1.00 90.25 389 ASN A CA 1
ATOM 2890 C C . ASN A 1 389 ? 2.496 3.485 4.177 1.00 90.25 389 ASN A C 1
ATOM 2892 O O . ASN A 1 389 ? 2.360 4.490 3.487 1.00 90.25 389 ASN A O 1
ATOM 2896 N N . ALA A 1 390 ? 1.629 2.469 4.149 1.00 92.56 390 ALA A N 1
ATOM 2897 C CA . ALA A 1 390 ? 0.457 2.443 3.276 1.00 92.56 390 ALA A CA 1
ATOM 2898 C C . ALA A 1 390 ? -0.503 3.610 3.559 1.00 92.56 390 ALA A C 1
ATOM 2900 O O . ALA A 1 390 ? -0.824 4.377 2.653 1.00 92.56 390 ALA A O 1
ATOM 2901 N N . VAL A 1 391 ? -0.879 3.814 4.825 1.00 94.25 391 VAL A N 1
ATOM 2902 C CA . VAL A 1 391 ? -1.703 4.957 5.261 1.00 94.25 391 VAL A CA 1
ATOM 2903 C C . VAL A 1 391 ? -1.039 6.284 4.891 1.00 94.25 391 VAL A C 1
ATOM 2905 O O . VAL A 1 391 ? -1.691 7.195 4.385 1.00 94.25 391 VAL A O 1
ATOM 2908 N N . GLY A 1 392 ? 0.273 6.388 5.094 1.00 92.31 392 GLY A N 1
ATOM 2909 C CA . GLY A 1 392 ? 1.042 7.577 4.767 1.00 92.31 392 GLY A CA 1
ATOM 2910 C C . GLY A 1 392 ? 1.082 7.890 3.269 1.00 92.31 392 GLY A C 1
ATOM 2911 O O . GLY A 1 392 ? 1.052 9.061 2.899 1.00 92.31 392 GLY A O 1
ATOM 2912 N N . VAL A 1 393 ? 1.145 6.875 2.404 1.00 92.44 393 VAL A N 1
ATOM 2913 C CA . VAL A 1 393 ? 1.070 7.059 0.945 1.00 92.44 393 VAL A CA 1
ATOM 2914 C C . VAL A 1 393 ? -0.309 7.541 0.527 1.00 92.44 393 VAL A C 1
ATOM 2916 O O . VAL A 1 393 ? -0.412 8.479 -0.261 1.00 92.44 393 VAL A O 1
ATOM 2919 N N . LEU A 1 394 ? -1.367 6.934 1.065 1.00 94.25 394 LEU A N 1
ATOM 2920 C CA . LEU A 1 394 ? -2.736 7.364 0.792 1.00 94.25 394 LEU A CA 1
ATOM 2921 C C . LEU A 1 394 ? -2.951 8.818 1.231 1.00 94.25 394 LEU A C 1
ATOM 2923 O O . LEU A 1 394 ? -3.520 9.609 0.483 1.00 94.25 394 LEU A O 1
ATOM 2927 N N . ALA A 1 395 ? -2.421 9.204 2.394 1.00 92.62 395 ALA A N 1
ATOM 2928 C CA . ALA A 1 395 ? -2.509 10.579 2.877 1.00 92.62 395 ALA A CA 1
ATOM 2929 C C . ALA A 1 395 ? -1.804 11.562 1.929 1.00 92.62 395 ALA A C 1
ATOM 2931 O O . ALA A 1 395 ? -2.401 12.567 1.548 1.00 92.62 395 ALA A O 1
ATOM 2932 N N . ALA A 1 396 ? -0.582 11.248 1.489 1.00 91.19 396 ALA A N 1
ATOM 2933 C CA . ALA A 1 396 ? 0.136 12.066 0.510 1.00 91.19 396 ALA A CA 1
ATOM 2934 C C . ALA A 1 396 ? -0.607 12.141 -0.836 1.00 91.19 396 ALA A C 1
ATOM 2936 O O . ALA A 1 396 ? -0.727 13.210 -1.424 1.00 91.19 396 ALA A O 1
ATOM 2937 N N . SER A 1 397 ? -1.194 11.028 -1.280 1.00 93.62 397 SER A N 1
ATOM 2938 C CA . SER A 1 397 ? -1.986 10.957 -2.514 1.00 93.62 397 SER A CA 1
ATOM 2939 C C . SER A 1 397 ? -3.208 11.880 -2.478 1.00 93.62 397 SER A C 1
ATOM 2941 O O . SER A 1 397 ? -3.525 12.545 -3.465 1.00 93.62 397 SER A O 1
ATOM 2943 N N . LEU A 1 398 ? -3.886 11.961 -1.329 1.00 92.56 398 LEU A N 1
ATOM 2944 C CA . LEU A 1 398 ? -4.984 12.906 -1.124 1.00 92.56 398 LEU A CA 1
ATOM 2945 C C . LEU A 1 398 ? -4.509 14.352 -1.036 1.00 92.56 398 LEU A C 1
ATOM 2947 O O . LEU A 1 398 ? -5.204 15.235 -1.528 1.00 92.56 398 LEU A O 1
ATOM 2951 N N . GLN A 1 399 ? -3.361 14.611 -0.410 1.00 90.94 399 GLN A N 1
ATOM 2952 C CA . GLN A 1 399 ? -2.799 15.960 -0.314 1.00 90.94 399 GLN A CA 1
ATOM 2953 C C . GLN A 1 399 ? -2.438 16.516 -1.695 1.00 90.94 399 GLN A C 1
ATOM 2955 O O . GLN A 1 399 ? -2.829 17.640 -2.010 1.00 90.94 399 GLN A O 1
ATOM 2960 N N . GLU A 1 400 ? -1.792 15.713 -2.541 1.00 91.31 400 GLU A N 1
ATOM 2961 C CA . GLU A 1 400 ? -1.509 16.083 -3.933 1.00 91.31 400 GLU A CA 1
ATOM 2962 C C . GLU A 1 400 ? -2.805 16.362 -4.702 1.00 91.31 400 GLU A C 1
ATOM 2964 O O . GLU A 1 400 ? -2.972 17.423 -5.308 1.00 91.31 400 GLU A O 1
ATOM 2969 N N . ARG A 1 401 ? -3.796 15.465 -4.593 1.00 89.94 401 ARG A N 1
ATOM 2970 C CA . ARG A 1 401 ? -5.110 15.668 -5.222 1.00 89.94 401 ARG A CA 1
ATOM 2971 C C . ARG A 1 401 ? -5.804 16.936 -4.720 1.00 89.94 401 ARG A C 1
ATOM 2973 O O . ARG A 1 401 ? -6.368 17.676 -5.519 1.00 89.94 401 ARG A O 1
ATOM 2980 N N . CYS A 1 402 ? -5.737 17.210 -3.420 1.00 88.62 402 CYS A N 1
ATOM 2981 C CA . CYS A 1 402 ? -6.288 18.415 -2.812 1.00 88.62 402 CYS A CA 1
ATOM 2982 C C . CYS A 1 402 ? -5.703 19.674 -3.459 1.00 88.62 402 CYS A C 1
ATOM 2984 O O . CYS A 1 402 ? -6.465 20.570 -3.817 1.00 88.62 402 CYS A O 1
ATOM 2986 N N . GLY A 1 403 ? -4.385 19.712 -3.683 1.00 87.81 403 GLY A N 1
ATOM 2987 C CA . GLY A 1 403 ? -3.713 20.798 -4.400 1.00 87.81 403 GLY A CA 1
ATOM 2988 C C . GLY A 1 403 ? -4.293 21.040 -5.797 1.00 87.81 403 GLY A C 1
ATOM 2989 O O . GLY A 1 403 ? -4.579 22.187 -6.148 1.00 87.81 403 GLY A O 1
ATOM 2990 N N . HIS A 1 404 ? -4.552 19.970 -6.553 1.00 86.56 404 HIS A N 1
ATOM 2991 C CA . HIS A 1 404 ? -5.150 20.046 -7.891 1.00 86.56 404 HIS A CA 1
ATOM 2992 C C . HIS A 1 404 ? -6.620 20.488 -7.882 1.00 86.56 404 HIS A C 1
ATOM 2994 O O . HIS A 1 404 ? -7.012 21.304 -8.716 1.00 86.56 404 HIS A O 1
ATOM 3000 N N . CYS A 1 405 ? -7.421 20.048 -6.906 1.00 84.31 405 CYS A N 1
ATOM 3001 C CA . CYS A 1 405 ? -8.829 20.450 -6.777 1.00 84.31 405 CYS A CA 1
ATOM 3002 C C . CYS A 1 405 ? -9.025 21.958 -6.531 1.00 84.31 405 CYS A C 1
ATOM 3004 O O . CYS A 1 405 ? -10.132 22.470 -6.680 1.00 84.31 405 CYS A O 1
ATOM 3006 N N . TYR A 1 406 ? -7.986 22.691 -6.117 1.00 81.94 406 TYR A N 1
ATOM 3007 C CA . TYR A 1 406 ? -8.051 24.155 -6.039 1.00 81.94 406 TYR A CA 1
ATOM 3008 C C . TYR A 1 406 ? -7.837 24.846 -7.389 1.00 81.94 406 TYR A C 1
ATOM 3010 O O . TYR A 1 406 ? -8.195 26.017 -7.511 1.00 81.94 406 TYR A O 1
ATOM 3018 N N . GLN A 1 407 ? -7.231 24.165 -8.362 1.00 84.00 407 GLN A N 1
ATOM 3019 C CA . GLN A 1 407 ? -6.842 24.754 -9.643 1.00 84.00 407 GLN A CA 1
ATOM 3020 C C . GLN A 1 407 ? -7.796 24.385 -10.779 1.00 84.00 407 GLN A C 1
ATOM 3022 O O . GLN A 1 407 ? -8.067 25.233 -11.625 1.00 84.00 407 GLN A O 1
ATOM 3027 N N . GLU A 1 408 ? -8.331 23.163 -10.794 1.00 80.69 408 GLU A N 1
ATOM 3028 C CA . GLU A 1 408 ? -9.237 22.705 -11.850 1.00 80.69 408 GLU A CA 1
ATOM 3029 C C . GLU A 1 408 ? -10.682 22.586 -11.335 1.00 80.69 408 GLU A C 1
ATOM 3031 O O . GLU A 1 408 ? -10.962 21.801 -10.435 1.00 80.69 408 GLU A O 1
ATOM 3036 N N . GLU A 1 409 ? -11.627 23.317 -11.946 1.00 77.75 409 GLU A N 1
ATOM 3037 C CA . GLU A 1 409 ? -13.087 23.170 -11.731 1.00 77.75 409 GLU A CA 1
ATOM 3038 C C . GLU A 1 409 ? -13.651 21.895 -12.393 1.00 77.75 409 GLU A C 1
ATOM 3040 O O . GLU A 1 409 ? -14.811 21.836 -12.801 1.00 77.75 409 GLU A O 1
ATOM 3045 N N . ARG A 1 410 ? -12.819 20.866 -12.570 1.00 69.88 410 ARG A N 1
ATOM 3046 C CA . ARG A 1 410 ? -13.216 19.656 -13.282 1.00 69.88 410 ARG A CA 1
ATOM 3047 C C . ARG A 1 410 ? -14.004 18.746 -12.332 1.00 69.88 410 ARG A C 1
ATOM 3049 O O . ARG A 1 410 ? -13.544 18.541 -11.206 1.00 69.88 410 ARG A O 1
ATOM 3056 N N . PRO A 1 411 ? -15.158 18.197 -12.762 1.00 65.31 411 PRO A N 1
ATOM 3057 C CA . PRO A 1 411 ? -15.903 17.238 -11.959 1.00 65.31 411 PRO A CA 1
ATOM 3058 C C . PRO A 1 411 ? -14.976 16.089 -11.576 1.00 65.31 411 PRO A C 1
ATOM 3060 O O . PRO A 1 411 ? -14.232 15.567 -12.411 1.00 65.31 411 PRO A O 1
ATOM 3063 N N . ALA A 1 412 ? -14.968 15.770 -10.286 1.00 62.34 412 ALA A N 1
ATOM 3064 C CA . ALA A 1 412 ? -14.088 14.771 -9.725 1.00 62.34 412 ALA A CA 1
ATOM 3065 C C . ALA A 1 412 ? -14.475 13.396 -10.276 1.00 62.34 412 ALA A C 1
ATOM 3067 O O . ALA A 1 412 ? -15.395 12.756 -9.774 1.00 62.34 412 ALA A O 1
ATOM 3068 N N . ASP A 1 413 ? -13.755 12.918 -11.292 1.00 70.56 413 ASP A N 1
ATOM 3069 C CA . ASP A 1 413 ? -13.785 11.496 -11.619 1.00 70.56 413 ASP A CA 1
ATOM 3070 C C . ASP A 1 413 ? -13.472 10.715 -10.335 1.00 70.56 413 ASP A C 1
ATOM 3072 O O . ASP A 1 413 ? -12.451 10.968 -9.675 1.00 70.56 413 ASP A O 1
ATOM 3076 N N . SER A 1 414 ? -14.398 9.816 -9.977 1.00 73.25 414 SER A N 1
ATOM 3077 C CA . SER A 1 414 ? -14.450 9.089 -8.705 1.00 73.25 414 SER A CA 1
ATOM 3078 C C . SER A 1 414 ? -13.065 8.574 -8.317 1.00 73.25 414 SER A C 1
ATOM 3080 O O . SER A 1 414 ? -12.522 7.639 -8.908 1.00 73.25 414 SER A O 1
ATOM 3082 N N . ALA A 1 415 ? -12.440 9.242 -7.346 1.00 84.19 415 ALA A N 1
ATOM 3083 C CA . ALA A 1 415 ? -11.150 8.814 -6.840 1.00 84.19 415 ALA A CA 1
ATOM 3084 C C . ALA A 1 415 ? -11.350 7.490 -6.105 1.00 84.19 415 ALA A C 1
ATOM 3086 O O . ALA A 1 415 ? -12.127 7.441 -5.154 1.00 84.19 415 ALA A O 1
ATOM 3087 N N . VAL A 1 416 ? -10.600 6.449 -6.464 1.00 90.94 416 VAL A N 1
ATOM 3088 C CA . VAL A 1 416 ? -10.665 5.149 -5.770 1.00 90.94 416 VAL A CA 1
ATOM 3089 C C . VAL A 1 416 ? -10.458 5.324 -4.260 1.00 90.94 416 VAL A C 1
ATOM 3091 O O . VAL A 1 416 ? -11.166 4.733 -3.449 1.00 90.94 416 VAL A O 1
ATOM 3094 N N . ILE A 1 417 ? -9.547 6.218 -3.875 1.00 90.88 417 ILE A N 1
ATOM 3095 C CA . ILE A 1 417 ? -9.244 6.568 -2.482 1.00 90.88 417 ILE A CA 1
ATOM 3096 C C . ILE A 1 417 ? -10.364 7.331 -1.746 1.00 90.88 417 ILE A C 1
ATOM 3098 O O . ILE A 1 417 ? -10.356 7.372 -0.518 1.00 90.88 417 ILE A O 1
ATOM 3102 N N . LEU A 1 418 ? -11.312 7.937 -2.469 1.00 90.94 418 LEU A N 1
ATOM 3103 C CA . LEU A 1 418 ? -12.495 8.609 -1.913 1.00 90.94 418 LEU A CA 1
ATOM 3104 C C . LEU A 1 418 ? -13.756 7.734 -1.994 1.00 90.94 418 LEU A C 1
ATOM 3106 O O . LEU A 1 418 ? -14.821 8.166 -1.563 1.00 90.94 418 LEU A O 1
ATOM 3110 N N . SER A 1 419 ? -13.649 6.513 -2.527 1.00 92.19 419 SER A N 1
ATOM 3111 C CA . SER A 1 419 ? -14.770 5.574 -2.568 1.00 92.19 419 SER A CA 1
ATOM 3112 C C . SER A 1 419 ? -15.282 5.244 -1.163 1.00 92.19 419 SER A C 1
ATOM 3114 O O . SER A 1 419 ? -14.526 5.248 -0.184 1.00 92.19 419 SER A O 1
ATOM 3116 N N . ALA A 1 420 ? -16.571 4.906 -1.066 1.00 90.81 420 ALA A N 1
ATOM 3117 C CA . ALA A 1 420 ? -17.192 4.507 0.195 1.00 90.81 420 ALA A CA 1
ATOM 3118 C C . ALA A 1 420 ? -16.437 3.350 0.873 1.00 90.81 420 ALA A C 1
ATOM 3120 O O . ALA A 1 420 ? -16.244 3.365 2.090 1.00 90.81 420 ALA A O 1
ATOM 3121 N N . ASP A 1 421 ? -15.952 2.385 0.091 1.00 92.06 421 ASP A N 1
ATOM 3122 C CA . ASP A 1 421 ? -15.224 1.228 0.610 1.00 92.06 421 ASP A CA 1
ATOM 3123 C C . ASP A 1 421 ? -13.831 1.600 1.124 1.00 92.06 421 ASP A C 1
ATOM 3125 O O . ASP A 1 421 ? -13.440 1.142 2.197 1.00 92.06 421 ASP A O 1
ATOM 3129 N N . ALA A 1 422 ? -13.111 2.498 0.442 1.00 93.69 422 ALA A N 1
ATOM 3130 C CA . ALA A 1 422 ? -11.822 2.991 0.928 1.00 93.69 422 ALA A CA 1
ATOM 3131 C C . ALA A 1 422 ? -11.966 3.757 2.254 1.00 93.69 422 ALA A C 1
ATOM 3133 O O . ALA A 1 422 ? -11.155 3.574 3.163 1.00 93.69 422 ALA A O 1
ATOM 3134 N N . VAL A 1 423 ? -13.010 4.582 2.398 1.00 91.88 423 VAL A N 1
ATOM 3135 C CA . VAL A 1 423 ? -13.293 5.303 3.652 1.00 91.88 423 VAL A CA 1
ATOM 3136 C C . VAL A 1 423 ? -13.630 4.326 4.781 1.00 91.88 423 VAL A C 1
ATOM 3138 O O . VAL A 1 423 ? -13.099 4.451 5.886 1.00 91.88 423 VAL A O 1
ATOM 3141 N N . ARG A 1 424 ? -14.469 3.317 4.516 1.00 92.62 424 ARG A N 1
ATOM 3142 C CA . ARG A 1 424 ? -14.805 2.276 5.501 1.00 92.62 424 ARG A CA 1
ATOM 3143 C C . ARG A 1 424 ? -13.604 1.423 5.894 1.00 92.62 424 ARG A C 1
ATOM 3145 O O . ARG A 1 424 ? -13.483 1.076 7.063 1.00 92.62 424 ARG A O 1
ATOM 3152 N N . LEU A 1 425 ? -12.703 1.126 4.960 1.00 94.62 425 LEU A N 1
ATOM 3153 C CA . LEU A 1 425 ? -11.476 0.391 5.254 1.00 94.62 425 LEU A CA 1
ATOM 3154 C C . LEU A 1 425 ? -10.572 1.177 6.213 1.00 94.62 425 LEU A C 1
ATOM 3156 O O . LEU A 1 425 ? -10.091 0.630 7.203 1.00 94.62 425 LEU A O 1
ATOM 3160 N N . VAL A 1 426 ? -10.355 2.470 5.948 1.00 94.44 426 VAL A N 1
ATOM 3161 C CA . VAL A 1 426 ? -9.563 3.346 6.833 1.00 94.44 426 VAL A CA 1
ATOM 3162 C C . VAL A 1 426 ? -10.229 3.471 8.206 1.00 94.44 426 VAL A C 1
ATOM 3164 O O . VAL A 1 426 ? -9.548 3.473 9.233 1.00 94.44 426 VAL A O 1
ATOM 3167 N N . LEU A 1 427 ? -11.561 3.514 8.234 1.00 93.06 427 LEU A N 1
ATOM 3168 C CA . LEU A 1 427 ? -12.341 3.531 9.462 1.00 93.06 427 LEU A CA 1
ATOM 3169 C C . LEU A 1 427 ? -12.151 2.259 10.300 1.00 93.06 427 LEU A C 1
ATOM 3171 O O . LEU A 1 427 ? -11.861 2.343 11.494 1.00 93.06 427 LEU A O 1
ATOM 3175 N N . GLU A 1 428 ? -12.293 1.092 9.676 1.00 94.38 428 GLU A N 1
ATOM 3176 C CA . GLU A 1 428 ? -12.065 -0.219 10.289 1.00 94.38 428 GLU A CA 1
ATOM 3177 C C . GLU A 1 428 ? -10.661 -0.316 10.880 1.00 94.38 428 GLU A C 1
ATOM 3179 O O . GLU A 1 428 ? -10.477 -0.673 12.045 1.00 94.38 428 GLU A O 1
ATOM 3184 N N . LEU A 1 429 ? -9.674 0.100 10.090 1.00 94.50 429 LEU A N 1
ATOM 3185 C CA . LEU A 1 429 ? -8.274 0.108 10.464 1.00 94.50 429 LEU A CA 1
ATOM 3186 C C . LEU A 1 429 ? -8.008 0.997 11.690 1.00 94.50 429 LEU A C 1
ATOM 3188 O O . LEU A 1 429 ? -7.276 0.599 12.600 1.00 94.50 429 LEU A O 1
ATOM 3192 N N . GLN A 1 430 ? -8.630 2.178 11.752 1.00 92.94 430 GLN A N 1
ATOM 3193 C CA . GLN A 1 430 ? -8.536 3.067 12.910 1.00 92.94 430 GLN A CA 1
ATOM 3194 C C . GLN A 1 430 ? -9.148 2.428 14.161 1.00 92.94 430 GLN A C 1
ATOM 3196 O O . GLN A 1 430 ? -8.534 2.478 15.227 1.00 92.94 430 GLN A O 1
ATOM 3201 N N . LEU A 1 431 ? -10.326 1.804 14.049 1.00 92.19 431 LEU A N 1
ATOM 3202 C CA . LEU A 1 431 ? -10.993 1.144 15.176 1.00 92.19 431 LEU A CA 1
ATOM 3203 C C . LEU A 1 431 ? -10.174 -0.037 15.714 1.00 92.19 431 LEU A C 1
ATOM 3205 O O . LEU A 1 431 ? -9.966 -0.128 16.926 1.00 92.19 431 LEU A O 1
ATOM 3209 N N . LEU A 1 432 ? -9.647 -0.886 14.827 1.00 93.38 432 LEU A N 1
ATOM 3210 C CA . LEU A 1 432 ? -8.778 -2.005 15.200 1.00 93.38 432 LEU A CA 1
ATOM 3211 C C . LEU A 1 432 ? -7.500 -1.526 15.889 1.00 93.38 432 LEU A C 1
ATOM 3213 O O . LEU A 1 432 ? -7.066 -2.120 16.874 1.00 93.38 432 LEU A O 1
ATOM 3217 N N . ALA A 1 433 ? -6.894 -0.438 15.410 1.00 91.94 433 ALA A N 1
ATOM 3218 C CA . ALA A 1 433 ? -5.680 0.087 16.020 1.00 91.94 433 ALA A CA 1
ATOM 3219 C C . ALA A 1 433 ? -5.909 0.702 17.403 1.00 91.94 433 ALA A C 1
ATOM 3221 O O . ALA A 1 433 ? -5.076 0.544 18.299 1.00 91.94 433 ALA A O 1
ATOM 3222 N N . VAL A 1 434 ? -7.040 1.382 17.596 1.00 90.25 434 VAL A N 1
ATOM 3223 C CA . VAL A 1 434 ? -7.437 1.937 18.897 1.00 90.25 434 VAL A CA 1
ATOM 3224 C C . VAL A 1 434 ? -7.653 0.821 19.904 1.00 90.25 434 VAL A C 1
ATOM 3226 O O . VAL A 1 434 ? -7.147 0.908 21.025 1.00 90.25 434 VAL A O 1
ATOM 3229 N N . ASP A 1 435 ? -8.357 -0.232 19.497 1.00 89.69 435 ASP A N 1
ATOM 3230 C CA . ASP A 1 435 ? -8.554 -1.401 20.337 1.00 89.69 435 ASP A CA 1
ATOM 3231 C C . ASP A 1 435 ? -7.218 -2.084 20.669 1.00 89.69 435 ASP A C 1
ATOM 3233 O O . ASP A 1 435 ? -6.904 -2.265 21.846 1.00 89.69 435 ASP A O 1
ATOM 3237 N N . ALA A 1 436 ? -6.365 -2.345 19.673 1.00 90.00 436 ALA A N 1
ATOM 3238 C CA . ALA A 1 436 ? -5.047 -2.942 19.894 1.00 90.00 436 ALA A CA 1
ATOM 3239 C C . ALA A 1 436 ? -4.208 -2.142 20.910 1.00 90.00 436 ALA A C 1
ATOM 3241 O O . ALA A 1 436 ? -3.616 -2.721 21.826 1.00 90.00 436 ALA A O 1
ATOM 3242 N N . LEU A 1 437 ? -4.208 -0.805 20.821 1.00 88.56 437 LEU A N 1
ATOM 3243 C CA . LEU A 1 437 ? -3.531 0.058 21.795 1.00 88.56 437 LEU A CA 1
ATOM 3244 C C . LEU A 1 437 ? -4.175 0.027 23.183 1.00 88.56 437 LEU A C 1
ATOM 3246 O O . LEU A 1 437 ? -3.460 0.017 24.189 1.00 88.56 437 LEU A O 1
ATOM 3250 N N . GLN A 1 438 ? -5.507 0.024 23.265 1.00 87.44 438 GLN A N 1
ATOM 3251 C CA . GLN A 1 438 ? -6.216 -0.067 24.541 1.00 87.44 438 GLN A CA 1
ATOM 3252 C C . GLN A 1 438 ? -5.886 -1.386 25.246 1.00 87.44 438 GLN A C 1
ATOM 3254 O O . GLN A 1 438 ? -5.637 -1.405 26.455 1.00 87.44 438 GLN A O 1
ATOM 3259 N N . GLN A 1 439 ? -5.824 -2.481 24.493 1.00 86.25 439 GLN A N 1
ATOM 3260 C CA . GLN A 1 439 ? -5.465 -3.794 25.010 1.00 86.25 439 GLN A CA 1
ATOM 3261 C C . GLN A 1 439 ? -3.989 -3.856 25.426 1.00 86.25 439 GLN A C 1
ATOM 3263 O O . GLN A 1 439 ? -3.685 -4.328 26.525 1.00 86.25 439 GLN A O 1
ATOM 3268 N N . GLN A 1 440 ? -3.076 -3.290 24.629 1.00 85.94 440 GLN A N 1
ATOM 3269 C CA . GLN A 1 440 ? -1.660 -3.167 24.991 1.00 85.94 440 GLN A CA 1
ATOM 3270 C C . GLN A 1 440 ? -1.475 -2.377 26.299 1.00 85.94 440 GLN A C 1
ATOM 3272 O O . GLN A 1 440 ? -0.688 -2.762 27.167 1.00 85.94 440 GLN A O 1
ATOM 3277 N N . GLN A 1 441 ? -2.244 -1.303 26.495 1.00 84.50 441 GLN A N 1
ATOM 3278 C CA . GLN A 1 441 ? -2.197 -0.516 27.726 1.00 84.50 441 GLN A CA 1
ATOM 3279 C C . GLN A 1 441 ? -2.699 -1.301 28.951 1.00 84.50 441 GLN A C 1
ATOM 3281 O O . GLN A 1 441 ? -2.141 -1.170 30.044 1.00 84.50 441 GLN A O 1
ATOM 3286 N N . GLN A 1 442 ? -3.733 -2.132 28.796 1.00 83.44 442 GLN A N 1
ATOM 3287 C CA . GLN A 1 442 ? -4.215 -2.997 29.880 1.00 83.44 442 GLN A CA 1
ATOM 3288 C C . GLN A 1 442 ? -3.187 -4.071 30.257 1.00 83.44 442 GLN A C 1
ATOM 3290 O O . GLN A 1 442 ? -3.043 -4.391 31.439 1.00 83.44 442 GLN A O 1
ATOM 3295 N N . GLN A 1 443 ? -2.443 -4.599 29.281 1.00 82.88 443 GLN A N 1
ATOM 3296 C CA . GLN A 1 443 ? -1.360 -5.555 29.525 1.00 82.88 443 GLN A CA 1
ATOM 3297 C C . GLN A 1 443 ? -0.168 -4.907 30.249 1.00 82.88 443 GLN A C 1
ATOM 3299 O O . GLN A 1 443 ? 0.359 -5.502 31.191 1.00 82.88 443 GLN A O 1
ATOM 3304 N N . GLN A 1 444 ? 0.189 -3.661 29.909 1.00 82.94 444 GLN A N 1
ATOM 3305 C CA . GLN A 1 444 ? 1.236 -2.893 30.608 1.00 82.94 444 GLN A CA 1
ATOM 3306 C C . GLN A 1 444 ? 0.987 -2.768 32.116 1.00 82.94 444 GLN A C 1
ATOM 3308 O O . GLN A 1 444 ? 1.925 -2.828 32.909 1.00 82.94 444 GLN A O 1
ATOM 3313 N N . GLN A 1 445 ? -0.272 -2.623 32.539 1.00 81.12 445 GLN A N 1
ATOM 3314 C CA . GLN A 1 445 ? -0.597 -2.525 33.967 1.00 81.12 445 GLN A CA 1
ATOM 3315 C C . GLN A 1 445 ? -0.328 -3.829 34.732 1.00 81.12 445 GLN A C 1
ATOM 3317 O O . GLN A 1 445 ? -0.177 -3.794 35.951 1.00 81.12 445 GLN A O 1
ATOM 3322 N N . GLN A 1 446 ? -0.254 -4.970 34.039 1.00 80.44 446 GLN A N 1
ATOM 3323 C CA . GLN A 1 446 ? -0.020 -6.275 34.659 1.00 80.44 446 GLN A CA 1
ATOM 3324 C C . GLN A 1 446 ? 1.457 -6.689 34.663 1.00 80.44 446 GLN A C 1
ATOM 3326 O O . GLN A 1 446 ? 1.840 -7.517 35.486 1.00 80.44 446 GLN A O 1
ATOM 3331 N N . GLN A 1 447 ? 2.298 -6.117 33.796 1.00 80.38 447 GLN A N 1
ATOM 3332 C CA . GLN A 1 447 ? 3.710 -6.489 33.675 1.00 80.38 447 GLN A CA 1
ATOM 3333 C C . GLN A 1 447 ? 4.629 -5.272 33.843 1.00 80.38 447 GLN A C 1
ATOM 3335 O O . GLN A 1 447 ? 4.990 -4.600 32.882 1.00 80.38 447 GLN A O 1
ATOM 3340 N N . GLN A 1 448 ? 5.066 -5.002 35.078 1.00 76.94 448 GLN A N 1
ATOM 3341 C CA . GLN A 1 448 ? 5.981 -3.884 35.360 1.00 76.94 448 GLN A CA 1
ATOM 3342 C C . GLN A 1 448 ? 7.416 -4.088 34.827 1.00 76.94 448 GLN A C 1
ATOM 3344 O O . GLN A 1 448 ? 8.141 -3.106 34.704 1.00 76.94 448 GLN A O 1
ATOM 3349 N N . GLN A 1 449 ? 7.842 -5.312 34.484 1.00 71.31 449 GLN A N 1
ATOM 3350 C CA . GLN A 1 449 ? 9.244 -5.592 34.122 1.00 71.31 449 GLN A CA 1
ATOM 3351 C C . GLN A 1 449 ? 9.597 -5.426 32.626 1.00 71.31 449 GLN A C 1
ATOM 3353 O O . GLN A 1 449 ? 10.779 -5.393 32.307 1.00 71.31 449 GLN A O 1
ATOM 3358 N N . GLN A 1 450 ? 8.635 -5.249 31.708 1.00 75.81 450 GLN A N 1
ATOM 3359 C CA . GLN A 1 450 ? 8.904 -5.116 30.256 1.00 75.81 450 GLN A CA 1
ATOM 3360 C C . GLN A 1 450 ? 8.604 -3.713 29.679 1.00 75.81 450 GLN A C 1
ATOM 3362 O O . GLN A 1 450 ? 8.178 -3.568 28.533 1.00 75.81 450 GLN A O 1
ATOM 3367 N N . GLN A 1 451 ? 8.824 -2.644 30.454 1.00 77.75 451 GLN A N 1
ATOM 3368 C CA . GLN A 1 451 ? 8.373 -1.295 30.072 1.00 77.75 451 GLN A CA 1
ATOM 3369 C C . GLN A 1 451 ? 9.054 -0.693 28.826 1.00 77.75 451 GLN A C 1
ATOM 3371 O O . GLN A 1 451 ? 8.376 -0.013 28.058 1.00 77.75 451 GLN A O 1
ATOM 3376 N N . GLN A 1 452 ? 10.353 -0.920 28.584 1.00 79.62 452 GLN A N 1
ATOM 3377 C CA . GLN A 1 452 ? 11.065 -0.196 27.511 1.00 79.62 452 GLN A CA 1
ATOM 3378 C C . GLN A 1 452 ? 10.598 -0.575 26.099 1.00 79.62 452 GLN A C 1
ATOM 3380 O O . GLN A 1 452 ? 10.282 0.306 25.302 1.00 79.62 452 GLN A O 1
ATOM 3385 N N . GLN A 1 453 ? 10.512 -1.869 25.781 1.00 78.44 453 GLN A N 1
ATOM 3386 C CA . GLN A 1 453 ? 10.140 -2.301 24.429 1.00 78.44 453 GLN A CA 1
ATOM 3387 C C . GLN A 1 453 ? 8.670 -1.986 24.114 1.00 78.44 453 GLN A C 1
ATOM 3389 O O . GLN A 1 453 ? 8.338 -1.565 23.004 1.00 78.44 453 GLN A O 1
ATOM 3394 N N . GLN A 1 454 ? 7.789 -2.094 25.114 1.00 81.81 454 GLN A N 1
ATOM 3395 C CA . GLN A 1 454 ? 6.375 -1.761 24.946 1.00 81.81 454 GLN A CA 1
ATOM 3396 C C . GLN A 1 454 ? 6.145 -0.255 24.757 1.00 81.81 454 GLN A C 1
ATOM 3398 O O . GLN A 1 454 ? 5.194 0.126 24.078 1.00 81.81 454 GLN A O 1
ATOM 3403 N N . GLN A 1 455 ? 7.007 0.613 25.298 1.00 84.00 455 GLN A N 1
ATOM 3404 C CA . GLN A 1 455 ? 6.881 2.057 25.090 1.00 84.00 455 GLN A CA 1
ATOM 3405 C C . GLN A 1 455 ? 7.112 2.445 23.622 1.00 84.00 455 GLN A C 1
ATOM 3407 O O . GLN A 1 455 ? 6.388 3.292 23.098 1.00 84.00 455 GLN A O 1
ATOM 3412 N N . GLN A 1 456 ? 8.063 1.802 22.936 1.00 84.56 456 GLN A N 1
ATOM 3413 C CA . GLN A 1 456 ? 8.316 2.058 21.515 1.00 84.56 456 GLN A CA 1
ATOM 3414 C C . GLN A 1 456 ? 7.144 1.598 20.638 1.00 84.56 456 GLN A C 1
ATOM 3416 O O . GLN A 1 456 ? 6.693 2.350 19.776 1.00 84.56 456 GLN A O 1
ATOM 3421 N N . GLN A 1 457 ? 6.601 0.402 20.886 1.00 85.06 457 GLN A N 1
ATOM 3422 C CA . GLN A 1 457 ? 5.413 -0.080 20.171 1.00 85.06 457 GLN A CA 1
ATOM 3423 C C . GLN A 1 457 ? 4.191 0.807 20.430 1.00 85.06 457 GLN A C 1
ATOM 3425 O O . GLN A 1 457 ? 3.453 1.123 19.500 1.00 85.06 457 GLN A O 1
ATOM 3430 N N . GLN A 1 458 ? 4.011 1.277 21.668 1.00 86.94 458 GLN A N 1
ATOM 3431 C CA . GLN A 1 458 ? 2.943 2.216 21.990 1.00 86.94 458 GLN A CA 1
ATOM 3432 C C . GLN A 1 458 ? 3.102 3.516 21.191 1.00 86.94 458 GLN A C 1
ATOM 3434 O O . GLN A 1 458 ? 2.135 3.979 20.599 1.00 86.94 458 GLN A O 1
ATOM 3439 N N . GLN A 1 459 ? 4.309 4.088 21.110 1.00 86.88 459 GLN A N 1
ATOM 3440 C CA . GLN A 1 459 ? 4.569 5.279 20.288 1.00 86.88 459 GLN A CA 1
ATOM 3441 C C . GLN A 1 459 ? 4.266 5.043 18.804 1.00 86.88 459 GLN A C 1
ATOM 3443 O O . GLN A 1 459 ? 3.690 5.916 18.157 1.00 86.88 459 GLN A O 1
ATOM 3448 N N . GLN A 1 460 ? 4.602 3.864 18.274 1.00 88.00 460 GLN A N 1
ATOM 3449 C CA . GLN A 1 460 ? 4.273 3.496 16.896 1.00 88.00 460 GLN A CA 1
ATOM 3450 C C . GLN A 1 460 ? 2.762 3.416 16.675 1.00 88.00 460 GLN A C 1
ATOM 3452 O O . GLN A 1 460 ? 2.271 4.021 15.727 1.00 88.00 460 GLN A O 1
ATOM 3457 N N . GLY A 1 461 ? 2.015 2.756 17.563 1.00 88.81 461 GLY A N 1
ATOM 3458 C CA . GLY A 1 461 ? 0.556 2.691 17.454 1.00 88.81 461 GLY A CA 1
ATOM 3459 C C . GLY A 1 461 ? -0.107 4.066 17.607 1.00 88.81 461 GLY A C 1
ATOM 3460 O O . GLY A 1 461 ? -1.059 4.382 16.900 1.00 88.81 461 GLY A O 1
ATOM 3461 N N . ILE A 1 462 ? 0.428 4.931 18.473 1.00 86.94 462 ILE A N 1
ATOM 3462 C CA . ILE A 1 462 ? -0.038 6.319 18.617 1.00 86.94 462 ILE A CA 1
ATOM 3463 C C . ILE A 1 462 ? 0.139 7.091 17.304 1.00 86.94 462 ILE A C 1
ATOM 3465 O O . ILE A 1 462 ? -0.812 7.702 16.816 1.00 86.94 462 ILE A O 1
ATOM 3469 N N . ASN A 1 463 ? 1.346 7.051 16.732 1.00 87.88 463 ASN A N 1
ATOM 3470 C CA . ASN A 1 463 ? 1.648 7.692 15.453 1.00 87.88 463 ASN A CA 1
ATOM 3471 C C . ASN A 1 463 ? 0.764 7.117 14.335 1.00 87.88 463 ASN A C 1
ATOM 3473 O O . ASN A 1 463 ? 0.213 7.846 13.517 1.00 87.88 463 ASN A O 1
ATOM 3477 N N . PHE A 1 464 ? 0.546 5.805 14.348 1.00 90.62 464 PHE A N 1
ATOM 3478 C CA . PHE A 1 464 ? -0.332 5.140 13.402 1.00 90.62 464 PHE A CA 1
ATOM 3479 C C . PHE A 1 464 ? -1.776 5.665 13.454 1.00 90.62 464 PHE A C 1
ATOM 3481 O O . PHE A 1 464 ? -2.335 6.035 12.420 1.00 90.62 464 PHE A O 1
ATOM 3488 N N . ILE A 1 465 ? -2.377 5.753 14.645 1.00 90.94 465 ILE A N 1
ATOM 3489 C CA . ILE A 1 465 ? -3.748 6.265 14.803 1.00 90.94 465 ILE A CA 1
ATOM 3490 C C . ILE A 1 465 ? -3.839 7.721 14.366 1.00 90.94 465 ILE A C 1
ATOM 3492 O O . ILE A 1 465 ? -4.824 8.123 13.754 1.00 90.94 465 ILE A O 1
ATOM 3496 N N . PHE A 1 466 ? -2.806 8.506 14.649 1.00 87.00 466 PHE A N 1
ATOM 3497 C CA . PHE A 1 466 ? -2.729 9.883 14.198 1.00 87.00 466 PHE A CA 1
ATOM 3498 C C . PHE A 1 466 ? -2.741 9.989 12.670 1.00 87.00 466 PHE A C 1
ATOM 3500 O O . PHE A 1 466 ? -3.603 10.669 12.119 1.00 87.00 466 PHE A O 1
ATOM 3507 N N . ASN A 1 467 ? -1.859 9.251 11.992 1.00 89.81 467 ASN A N 1
ATOM 3508 C CA . ASN A 1 467 ? -1.786 9.234 10.530 1.00 89.81 467 ASN A CA 1
ATOM 3509 C C . ASN A 1 467 ? -3.100 8.755 9.905 1.00 89.81 467 ASN A C 1
ATOM 3511 O O . ASN A 1 467 ? -3.573 9.340 8.933 1.00 89.81 467 ASN A O 1
ATOM 3515 N N . THR A 1 468 ? -3.722 7.734 10.499 1.00 92.00 468 THR A N 1
ATOM 3516 C CA . THR A 1 468 ? -5.009 7.197 10.035 1.00 92.00 468 THR A CA 1
ATOM 3517 C C . THR A 1 468 ? -6.129 8.219 10.213 1.00 92.00 468 THR A C 1
ATOM 3519 O O . THR A 1 468 ? -6.924 8.424 9.302 1.00 92.00 468 THR A O 1
ATOM 3522 N N . ASN A 1 469 ? -6.149 8.946 11.332 1.00 89.94 469 ASN A N 1
ATOM 3523 C CA . ASN A 1 469 ? -7.144 9.985 11.566 1.00 89.94 469 ASN A CA 1
ATOM 3524 C C . ASN A 1 469 ? -6.969 11.197 10.636 1.00 89.94 469 ASN A C 1
ATOM 3526 O O . ASN A 1 469 ? -7.958 11.769 10.170 1.00 89.94 469 ASN A O 1
ATOM 3530 N N . THR A 1 470 ? -5.727 11.596 10.348 1.00 87.31 470 THR A N 1
ATOM 3531 C CA . THR A 1 470 ? -5.433 12.635 9.351 1.00 87.31 470 THR A CA 1
ATOM 3532 C C . THR A 1 470 ? -5.894 12.196 7.964 1.00 87.31 470 THR A C 1
ATOM 3534 O O . THR A 1 470 ? -6.556 12.975 7.274 1.00 87.31 470 THR A O 1
ATOM 3537 N N . LEU A 1 471 ? -5.614 10.946 7.579 1.00 91.75 471 LEU A N 1
ATOM 3538 C CA . LEU A 1 471 ? -6.091 10.357 6.328 1.00 91.75 471 LEU A CA 1
ATOM 3539 C C . LEU A 1 471 ? -7.623 10.391 6.252 1.00 91.75 471 LEU A C 1
ATOM 3541 O O . LEU A 1 471 ? -8.164 10.972 5.314 1.00 91.75 471 LEU A O 1
ATOM 3545 N N . LEU A 1 472 ? -8.312 9.859 7.265 1.00 91.69 472 LEU A N 1
ATOM 3546 C CA . LEU A 1 472 ? -9.773 9.806 7.330 1.00 91.69 472 LEU A CA 1
ATOM 3547 C C . LEU A 1 472 ? -10.399 11.206 7.255 1.00 91.69 472 LEU A C 1
ATOM 3549 O O . LEU A 1 472 ? -11.332 11.437 6.491 1.00 91.69 472 LEU A O 1
ATOM 3553 N N . THR A 1 473 ? -9.848 12.173 7.994 1.00 87.62 473 THR A N 1
ATOM 3554 C CA . THR A 1 473 ? -10.315 13.570 7.957 1.00 87.62 473 THR A CA 1
ATOM 3555 C C . THR A 1 473 ? -10.145 14.176 6.563 1.00 87.62 473 THR A C 1
ATOM 3557 O O . THR A 1 473 ? -11.039 14.867 6.077 1.00 87.62 473 THR A O 1
ATOM 3560 N N . THR A 1 474 ? -9.018 13.897 5.904 1.00 87.94 474 THR A N 1
ATOM 3561 C CA . THR A 1 474 ? -8.738 14.388 4.548 1.00 87.94 474 THR A CA 1
ATOM 3562 C C . THR A 1 474 ? -9.674 13.745 3.523 1.00 87.94 474 THR A C 1
ATOM 3564 O O . THR A 1 474 ? -10.184 14.454 2.660 1.00 87.94 474 THR A O 1
ATOM 3567 N N . GLN A 1 475 ? -9.961 12.441 3.643 1.00 90.69 475 GLN A N 1
ATOM 3568 C CA . GLN A 1 475 ? -10.945 11.752 2.798 1.00 90.69 475 GLN A CA 1
ATOM 3569 C C . GLN A 1 475 ? -12.331 12.373 2.948 1.00 90.69 475 GLN A C 1
ATOM 3571 O O . GLN A 1 475 ? -12.958 12.696 1.947 1.00 90.69 475 GLN A O 1
ATOM 3576 N N . ILE A 1 476 ? -12.786 12.590 4.186 1.00 87.38 476 ILE A N 1
ATOM 3577 C CA . ILE A 1 476 ? -14.100 13.180 4.465 1.00 87.38 476 ILE A CA 1
ATOM 3578 C C . ILE A 1 476 ? -14.202 14.579 3.865 1.00 87.38 476 ILE A C 1
ATOM 3580 O O . ILE A 1 476 ? -15.179 14.910 3.198 1.00 87.38 476 ILE A O 1
ATOM 3584 N N . TRP A 1 477 ? -13.178 15.401 4.092 1.00 87.44 477 TRP A N 1
ATOM 3585 C CA . TRP A 1 477 ? -13.145 16.766 3.588 1.00 87.44 477 TRP A CA 1
ATOM 3586 C C . TRP A 1 477 ? -13.138 16.819 2.057 1.00 87.44 477 TRP A C 1
ATOM 3588 O O . TRP A 1 477 ? -13.884 17.606 1.478 1.00 87.44 477 TRP A O 1
ATOM 3598 N N . LEU A 1 478 ? -12.332 15.976 1.404 1.00 86.94 478 LEU A N 1
ATOM 3599 C CA . LEU A 1 478 ? -12.289 15.906 -0.055 1.00 86.94 478 LEU A CA 1
ATOM 3600 C C . LEU A 1 478 ? -13.587 15.353 -0.637 1.00 86.94 478 LEU A C 1
ATOM 3602 O O . LEU A 1 478 ? -14.079 15.931 -1.595 1.00 86.94 478 LEU A O 1
ATOM 3606 N N . ALA A 1 479 ? -14.168 14.305 -0.051 1.00 86.69 479 ALA A N 1
ATOM 3607 C CA . ALA A 1 479 ? -15.436 13.740 -0.510 1.00 86.69 479 ALA A CA 1
ATOM 3608 C C . ALA A 1 479 ? -16.551 14.797 -0.505 1.00 86.69 479 ALA A C 1
ATOM 3610 O O . ALA A 1 479 ? -17.158 15.048 -1.539 1.00 86.69 479 ALA A O 1
ATOM 3611 N N . MET A 1 480 ? -16.715 15.531 0.604 1.00 84.06 480 MET A N 1
ATOM 3612 C CA . MET A 1 480 ? -17.697 16.623 0.692 1.00 84.06 480 MET A CA 1
ATOM 3613 C C . MET A 1 480 ? -17.444 17.764 -0.300 1.00 84.06 480 MET A C 1
ATOM 3615 O O . MET A 1 480 ? -18.347 18.542 -0.579 1.00 84.06 480 MET A O 1
ATOM 3619 N N . ARG A 1 481 ? -16.207 17.940 -0.769 1.00 83.94 481 ARG A N 1
ATOM 3620 C CA . ARG A 1 481 ? -15.857 19.017 -1.699 1.00 83.94 481 ARG A CA 1
ATOM 3621 C C . ARG A 1 481 ? -15.966 18.596 -3.161 1.00 83.94 481 ARG A C 1
ATOM 3623 O O . ARG A 1 481 ? -16.217 19.445 -4.010 1.00 83.94 481 ARG A O 1
ATOM 3630 N N . CYS A 1 482 ? -15.692 17.329 -3.440 1.00 82.38 482 CYS A N 1
ATOM 3631 C CA . CYS A 1 482 ? -15.747 16.745 -4.770 1.00 82.38 482 CYS A CA 1
ATOM 3632 C C . CYS A 1 482 ? -17.178 16.405 -5.189 1.00 82.38 482 CYS A C 1
ATOM 3634 O O . CYS A 1 482 ? -17.471 16.475 -6.378 1.00 82.38 482 CYS A O 1
ATOM 3636 N N . ASP A 1 483 ? -18.051 16.078 -4.235 1.00 78.56 483 ASP A N 1
ATOM 3637 C CA . ASP A 1 483 ? -19.464 15.851 -4.506 1.00 78.56 483 ASP A CA 1
ATOM 3638 C C . ASP A 1 483 ? -20.231 17.178 -4.471 1.00 78.56 483 ASP A C 1
ATOM 3640 O O . ASP A 1 483 ? -20.240 17.883 -3.459 1.00 78.56 483 ASP A O 1
ATOM 3644 N N . ASP A 1 484 ? -20.953 17.486 -5.553 1.00 75.50 484 ASP A N 1
ATOM 3645 C CA . ASP A 1 484 ? -21.821 18.673 -5.662 1.00 75.50 484 ASP A CA 1
ATOM 3646 C C . ASP A 1 484 ? -22.859 18.760 -4.522 1.00 75.50 484 ASP A C 1
ATOM 3648 O O . ASP A 1 484 ? -23.382 19.832 -4.214 1.00 75.50 484 ASP A O 1
ATOM 3652 N N . GLY A 1 485 ? -23.150 17.625 -3.874 1.00 73.38 485 GLY A N 1
ATOM 3653 C CA . GLY A 1 485 ? -24.067 17.508 -2.742 1.00 73.38 485 GLY A CA 1
ATOM 3654 C C . GLY A 1 485 ? -23.506 17.966 -1.393 1.00 73.38 485 GLY A C 1
ATOM 3655 O O . GLY A 1 485 ? -24.272 18.055 -0.433 1.00 73.38 485 GLY A O 1
ATOM 3656 N N . GLY A 1 486 ? -22.203 18.255 -1.279 1.00 78.00 486 GLY A N 1
ATOM 3657 C CA . GLY A 1 486 ? -21.610 18.741 -0.028 1.00 78.00 486 GLY A CA 1
ATOM 3658 C C . GLY A 1 486 ? -21.619 17.727 1.123 1.00 78.00 486 GLY A C 1
ATOM 3659 O O . GLY A 1 486 ? -21.410 18.103 2.279 1.00 78.00 486 GLY A O 1
ATOM 3660 N N . CYS A 1 487 ? -21.910 16.456 0.843 1.00 79.38 487 CYS A N 1
ATOM 3661 C CA . CYS A 1 487 ? -22.094 15.408 1.838 1.00 79.38 487 CYS A CA 1
ATOM 3662 C C . CYS A 1 487 ? -21.121 14.248 1.611 1.00 79.38 487 CYS A C 1
ATOM 3664 O O . CYS A 1 487 ? -20.525 14.106 0.550 1.00 79.38 487 CYS A O 1
ATOM 3666 N N . LEU A 1 488 ? -20.921 13.435 2.649 1.00 81.62 488 LEU A N 1
ATOM 3667 C CA . LEU A 1 488 ? -20.227 12.159 2.494 1.00 81.62 488 LEU A CA 1
ATOM 3668 C C . LEU A 1 488 ? -21.081 11.196 1.662 1.00 81.62 488 LEU A C 1
ATOM 3670 O O . LEU A 1 488 ? -22.310 11.316 1.720 1.00 81.62 488 LEU A O 1
ATOM 3674 N N . PRO A 1 489 ? -20.468 10.190 1.002 1.00 82.44 489 PRO A N 1
ATOM 3675 C CA . PRO A 1 489 ? -21.220 9.151 0.316 1.00 82.44 489 PRO A CA 1
ATOM 3676 C C . PRO A 1 489 ? -22.300 8.595 1.254 1.00 82.44 489 PRO A C 1
ATOM 3678 O O . PRO A 1 489 ? -21.981 8.211 2.393 1.00 82.44 489 PRO A O 1
ATOM 3681 N N . PRO A 1 490 ? -23.581 8.601 0.844 1.00 83.19 490 PRO A N 1
ATOM 3682 C CA . PRO A 1 490 ? -24.692 8.278 1.733 1.00 83.19 490 PRO A CA 1
ATOM 3683 C C . PRO A 1 490 ? -24.550 6.874 2.322 1.00 83.19 490 PRO A C 1
ATOM 3685 O O . PRO A 1 490 ? -24.948 6.637 3.461 1.00 83.19 490 PRO A O 1
ATOM 3688 N N . GLU A 1 491 ? -23.900 5.960 1.607 1.00 87.25 491 GLU A N 1
ATOM 3689 C CA . GLU A 1 491 ? -23.630 4.606 2.058 1.00 87.25 491 GLU A CA 1
ATOM 3690 C C . GLU A 1 491 ? -22.672 4.587 3.262 1.00 87.25 491 GLU A C 1
ATOM 3692 O O . GLU A 1 491 ? -22.817 3.738 4.147 1.00 87.25 491 GLU A O 1
ATOM 3697 N N . VAL A 1 492 ? -21.694 5.497 3.341 1.00 85.69 492 VAL A N 1
ATOM 3698 C CA . VAL A 1 492 ? -20.787 5.602 4.501 1.00 85.69 492 VAL A CA 1
ATOM 3699 C C . VAL A 1 492 ? -21.559 6.093 5.720 1.00 85.69 492 VAL A C 1
ATOM 3701 O O . VAL A 1 492 ? -21.444 5.507 6.794 1.00 85.69 492 VAL A O 1
ATOM 3704 N N . LEU A 1 493 ? -22.391 7.124 5.557 1.00 85.62 493 LEU A N 1
ATOM 3705 C CA . LEU A 1 493 ? -23.197 7.668 6.652 1.00 85.62 493 LEU A CA 1
ATOM 3706 C C . LEU A 1 493 ? -24.230 6.657 7.161 1.00 85.62 493 LEU A C 1
ATOM 3708 O O . LEU A 1 493 ? -24.350 6.464 8.370 1.00 85.62 493 LEU A O 1
ATOM 3712 N N . GLN A 1 494 ? -24.939 5.982 6.254 1.00 85.44 494 GLN A N 1
ATOM 3713 C CA . GLN A 1 494 ? -25.989 5.024 6.604 1.00 85.44 494 GLN A CA 1
ATOM 3714 C C . GLN A 1 494 ? -25.434 3.751 7.251 1.00 85.44 494 GLN A C 1
ATOM 3716 O O . GLN A 1 494 ? -26.004 3.269 8.227 1.00 85.44 494 GLN A O 1
ATOM 3721 N N . GLN A 1 495 ? -24.335 3.198 6.726 1.00 86.19 495 GLN A N 1
ATOM 3722 C CA . GLN A 1 495 ? -23.817 1.903 7.186 1.00 86.19 495 GLN A CA 1
ATOM 3723 C C . GLN A 1 495 ? -22.752 2.025 8.279 1.00 86.19 495 GLN A C 1
ATOM 3725 O O . GLN A 1 495 ? -22.596 1.107 9.082 1.00 86.19 495 GLN A O 1
ATOM 3730 N N . ALA A 1 496 ? -22.011 3.135 8.312 1.00 86.06 496 ALA A N 1
ATOM 3731 C CA . ALA A 1 496 ? -20.838 3.303 9.166 1.00 86.06 496 ALA A CA 1
ATOM 3732 C C . ALA A 1 496 ? -20.835 4.621 9.964 1.00 86.06 496 ALA A C 1
ATOM 3734 O O . ALA A 1 496 ? -19.817 4.971 10.559 1.00 86.06 496 ALA A O 1
ATOM 3735 N N . GLY A 1 497 ? -21.949 5.363 10.016 1.00 86.12 497 GLY A N 1
ATOM 3736 C CA . GLY A 1 497 ? -22.008 6.670 10.681 1.00 86.12 497 GLY A CA 1
ATOM 3737 C C . GLY A 1 497 ? -21.641 6.630 12.171 1.00 86.12 497 GLY A C 1
ATOM 3738 O O . GLY A 1 497 ? -20.906 7.491 12.654 1.00 86.12 497 GLY A O 1
ATOM 3739 N N . LEU A 1 498 ? -22.079 5.604 12.909 1.00 84.69 498 LEU A N 1
ATOM 3740 C CA . LEU A 1 498 ? -21.715 5.445 14.324 1.00 84.69 498 LEU A CA 1
ATOM 3741 C C . LEU A 1 498 ? -20.220 5.141 14.489 1.00 84.69 498 LEU A C 1
ATOM 3743 O O . LEU A 1 498 ? -19.553 5.723 15.344 1.00 84.69 498 LEU A O 1
ATOM 3747 N N . GLN A 1 499 ? -19.696 4.238 13.666 1.00 87.31 499 GLN A N 1
ATOM 3748 C CA . GLN A 1 499 ? -18.290 3.851 13.640 1.00 87.31 499 GLN A CA 1
ATOM 3749 C C . GLN A 1 499 ? -17.416 5.055 13.290 1.00 87.31 499 GLN A C 1
ATOM 3751 O O . GLN A 1 499 ? -16.386 5.262 13.924 1.00 87.31 499 GLN A O 1
ATOM 3756 N N . LEU A 1 500 ? -17.870 5.899 12.360 1.00 86.62 500 LEU A N 1
ATOM 3757 C CA . LEU A 1 500 ? -17.223 7.149 11.986 1.00 86.62 500 LEU A CA 1
ATOM 3758 C C . LEU A 1 500 ? -17.082 8.093 13.181 1.00 86.62 500 LEU A C 1
ATOM 3760 O O . LEU A 1 500 ? -15.986 8.584 13.453 1.00 86.62 500 LEU A O 1
ATOM 3764 N N . LEU A 1 501 ? -18.157 8.288 13.947 1.00 85.44 501 LEU A N 1
ATOM 3765 C CA . LEU A 1 501 ? -18.109 9.082 15.177 1.00 85.44 501 LEU A CA 1
ATOM 3766 C C . LEU A 1 501 ? -17.142 8.483 16.208 1.00 85.44 501 LEU A C 1
ATOM 3768 O O . LEU A 1 501 ? -16.387 9.220 16.843 1.00 85.44 501 LEU A O 1
ATOM 3772 N N . GLN A 1 502 ? -17.136 7.158 16.366 1.00 84.50 502 GLN A N 1
ATOM 3773 C CA . GLN A 1 502 ? -16.226 6.472 17.286 1.00 84.50 502 GLN A CA 1
ATOM 3774 C C . GLN A 1 502 ? -14.761 6.625 16.872 1.00 84.50 502 GLN A C 1
ATOM 3776 O O . GLN A 1 502 ? -13.923 6.946 17.716 1.00 84.50 502 GLN A O 1
ATOM 3781 N N . ALA A 1 503 ? -14.449 6.448 15.588 1.00 85.00 503 ALA A N 1
ATOM 3782 C CA . ALA A 1 503 ? -13.097 6.598 15.074 1.00 85.00 503 ALA A CA 1
ATOM 3783 C C . ALA A 1 503 ? -12.604 8.038 15.228 1.00 85.00 503 ALA A C 1
ATOM 3785 O O . ALA A 1 503 ? -11.531 8.249 15.792 1.00 85.00 503 ALA A O 1
ATOM 3786 N N . LEU A 1 504 ? -13.407 9.034 14.842 1.00 84.00 504 LEU A N 1
ATOM 3787 C CA . LEU A 1 504 ? -13.056 10.450 14.998 1.00 84.00 504 LEU A CA 1
ATOM 3788 C C . LEU A 1 504 ? -12.899 10.857 16.474 1.00 84.00 504 LEU A C 1
ATOM 3790 O O . LEU A 1 504 ? -12.072 11.707 16.805 1.00 84.00 504 LEU A O 1
ATOM 3794 N N . ALA A 1 505 ? -13.633 10.217 17.389 1.00 82.50 505 ALA A N 1
ATOM 3795 C CA . ALA A 1 505 ? -13.458 10.407 18.827 1.00 82.50 505 ALA A CA 1
ATOM 3796 C C . ALA A 1 505 ? -12.230 9.676 19.398 1.00 82.50 505 ALA A C 1
ATOM 3798 O O . ALA A 1 505 ? -11.787 9.992 20.509 1.00 82.50 505 ALA A O 1
ATOM 3799 N N . ALA A 1 506 ? -11.660 8.706 18.684 1.00 81.38 506 ALA A N 1
ATOM 3800 C CA . ALA A 1 506 ? -10.654 7.814 19.241 1.00 81.38 506 ALA A CA 1
ATOM 3801 C C . ALA A 1 506 ? -9.371 8.519 19.715 1.00 81.38 506 ALA A C 1
ATOM 3803 O O . ALA A 1 506 ? -8.892 8.204 20.807 1.00 81.38 506 ALA A O 1
ATOM 3804 N N . PRO A 1 507 ? -8.843 9.542 19.023 1.00 77.06 507 PRO A N 1
ATOM 3805 C CA . PRO A 1 507 ? -7.698 10.291 19.535 1.00 77.06 507 PRO A CA 1
ATOM 3806 C C . PRO A 1 507 ? -7.998 11.067 20.826 1.00 77.06 507 PRO A C 1
ATOM 3808 O O . PRO A 1 507 ? -7.131 11.204 21.693 1.00 77.06 507 PRO A O 1
ATOM 3811 N N . LEU A 1 508 ? -9.247 11.512 21.018 1.00 77.12 508 LEU A N 1
ATOM 3812 C CA . LEU A 1 508 ? -9.689 12.111 22.281 1.00 77.12 508 LEU A CA 1
ATOM 3813 C C . LEU A 1 508 ? -9.761 11.064 23.401 1.00 77.12 508 LEU A C 1
ATOM 3815 O O . LEU A 1 508 ? -9.413 11.370 24.545 1.00 77.12 508 LEU A O 1
ATOM 3819 N N . LEU A 1 509 ? -10.185 9.836 23.085 1.00 78.06 509 LEU A N 1
ATOM 3820 C CA . LEU A 1 509 ? -10.177 8.714 24.029 1.00 78.06 509 LEU A CA 1
ATOM 3821 C C . LEU A 1 509 ? -8.748 8.349 24.441 1.00 78.06 509 LEU A C 1
ATOM 3823 O O . LEU A 1 509 ? -8.474 8.240 25.637 1.00 78.06 509 LEU A O 1
ATOM 3827 N N . LEU A 1 510 ? -7.817 8.266 23.486 1.00 77.88 510 LEU A N 1
ATOM 3828 C CA . LEU A 1 510 ? -6.402 8.016 23.770 1.00 77.88 510 LEU A CA 1
ATOM 3829 C C . LEU A 1 510 ? -5.827 9.083 24.697 1.00 77.88 510 LEU A C 1
ATOM 3831 O O . LEU A 1 510 ? -5.251 8.740 25.726 1.00 77.88 510 LEU A O 1
ATOM 3835 N N . ARG A 1 511 ? -6.097 10.368 24.429 1.00 77.62 511 ARG A N 1
ATOM 3836 C CA . ARG A 1 511 ? -5.664 11.476 25.294 1.00 77.62 511 ARG A CA 1
ATOM 3837 C C . ARG A 1 511 ? -6.144 11.330 26.744 1.00 77.62 511 ARG A C 1
ATOM 3839 O O . ARG A 1 511 ? -5.423 11.732 27.658 1.00 77.62 511 ARG A O 1
ATOM 3846 N N . LYS A 1 512 ? -7.342 10.777 26.975 1.00 78.38 512 LYS A N 1
ATOM 3847 C CA . LYS A 1 512 ? -7.855 10.504 28.332 1.00 78.38 512 LYS A CA 1
ATOM 3848 C C . LYS A 1 512 ? -7.136 9.326 28.991 1.00 78.38 512 LYS A C 1
ATOM 3850 O O . LYS A 1 512 ? -6.876 9.371 30.192 1.00 78.38 512 LYS A O 1
ATOM 3855 N N . LEU A 1 513 ? -6.825 8.289 28.219 1.00 71.31 513 LEU A N 1
ATOM 3856 C CA . LEU A 1 513 ? -6.227 7.048 28.710 1.00 71.31 513 LEU A CA 1
ATOM 3857 C C . LEU A 1 513 ? -4.738 7.191 29.040 1.00 71.31 513 LEU A C 1
ATOM 3859 O O . LEU A 1 513 ? -4.234 6.553 29.965 1.00 71.31 513 LEU A O 1
ATOM 3863 N N . SER A 1 514 ? -4.010 8.034 28.321 1.00 70.94 514 SER A N 1
ATOM 3864 C CA . SER A 1 514 ? -2.562 8.145 28.455 1.00 70.94 514 SER A CA 1
ATOM 3865 C C . SER A 1 514 ? -2.141 9.385 29.244 1.00 70.94 514 SER A C 1
ATOM 3867 O O . SER A 1 514 ? -2.069 10.496 28.717 1.00 70.94 514 SER A O 1
ATOM 3869 N N . LYS A 1 515 ? -1.749 9.198 30.510 1.00 71.25 515 LYS A N 1
ATOM 3870 C CA . LYS A 1 515 ? -1.063 10.253 31.283 1.00 71.25 515 LYS A CA 1
ATOM 3871 C C . LYS A 1 515 ? 0.272 10.666 30.636 1.00 71.25 515 LYS A C 1
ATOM 3873 O O . LYS A 1 515 ? 0.674 11.819 30.770 1.00 71.25 515 LYS A O 1
ATOM 3878 N N . SER A 1 516 ? 0.916 9.745 29.912 1.00 64.06 516 SER A N 1
ATOM 3879 C CA . SER A 1 516 ? 2.193 9.934 29.208 1.00 64.06 516 SER A CA 1
ATOM 3880 C C . SER A 1 516 ? 2.101 10.829 27.968 1.00 64.06 516 SER A C 1
ATOM 3882 O O . SER A 1 516 ? 3.090 11.462 27.610 1.00 64.06 516 SER A O 1
ATOM 3884 N N . TRP A 1 517 ? 0.924 10.972 27.350 1.00 63.03 517 TRP A N 1
ATOM 3885 C CA . TRP A 1 517 ? 0.755 11.843 26.178 1.00 63.03 517 TRP A CA 1
ATOM 3886 C C . TRP A 1 517 ? 0.875 13.331 26.490 1.00 63.03 517 TRP A C 1
ATOM 3888 O O . TRP A 1 517 ? 0.922 14.133 25.567 1.00 63.03 517 TRP A O 1
ATOM 3898 N N . ARG A 1 518 ? 0.966 13.737 27.763 1.00 57.97 518 ARG A N 1
ATOM 3899 C CA . ARG A 1 518 ? 1.256 15.142 28.095 1.00 57.97 518 ARG A CA 1
ATOM 3900 C C . ARG A 1 518 ? 2.592 15.628 27.524 1.00 57.97 518 ARG A C 1
ATOM 3902 O O . ARG A 1 518 ? 2.772 16.835 27.446 1.00 57.97 518 ARG A O 1
ATOM 3909 N N . ALA A 1 519 ? 3.493 14.712 27.160 1.00 60.59 519 ALA A N 1
ATOM 3910 C CA . ALA A 1 519 ? 4.747 15.031 26.487 1.00 60.59 519 ALA A CA 1
ATOM 3911 C C . ALA A 1 519 ? 4.604 15.202 24.964 1.00 60.59 519 ALA A C 1
ATOM 3913 O O . ALA A 1 519 ? 5.484 15.797 24.350 1.00 60.59 519 ALA A O 1
ATOM 3914 N N . VAL A 1 520 ? 3.525 14.697 24.350 1.00 65.06 520 VAL A N 1
ATOM 3915 C CA . VAL A 1 520 ? 3.227 15.002 22.946 1.00 65.06 520 VAL A CA 1
ATOM 3916 C C . VAL A 1 520 ? 2.760 16.449 22.904 1.00 65.06 520 VAL A C 1
ATOM 3918 O O . VAL A 1 520 ? 1.824 16.824 23.616 1.00 65.06 520 VAL A O 1
ATOM 3921 N N . ASP A 1 521 ? 3.463 17.258 22.119 1.00 70.00 521 ASP A N 1
ATOM 3922 C CA . ASP A 1 521 ? 3.266 18.698 22.058 1.00 70.00 521 ASP A CA 1
ATOM 3923 C C . ASP A 1 521 ? 1.789 19.031 21.787 1.00 70.00 521 ASP A C 1
ATOM 3925 O O . ASP A 1 521 ? 1.199 18.610 20.786 1.00 70.00 521 ASP A O 1
ATOM 3929 N N . LYS A 1 522 ? 1.166 19.756 22.724 1.00 69.44 522 LYS A N 1
ATOM 3930 C CA . LYS A 1 522 ? -0.239 20.164 22.609 1.00 69.44 522 LYS A CA 1
ATOM 3931 C C . LYS A 1 522 ? -0.454 21.037 21.376 1.00 69.44 522 LYS A C 1
ATOM 3933 O O . LYS A 1 522 ? -1.555 21.009 20.834 1.00 69.44 522 LYS A O 1
ATOM 3938 N N . GLU A 1 523 ? 0.567 21.787 20.962 1.00 71.00 523 GLU A N 1
ATOM 3939 C CA . GLU A 1 523 ? 0.538 22.628 19.765 1.00 71.00 523 GLU A CA 1
ATOM 3940 C C . GLU A 1 523 ? 0.483 21.752 18.513 1.00 71.00 523 GLU A C 1
ATOM 3942 O O . GLU A 1 523 ? -0.430 21.908 17.708 1.00 71.00 523 GLU A O 1
ATOM 3947 N N . ALA A 1 524 ? 1.345 20.734 18.419 1.00 68.00 524 ALA A N 1
ATOM 3948 C CA . ALA A 1 524 ? 1.316 19.777 17.313 1.00 68.00 524 ALA A CA 1
ATOM 3949 C C . ALA A 1 524 ? -0.032 19.040 17.225 1.00 68.00 524 ALA A C 1
ATOM 3951 O O . ALA A 1 524 ? -0.578 18.864 16.137 1.00 68.00 524 ALA A O 1
ATOM 3952 N N . LEU A 1 525 ? -0.605 18.655 18.371 1.00 64.88 525 LEU A N 1
ATOM 3953 C CA . LEU A 1 525 ? -1.945 18.068 18.438 1.00 64.88 525 LEU A CA 1
ATOM 3954 C C . LEU A 1 525 ? -3.032 19.055 17.988 1.00 64.88 525 LEU A C 1
ATOM 3956 O O . LEU A 1 525 ? -3.914 18.660 17.242 1.00 64.88 525 LEU A O 1
ATOM 3960 N N . ALA A 1 526 ? -2.998 20.317 18.410 1.00 67.88 526 ALA A N 1
ATOM 3961 C CA . ALA A 1 526 ? -4.009 21.301 18.017 1.00 67.88 526 ALA A CA 1
ATOM 3962 C C . ALA A 1 526 ? -3.927 21.679 16.528 1.00 67.88 526 ALA A C 1
ATOM 3964 O O . ALA A 1 526 ? -4.961 21.889 15.900 1.00 67.88 526 ALA A O 1
ATOM 3965 N N . GLU A 1 527 ? -2.722 21.733 15.959 1.00 68.31 527 GLU A N 1
ATOM 3966 C CA . GLU A 1 527 ? -2.519 22.004 14.531 1.00 68.31 527 GLU A CA 1
ATOM 3967 C C . GLU A 1 527 ? -3.010 20.851 13.650 1.00 68.31 527 GLU A C 1
ATOM 3969 O O . GLU A 1 527 ? -3.609 21.084 12.603 1.00 68.31 527 GLU A O 1
ATOM 3974 N N . HIS A 1 528 ? -2.799 19.606 14.080 1.00 61.50 528 HIS A N 1
ATOM 3975 C CA . HIS A 1 528 ? -3.198 18.437 13.293 1.00 61.50 528 HIS A CA 1
ATOM 3976 C C . HIS A 1 528 ? -4.653 18.030 13.510 1.00 61.50 528 HIS A C 1
ATOM 3978 O O . HIS A 1 528 ? -5.326 17.585 12.582 1.00 61.50 528 HIS A O 1
ATOM 3984 N N . PHE A 1 529 ? -5.160 18.195 14.730 1.00 62.28 529 PHE A N 1
ATOM 3985 C CA . PHE A 1 529 ? -6.574 18.070 15.033 1.00 62.28 529 PHE A CA 1
ATOM 3986 C C . PHE A 1 529 ? -7.198 19.445 14.931 1.00 62.28 529 PHE A C 1
ATOM 3988 O O . PHE A 1 529 ? -7.520 20.053 15.954 1.00 62.28 529 PHE A O 1
ATOM 3995 N N . GLY A 1 530 ? -7.439 19.904 13.703 1.00 64.06 530 GLY A N 1
ATOM 3996 C CA . GLY A 1 530 ? -8.435 20.937 13.437 1.00 64.06 530 GLY A CA 1
ATOM 3997 C C . GLY A 1 530 ? -9.819 20.457 13.893 1.00 64.06 530 GLY A C 1
ATOM 3998 O O . GLY A 1 530 ? -10.711 20.256 13.083 1.00 64.06 530 GLY A O 1
ATOM 3999 N N . GLY A 1 531 ? -10.018 20.213 15.190 1.00 61.69 531 GLY A N 1
ATOM 4000 C CA . GLY A 1 531 ? -11.158 19.496 15.751 1.00 61.69 531 GLY A CA 1
ATOM 4001 C C . GLY A 1 531 ? -12.461 20.246 15.520 1.00 61.69 531 GLY A C 1
ATOM 4002 O O . GLY A 1 531 ? -13.509 19.633 15.356 1.00 61.69 531 GLY A O 1
ATOM 4003 N N . ALA A 1 532 ? -12.381 21.574 15.400 1.00 62.75 532 ALA A N 1
ATOM 4004 C CA . ALA A 1 532 ? -13.486 22.381 14.906 1.00 62.75 532 ALA A CA 1
ATOM 4005 C C . ALA A 1 532 ? -13.888 21.959 13.482 1.00 62.75 532 ALA A C 1
ATOM 4007 O O . ALA A 1 532 ? -15.063 21.730 13.235 1.00 62.75 532 ALA A O 1
ATOM 4008 N N . GLN A 1 533 ? -12.933 21.780 12.567 1.00 64.00 533 GLN A N 1
ATOM 4009 C CA . GLN A 1 533 ? -13.190 21.344 11.190 1.00 64.00 533 GLN A CA 1
ATOM 4010 C C . GLN A 1 533 ? -13.719 19.904 11.129 1.00 64.00 533 GLN A C 1
ATOM 4012 O O . GLN A 1 533 ? -14.629 19.646 10.351 1.00 64.00 533 GLN A O 1
ATOM 4017 N N . GLN A 1 534 ? -13.236 18.996 11.986 1.00 65.44 534 GLN A N 1
ATOM 4018 C CA . GLN A 1 534 ? -13.784 17.633 12.101 1.00 65.44 534 GLN A CA 1
ATOM 4019 C C . GLN A 1 534 ? -15.253 17.637 12.553 1.00 65.44 534 GLN A C 1
ATOM 4021 O O . GLN A 1 534 ? -16.080 16.932 11.982 1.00 65.44 534 GLN A O 1
ATOM 4026 N N . LEU A 1 535 ? -15.602 18.460 13.547 1.00 64.69 535 LEU A N 1
ATOM 4027 C CA . LEU A 1 535 ? -16.985 18.589 14.016 1.00 64.69 535 LEU A CA 1
ATOM 4028 C C . LEU A 1 535 ? -17.882 19.310 12.999 1.00 64.69 535 LEU A C 1
ATOM 4030 O O . LEU A 1 535 ? -19.036 18.925 12.830 1.00 64.69 535 LEU A O 1
ATOM 4034 N N . TYR A 1 536 ? -17.361 20.315 12.289 1.00 64.56 536 TYR A N 1
ATOM 4035 C CA . TYR A 1 536 ? -18.081 20.979 11.198 1.00 64.56 536 TYR A CA 1
ATOM 4036 C C . TYR A 1 536 ? -18.343 20.028 10.021 1.00 64.56 536 TYR A C 1
ATOM 4038 O O . TYR A 1 536 ? -19.449 20.031 9.486 1.00 64.56 536 TYR A O 1
ATOM 4046 N N . ALA A 1 537 ? -17.374 19.176 9.673 1.00 62.47 537 ALA A N 1
ATOM 4047 C CA . ALA A 1 537 ? -17.516 18.162 8.629 1.00 62.47 537 ALA A CA 1
ATOM 4048 C C . ALA A 1 537 ? -18.618 17.138 8.938 1.00 62.47 537 ALA A C 1
ATOM 4050 O O . ALA A 1 537 ? -19.322 16.699 8.040 1.00 62.47 537 ALA A O 1
ATOM 4051 N N . LEU A 1 538 ? -18.808 16.782 10.211 1.00 64.38 538 LEU A N 1
ATOM 4052 C CA . LEU A 1 538 ? -19.883 15.878 10.634 1.00 64.38 538 LEU A CA 1
ATOM 4053 C C . LEU A 1 538 ? -21.252 16.561 10.724 1.00 64.38 538 LEU A C 1
ATOM 4055 O O . LEU A 1 538 ? -22.282 15.902 10.592 1.00 64.38 538 LEU A O 1
ATOM 4059 N N . ARG A 1 539 ? -21.275 17.875 10.963 1.00 68.19 539 ARG A N 1
ATOM 4060 C CA . ARG A 1 539 ? -22.514 18.642 11.124 1.00 68.19 539 ARG A CA 1
ATOM 4061 C C . ARG A 1 539 ? -23.256 18.835 9.802 1.00 68.19 539 ARG A C 1
ATOM 4063 O O . ARG A 1 539 ? -24.470 18.671 9.776 1.00 68.19 539 ARG A O 1
ATOM 4070 N N . ALA A 1 540 ? -22.533 19.127 8.720 1.00 62.94 540 ALA A N 1
ATOM 4071 C CA . ALA A 1 540 ? -23.113 19.337 7.392 1.00 62.94 540 ALA A CA 1
ATOM 4072 C C . ALA A 1 540 ? -24.007 18.168 6.903 1.00 62.94 540 ALA A C 1
ATOM 4074 O O . ALA A 1 540 ? -25.152 18.427 6.537 1.00 62.94 540 ALA A O 1
ATOM 4075 N N . PRO A 1 541 ? -23.579 16.889 6.962 1.00 57.72 541 PRO A N 1
ATOM 4076 C CA . PRO A 1 541 ? -24.430 15.769 6.557 1.00 57.72 541 PRO A CA 1
ATOM 4077 C C . PRO A 1 541 ? -25.574 15.469 7.537 1.00 57.72 541 PRO A C 1
ATOM 4079 O O . PRO A 1 541 ? -26.611 14.962 7.115 1.00 57.72 541 PRO A O 1
ATOM 4082 N N . ALA A 1 542 ? -25.421 15.777 8.830 1.00 62.78 542 ALA A N 1
ATOM 4083 C CA . ALA A 1 542 ? -26.464 15.539 9.832 1.00 62.78 542 ALA A CA 1
ATOM 4084 C C . ALA A 1 542 ? -27.648 16.511 9.710 1.00 62.78 542 ALA A C 1
ATOM 4086 O O . ALA A 1 542 ? -28.772 16.157 10.061 1.00 62.78 542 ALA A O 1
ATOM 4087 N N . GLU A 1 543 ? -27.411 17.729 9.216 1.00 64.94 543 GLU A N 1
ATOM 4088 C CA . GLU A 1 543 ? -28.462 18.741 9.060 1.00 64.94 543 GLU A CA 1
ATOM 4089 C C . GLU A 1 543 ? -29.333 18.515 7.816 1.00 64.94 543 GLU A C 1
ATOM 4091 O O . GLU A 1 543 ? -30.378 19.152 7.701 1.00 64.94 543 GLU A O 1
ATOM 4096 N N . GLY A 1 544 ? -28.958 17.584 6.924 1.00 55.84 544 GLY A N 1
ATOM 4097 C CA . GLY A 1 544 ? -29.822 17.057 5.860 1.00 55.84 544 GLY A CA 1
ATOM 4098 C C . GLY A 1 544 ? -30.426 18.106 4.925 1.00 55.84 544 GLY A C 1
ATOM 4099 O O . GLY A 1 544 ? -31.385 17.800 4.224 1.00 55.84 544 GLY A O 1
ATOM 4100 N N . ALA A 1 545 ? -29.914 19.338 4.931 1.00 50.22 545 ALA A N 1
ATOM 4101 C CA . ALA A 1 545 ? -30.445 20.423 4.132 1.00 50.22 545 ALA A CA 1
ATOM 4102 C C . ALA A 1 545 ? -29.944 20.225 2.698 1.00 50.22 545 ALA A C 1
ATOM 4104 O O . ALA A 1 545 ? -28.752 20.438 2.459 1.00 50.22 545 ALA A O 1
ATOM 4105 N N . PRO A 1 546 ? -30.795 19.808 1.737 1.00 50.84 546 PRO A N 1
ATOM 4106 C CA . PRO A 1 546 ? -30.403 19.836 0.342 1.00 50.84 546 PRO A CA 1
ATOM 4107 C C . PRO A 1 546 ? -30.072 21.290 0.036 1.00 50.84 546 PRO A C 1
ATOM 4109 O O . PRO A 1 546 ? -30.941 22.162 0.088 1.00 50.84 546 PRO A O 1
ATOM 4112 N N . GLY A 1 547 ? -28.793 21.568 -0.190 1.00 49.62 547 GLY A N 1
ATOM 4113 C CA . GLY A 1 547 ? -28.342 22.883 -0.580 1.00 49.62 547 GLY A CA 1
ATOM 4114 C C . GLY A 1 547 ? -28.948 23.204 -1.935 1.00 49.62 547 GLY A C 1
ATOM 4115 O O . GLY A 1 547 ? -28.324 22.973 -2.962 1.00 49.62 547 GLY A O 1
ATOM 4116 N N . THR A 1 548 ? -30.144 23.788 -1.965 1.00 49.91 548 THR A N 1
ATOM 4117 C CA . THR A 1 548 ? -30.564 24.636 -3.076 1.00 49.91 548 THR A CA 1
ATOM 4118 C C . THR A 1 548 ? -29.664 25.869 -3.048 1.00 49.91 548 THR A C 1
ATOM 4120 O O . THR A 1 548 ? -30.079 26.968 -2.691 1.00 49.91 548 THR A O 1
ATOM 4123 N N . PHE A 1 549 ? -28.399 25.683 -3.426 1.00 49.72 549 PHE A N 1
ATOM 4124 C CA . PHE A 1 549 ? -27.388 26.710 -3.672 1.00 49.72 549 PHE A CA 1
ATOM 4125 C C . PHE A 1 549 ? -27.674 27.444 -5.000 1.00 49.72 549 PHE A C 1
ATOM 4127 O O . PHE A 1 549 ? -26.774 27.909 -5.687 1.00 49.72 549 PHE A O 1
ATOM 4134 N N . GLY A 1 550 ? -28.952 27.543 -5.381 1.00 44.22 550 GLY A N 1
ATOM 4135 C CA . GLY A 1 550 ? -29.421 28.071 -6.662 1.00 44.22 550 GLY A CA 1
ATOM 4136 C C . GLY A 1 550 ? -29.829 29.545 -6.638 1.00 44.22 550 GLY A C 1
ATOM 4137 O O . GLY A 1 550 ? -30.455 29.996 -7.590 1.00 44.22 550 GLY A O 1
ATOM 4138 N N . GLY A 1 551 ? -29.539 30.308 -5.578 1.00 36.69 551 GLY A N 1
ATOM 4139 C CA . GLY A 1 551 ? -30.044 31.687 -5.497 1.00 36.69 551 GLY A CA 1
ATOM 4140 C C . GLY A 1 551 ? -29.329 32.661 -4.569 1.00 36.69 551 GLY A C 1
ATOM 4141 O O . GLY A 1 551 ? -29.793 33.792 -4.436 1.00 36.69 551 GLY A O 1
ATOM 4142 N N . LEU A 1 552 ? -28.215 32.285 -3.936 1.00 36.81 552 LEU A N 1
ATOM 4143 C CA . LEU A 1 552 ? -27.405 33.277 -3.229 1.00 36.81 552 LEU A CA 1
ATOM 4144 C C . LEU A 1 552 ? -26.451 33.935 -4.236 1.00 36.81 552 LEU A C 1
ATOM 4146 O O . LEU A 1 552 ? -25.712 33.219 -4.916 1.00 36.81 552 LEU A O 1
ATOM 4150 N N . PRO A 1 553 ? -26.466 35.278 -4.372 1.00 37.22 553 PRO A N 1
ATOM 4151 C CA . PRO A 1 553 ? -25.533 35.975 -5.247 1.00 37.22 553 PRO A CA 1
ATOM 4152 C C . PRO A 1 553 ? -24.104 35.603 -4.845 1.00 37.22 553 PRO A C 1
ATOM 4154 O O . PRO A 1 553 ? -23.854 35.309 -3.678 1.00 37.22 553 PRO A O 1
ATOM 4157 N N . ALA A 1 554 ? -23.172 35.647 -5.801 1.00 41.78 554 ALA A N 1
ATOM 4158 C CA . ALA A 1 554 ? -21.738 35.361 -5.665 1.00 41.78 554 ALA A CA 1
ATOM 4159 C C . ALA A 1 554 ? -20.978 36.298 -4.685 1.00 41.78 554 ALA A C 1
ATOM 4161 O O . ALA A 1 554 ? -19.820 36.662 -4.891 1.00 41.78 554 ALA A O 1
ATOM 4162 N N . ALA A 1 555 ? -21.623 36.724 -3.603 1.00 37.59 555 ALA A N 1
ATOM 4163 C CA . ALA A 1 555 ? -21.081 37.486 -2.507 1.00 37.59 555 ALA A CA 1
ATOM 4164 C C . ALA A 1 555 ? -20.278 36.549 -1.598 1.00 37.59 555 ALA A C 1
ATOM 4166 O O . ALA A 1 555 ? -20.805 35.888 -0.710 1.00 37.59 555 ALA A O 1
ATOM 4167 N N . ARG A 1 556 ? -18.964 36.547 -1.846 1.00 41.12 556 ARG A N 1
ATOM 4168 C CA . ARG A 1 556 ? -17.909 35.935 -1.032 1.00 41.12 556 ARG A CA 1
ATOM 4169 C C . ARG A 1 556 ? -18.066 34.421 -0.857 1.00 41.12 556 ARG A C 1
ATOM 4171 O O . ARG A 1 556 ? -18.463 33.945 0.202 1.00 41.12 556 ARG A O 1
ATOM 4178 N N . ARG A 1 557 ? -17.529 33.665 -1.833 1.00 43.78 557 ARG A N 1
ATOM 4179 C CA . ARG A 1 557 ? -16.705 32.487 -1.496 1.00 43.78 557 ARG A CA 1
ATOM 4180 C C . ARG A 1 557 ? -15.803 32.961 -0.359 1.00 43.78 557 ARG A C 1
ATOM 4182 O O . ARG A 1 557 ? -14.928 33.793 -0.600 1.00 43.78 557 ARG A O 1
ATOM 4189 N N . ALA A 1 558 ? -16.096 32.557 0.877 1.00 39.28 558 ALA A N 1
ATOM 4190 C CA . ALA A 1 558 ? -15.199 32.810 1.983 1.00 39.28 558 ALA A CA 1
ATOM 4191 C C . ALA A 1 558 ? -13.852 32.281 1.506 1.00 39.28 558 ALA A C 1
ATOM 4193 O O . ALA A 1 558 ? -13.721 31.099 1.187 1.00 39.28 558 ALA A O 1
ATOM 4194 N N . THR A 1 559 ? -12.893 33.180 1.328 1.00 40.47 559 THR A N 1
ATOM 4195 C CA . THR A 1 559 ? -11.498 32.833 1.137 1.00 40.47 559 THR A CA 1
ATOM 4196 C C . THR A 1 559 ? -11.094 32.135 2.423 1.00 40.47 559 THR A C 1
ATOM 4198 O O . THR A 1 559 ? -10.585 32.750 3.356 1.00 40.47 559 THR A O 1
ATOM 4201 N N . TYR A 1 560 ? -11.400 30.839 2.510 1.00 42.41 560 TYR A N 1
ATOM 4202 C CA . TYR A 1 560 ? -10.747 29.954 3.446 1.00 42.41 560 TYR A CA 1
ATOM 4203 C C . TYR A 1 560 ? -9.265 30.189 3.206 1.00 42.41 560 TYR A C 1
ATOM 4205 O O . TYR A 1 560 ? -8.845 30.145 2.040 1.00 42.41 560 TYR A O 1
ATOM 4213 N N . PRO A 1 561 ? -8.488 30.540 4.244 1.00 39.12 561 PRO A N 1
ATOM 4214 C CA . PRO A 1 561 ? -7.070 30.722 4.045 1.00 39.12 561 PRO A CA 1
ATOM 4215 C C . PRO A 1 561 ? -6.577 29.447 3.354 1.00 39.12 561 PRO A C 1
ATOM 4217 O O . PRO A 1 561 ? -6.921 28.351 3.818 1.00 39.12 561 PRO A O 1
ATOM 4220 N N . PRO A 1 562 ? -5.849 29.554 2.223 1.00 43.72 562 PRO A N 1
ATOM 4221 C CA . PRO A 1 562 ? -5.137 28.399 1.710 1.00 43.72 562 PRO A CA 1
ATOM 4222 C C . PRO A 1 562 ? -4.385 27.825 2.903 1.00 43.72 562 PRO A C 1
ATOM 4224 O O . PRO A 1 562 ? -3.895 28.593 3.735 1.00 43.72 562 PRO A O 1
ATOM 4227 N N . TRP A 1 563 ? -4.386 26.504 3.017 1.00 45.34 563 TRP A N 1
ATOM 4228 C CA . TRP A 1 563 ? -3.621 25.709 3.966 1.00 45.34 563 TRP A CA 1
ATOM 4229 C C . TRP A 1 563 ? -2.142 26.102 3.853 1.00 45.34 563 TRP A C 1
ATOM 4231 O O . TRP A 1 563 ? -1.307 25.398 3.312 1.00 45.34 563 TRP A O 1
ATOM 4241 N N . LYS A 1 564 ? -1.771 27.280 4.346 1.00 43.84 564 LYS A N 1
ATOM 4242 C CA . LYS A 1 564 ? -0.398 27.616 4.635 1.00 43.84 564 LYS A CA 1
ATOM 4243 C C . LYS A 1 564 ? -0.106 26.769 5.849 1.00 43.84 564 LYS A C 1
ATOM 4245 O O . LYS A 1 564 ? -0.292 27.241 6.969 1.00 43.84 564 LYS A O 1
ATOM 4250 N N . LEU A 1 565 ? 0.307 25.521 5.603 1.00 43.12 565 LEU A N 1
ATOM 4251 C CA . LEU A 1 565 ? 1.242 24.811 6.463 1.00 43.12 565 LEU A CA 1
ATOM 4252 C C . LEU A 1 565 ? 2.154 25.897 7.018 1.00 43.12 565 LEU A C 1
ATOM 4254 O O . LEU A 1 565 ? 2.882 26.540 6.259 1.00 43.12 565 LEU A O 1
ATOM 4258 N N . HIS A 1 566 ? 1.975 26.238 8.292 1.00 40.62 566 HIS A N 1
ATOM 4259 C CA . HIS A 1 566 ? 2.802 27.229 8.947 1.00 40.62 566 HIS A CA 1
ATOM 4260 C C . HIS A 1 566 ? 4.181 26.589 9.063 1.00 40.62 566 HIS A C 1
ATOM 4262 O O . HIS A 1 566 ? 4.549 26.015 10.080 1.00 40.62 566 HIS A O 1
ATOM 4268 N N . THR A 1 567 ? 4.952 26.652 7.977 1.00 41.72 567 THR A N 1
ATOM 4269 C CA . THR A 1 567 ? 6.382 26.412 7.984 1.00 41.72 567 THR A CA 1
ATOM 4270 C C . THR A 1 567 ? 6.951 27.478 8.902 1.00 41.72 567 THR A C 1
ATOM 4272 O O . THR A 1 567 ? 7.173 28.619 8.485 1.00 41.72 567 THR A O 1
ATOM 4275 N N . ARG A 1 568 ? 7.116 27.135 10.185 1.00 39.62 568 ARG A N 1
ATOM 4276 C CA . ARG A 1 568 ? 7.936 27.905 11.116 1.00 39.62 568 ARG A CA 1
ATOM 4277 C C . ARG A 1 568 ? 9.286 28.075 10.422 1.00 39.62 568 ARG A C 1
ATOM 4279 O O . ARG A 1 568 ? 10.060 27.124 10.341 1.00 39.62 568 ARG A O 1
ATOM 4286 N N . ARG A 1 569 ? 9.563 29.281 9.912 1.00 35.16 569 ARG A N 1
ATOM 4287 C CA . ARG A 1 569 ? 10.929 29.736 9.647 1.00 35.16 569 ARG A CA 1
ATOM 4288 C C . ARG A 1 569 ? 11.651 29.652 10.990 1.00 35.16 569 ARG A C 1
ATOM 4290 O O . ARG A 1 569 ? 11.540 30.562 11.803 1.00 35.16 569 ARG A O 1
ATOM 4297 N N . ARG A 1 570 ? 12.319 28.531 11.261 1.00 37.44 570 ARG A N 1
ATOM 4298 C CA . ARG A 1 570 ? 13.394 28.505 12.248 1.00 37.44 570 ARG A CA 1
ATOM 4299 C C . ARG A 1 570 ? 14.574 29.191 11.572 1.00 37.44 570 ARG A C 1
ATOM 4301 O O . ARG A 1 570 ? 15.272 28.568 10.781 1.00 37.44 570 ARG A O 1
ATOM 4308 N N . THR A 1 571 ? 14.664 30.500 11.784 1.00 39.19 571 THR A N 1
ATOM 4309 C CA . THR A 1 571 ? 15.907 31.262 11.627 1.00 39.19 571 THR A CA 1
ATOM 4310 C C . THR A 1 571 ? 16.904 30.840 12.684 1.00 39.19 571 THR A C 1
ATOM 4312 O O . THR A 1 571 ? 16.442 30.649 13.836 1.00 39.19 571 THR A O 1
#

Organism: Tetradesmus obliquus (NCBI:txid3088)

Radius of gyration: 28.92 Å; chains: 1; bounding box: 90×77×101 Å

Foldseek 3Di:
DDDDDDDDDDDPPPDPDPDPDPVVVVVVVLVVVLVVLVPPLVVVVVVVVVVVVVVVVVVVVVVVVCVVVVPDDDDDDDDDDPVLVVLLVVLVVLLVLLVVLVVCVVPVDPPDQSLVSLQSVLVSCVVSVVLVVLLVLLVVLLVVLLVVVVVVVVVPDDDDPPSCSSLLSSLSSLLSLLSSLLSNCQRHVVPHDPVSLLSSLVSNLSSLLSLLSSLQSQDLPPPPVPVPDPPDDDDPDPDPCPPPQDSLLSSLSSLLSLLSSLLSLLVVLVVCVLVVPDDPVSSNVSNLCSLQDQSNLVSLVQNLLLLLVLLLVVVVVVVVVVVVVVVVVCVVPVDDDDDDDDDDQDSLSQPDDGRSRVVSSVSSSVSQVVVVPPDDDDPPPSVLVSSLSSLSSLLSSLVSVVVVVVPDPDQDPDRNCLDLSNLSSLLSVLVSLLVVLVVLLVVCVVDVPPPPVSVVVNVSSLVSLLSSLLSNLSSLCVQLVNDPQSARDVCCCVPPVVSLVVSNCSNVVVVVSDPPCVPVDVVVVCLSCPVVSVVVSSVSVVVVDRPPVVDDPPPDPPPPPPPPPPSPPPD

Secondary structure (DSSP, 8-state):
---------------------HHHHHHHHHHHHHHHHHHHHHHHHHHHHHHHHHHHHHHHHHHHHHHHHTTS---PPPPPPHHHHHHHHHHHHHHHHHHHHHHHHHS--TT--HHHHHHHHHHHHHHTTHHHHHHHHHHHHHHHHHHHHHHHHHT-S---TTTTHHHHHHHHHHHHHHHHHHHHHHHHTTTS-HHHHHHHHHHHHHHHHHHHHHHHHS------S--S------------------HHHHHHHHHHHHHHHHHHHHHHHHHHHHHT----HHHHHHHHHHHH-HHHHHHHHHHHHHHHHHHHHHHHHHHHHHHHHHHHHHHH-S-------PPPPP-GGGGS--TTTHHHHHHHHHHHHHTTTTSTT-TT---HHHHHHHHHHHHHHHHHHHHHHTT--------GGGSHHHHHHHHHHHHHHHHHHHHHHHHHTT-GGGHHHHHHHHHHHHHHHHHHHHHHHHHHHHHHHHSTT-S--HHHHHHHHHHHHHHHHHHHHHHHH-GGGGGS-HHHHHHH--HHHHHHHHHHHHT------SSS-S-----PPP---------

pLDDT: mean 75.43, std 17.22, range [34.72, 95.75]

Sequence (571 aa):
MQGAACCSSSSRRVRPRARPSAAAAGVRNVGMLLVWLQQQPVQLRFDLLQQQQQQQQQQQQQQQQQQQQQTRRPAATPAPPVTAHVWTRACEFLIILSSELVQASKEPQPGCSVPALAAAMLQQLEQSGSNDRAAAAAAAAAAAAAATATAAAAAAAVQVPGAWCPYTAVIHATWARLCVVDVGFRTAGALIPVPLQLASLQGTTQLLQQLQRCGDLLPSVTPATSAAGSNSSNSSSSSSSSSSSSPFASFFNAQVAATTFVRGIADLLLQQQQQQQQLPADIAGQAGQLLTDQTVQACLLQPLVAYVTVMHQHHETQQQQQQRQQQQRRQRQKKAGALLQLLPIPAFHQAMLLPGGQAYLDASAAALQQGGSSSSEHGFNISWPHITNAVGVLAASLQERCGHCYQEERPADSAVILSADAVRLVLELQLLAVDALQQQQQQQQQQQQQQQQQQQQQQQGINFIFNTNTLLTTQIWLAMRCDDGGCLPPEVLQQAGLQLLQALAAPLLLRKLSKSWRAVDKEALAEHFGGAQQLYALRAPAEGAPGTFGGLPAARRATYPPWKLHTRRRT